Protein AF-A0AAN6Q9F4-F1 (afdb_monomer)

Sequence (601 aa):
MCGILGLILADSTSTDAAVDLHESLYYLQHRGQDACGVATCAAGGRIFQCKGNGMASKVFEDGKRVADLPGYMGIAHLRYPTAGTSSSAESQPFYVNSPYGLCFAHNGNLINAPDLRDFLDREAHRHVNTDSDSELMLNVFANALNETGKARVNVEDIFTALAQTYQRCQGAWAATAMVAGFGILAFRDSYGIRPLIMGSRPSATIEGGTDYMLASESIALRQLGFRDFRDILPGQAVFIQKGGQPQFHQVTEAKTYSPDIFEYVYFARPDTIMDGISVNSSRQNMGVKLADKLREVLGDDGVRDIDVIIPVPETSNTAAAVVSERLGKPFSNGFIKNRYVYRTFILPGQKARQKSVRRKLSAMESEFQGRVVCLVDDSIVRGTTSREIVSMAREAGAKKVIFASCAPPIKHPHIYGIDLATPSELIAHEKTRQDIARHINADDVIYQDLDDLKAACMEVQGPGGKVDDFEVGVFCGRYQTEVPAGYFEHLNQLRGKKRKIAEAAAAASSSATAGDGANPSDGLVGNSGPVNVAKRTLVAVDSAGAGAGAGFGVGAGAVVDGLVERVAANGAEEDKNAGMANPDNRQDISLHNLATEPAPQ

InterPro domains:
  IPR000836 Phosphoribosyltransferase domain [cd06223] (286-405)
  IPR005854 Amidophosphoribosyltransferase [MF_01931] (1-479)
  IPR005854 Amidophosphoribosyltransferase [TIGR01134] (2-479)
  IPR017932 Glutamine amidotransferase type 2 domain [PS51278] (2-243)
  IPR029055 Nucleophile aminohydrolases, N-terminal [G3DSA:3.60.20.10] (2-426)
  IPR029055 Nucleophile aminohydrolases, N-terminal [SSF56235] (2-266)
  IPR029057 Phosphoribosyltransferase-like [G3DSA:3.40.50.2020] (288-453)
  IPR029057 Phosphoribosyltransferase-like [SSF53271] (261-490)
  IPR035584 Amidophosphoribosyltransferase, N-terminal [cd00715] (2-275)

Solvent-accessible surface area (backbone atoms only — not comparable to full-atom values): 33480 Å² total; per-residue (Å²): 61,37,27,37,31,31,39,40,42,33,46,67,81,43,47,56,35,36,54,61,53,55,56,34,43,65,71,41,37,86,26,12,56,50,14,22,17,42,33,19,28,23,73,96,29,48,75,30,75,52,65,22,62,30,40,62,53,68,59,29,58,74,53,68,56,42,77,72,21,48,3,17,25,32,38,26,26,22,34,35,74,40,70,59,54,79,55,53,85,68,23,35,45,45,76,44,75,65,57,82,25,37,37,37,26,65,22,35,26,57,63,47,46,70,60,54,51,50,44,27,52,75,72,68,66,44,88,75,95,69,75,44,52,63,58,50,54,45,50,48,33,33,47,39,50,45,73,67,72,60,98,66,87,55,73,66,49,52,50,53,14,45,36,53,32,61,73,72,59,44,68,30,26,16,38,32,34,38,40,45,67,48,31,41,38,37,39,25,26,37,32,25,36,31,61,38,34,36,24,36,34,76,31,95,87,33,90,93,29,54,22,41,39,36,26,46,44,44,47,39,40,49,75,75,62,27,38,82,73,43,61,57,49,32,15,20,34,38,39,33,41,73,75,49,71,78,45,74,44,75,57,44,76,56,79,44,37,22,37,42,48,58,38,49,64,62,65,50,61,54,87,23,48,58,79,74,27,43,22,42,59,20,31,35,35,29,10,50,52,40,33,54,50,48,38,74,72,45,34,74,66,50,49,65,61,44,59,31,30,27,28,46,64,72,75,15,43,55,20,32,52,36,24,11,62,74,66,76,38,49,72,44,79,33,44,45,66,46,83,89,62,72,86,77,77,84,66,85,55,74,78,52,54,64,55,50,56,66,56,41,41,46,72,46,42,91,69,23,55,72,30,28,35,34,37,24,31,43,64,57,51,57,41,63,65,57,22,53,51,40,48,46,40,45,73,29,36,27,68,39,41,35,39,36,23,56,32,44,60,32,40,36,53,52,74,55,26,40,64,78,55,56,50,93,51,23,47,38,35,98,45,53,56,71,54,44,12,61,73,26,68,31,79,36,52,47,62,25,53,64,69,53,48,50,43,21,44,58,68,53,37,50,93,88,49,76,68,77,57,56,43,51,21,31,56,72,68,58,55,95,58,90,76,57,89,64,43,68,61,51,52,51,49,38,44,50,51,55,50,52,51,52,52,50,53,51,51,55,54,60,59,56,75,74,72,76,92,78,84,95,83,84,83,90,84,82,90,85,81,89,81,88,80,83,87,76,86,82,88,83,80,87,81,89,83,88,82,87,80,91,90,86,81,89,83,92,82,90,82,91,88,92,86,88,89,87,88,87,85,90,82,92,78,89,88,88,84,91,80,88,90,83,80,94,84,79,88,82,88,82,88,80,88,87,88,79,85,88,87,88,133

pLDDT: mean 82.82, std 25.59, range [23.03, 98.88]

Radius of gyration: 30.46 Å; Cα contacts (8 Å, |Δi|>4): 1190; chains: 1; bounding box: 90×85×96 Å

Structure (mmCIF, N/CA/C/O backbone):
data_AF-A0AAN6Q9F4-F1
#
_entry.id   AF-A0AAN6Q9F4-F1
#
loop_
_atom_site.group_PDB
_atom_site.id
_atom_site.type_symbol
_atom_site.label_atom_id
_atom_site.label_alt_id
_atom_site.label_comp_id
_atom_site.label_asym_id
_atom_site.label_entity_id
_atom_site.label_seq_id
_atom_site.pdbx_PDB_ins_code
_atom_site.Cartn_x
_atom_site.Cartn_y
_atom_site.Cartn_z
_atom_site.occupancy
_atom_site.B_iso_or_equiv
_atom_site.auth_seq_id
_atom_site.auth_comp_id
_atom_site.auth_asym_id
_atom_site.auth_atom_id
_atom_site.pdbx_PDB_model_num
ATOM 1 N N . MET A 1 1 ? 0.976 -5.291 2.418 1.00 81.00 1 MET A N 1
ATOM 2 C CA . MET A 1 1 ? 1.215 -4.606 1.135 1.00 81.00 1 MET A CA 1
ATOM 3 C C . MET A 1 1 ? 2.616 -4.075 1.131 1.00 81.00 1 MET A C 1
ATOM 5 O O . MET A 1 1 ? 3.070 -3.715 2.197 1.00 81.00 1 MET A O 1
ATOM 9 N N . CYS A 1 2 ? 3.278 -4.021 -0.011 1.00 93.44 2 CYS A N 1
ATOM 10 C CA . CYS A 1 2 ? 4.621 -3.468 -0.139 1.00 93.44 2 CYS A CA 1
ATOM 11 C C . CYS A 1 2 ? 4.580 -1.981 -0.530 1.00 93.44 2 CYS A C 1
ATOM 13 O O . CYS A 1 2 ? 3.535 -1.448 -0.904 1.00 93.44 2 CYS A O 1
ATOM 15 N N . GLY A 1 3 ? 5.728 -1.311 -0.458 1.00 97.06 3 GLY A N 1
ATOM 16 C CA . GLY A 1 3 ? 5.958 -0.038 -1.146 1.00 97.06 3 GLY A CA 1
ATOM 17 C C . GLY A 1 3 ? 6.822 -0.270 -2.381 1.00 97.06 3 GLY A C 1
ATOM 18 O O . GLY A 1 3 ? 7.790 -1.023 -2.294 1.00 97.06 3 GLY A O 1
ATOM 19 N N . ILE A 1 4 ? 6.495 0.367 -3.503 1.00 98.62 4 ILE A N 1
ATOM 20 C CA . ILE A 1 4 ? 7.321 0.369 -4.719 1.00 98.62 4 ILE A CA 1
ATOM 21 C C . ILE A 1 4 ? 7.611 1.786 -5.197 1.00 98.62 4 ILE A C 1
ATOM 23 O O . ILE A 1 4 ? 6.842 2.716 -4.942 1.00 98.62 4 ILE A O 1
ATOM 27 N N . LEU A 1 5 ? 8.742 1.919 -5.883 1.00 98.81 5 LEU A N 1
ATOM 28 C CA . LEU A 1 5 ? 9.270 3.160 -6.428 1.00 98.81 5 LEU A CA 1
ATOM 29 C C . LEU A 1 5 ? 9.870 2.914 -7.818 1.00 98.81 5 LEU A C 1
ATOM 31 O O . LEU A 1 5 ? 10.354 1.816 -8.117 1.00 98.81 5 LEU A O 1
ATOM 35 N N . GLY A 1 6 ? 9.893 3.954 -8.643 1.00 98.75 6 GLY A N 1
ATOM 36 C CA . GLY A 1 6 ? 10.673 4.029 -9.877 1.00 98.75 6 GLY A CA 1
ATOM 37 C C . GLY A 1 6 ? 11.084 5.471 -10.139 1.00 98.75 6 GLY A C 1
ATOM 38 O O . GLY A 1 6 ? 10.311 6.374 -9.850 1.00 98.75 6 GLY A O 1
ATOM 39 N N . LEU A 1 7 ? 12.289 5.701 -10.647 1.00 98.75 7 LEU A N 1
ATOM 40 C CA . LEU A 1 7 ? 12.825 7.036 -10.908 1.00 98.75 7 LEU A CA 1
ATOM 41 C C . LEU A 1 7 ? 13.665 7.012 -12.179 1.00 98.75 7 LEU A C 1
ATOM 43 O O . LEU A 1 7 ? 14.518 6.139 -12.331 1.00 98.75 7 LEU A O 1
ATOM 47 N N . ILE A 1 8 ? 13.451 7.984 -13.060 1.00 98.56 8 ILE A N 1
ATOM 48 C CA . ILE A 1 8 ? 14.294 8.239 -14.225 1.00 98.56 8 ILE A CA 1
ATOM 49 C C . ILE A 1 8 ? 14.561 9.740 -14.338 1.00 98.56 8 ILE A C 1
ATOM 51 O O . ILE A 1 8 ? 13.640 10.549 -14.450 1.00 98.56 8 ILE A O 1
ATOM 55 N N . LEU A 1 9 ? 15.839 10.099 -14.264 1.00 98.44 9 LEU A N 1
ATOM 56 C CA . LEU A 1 9 ? 16.328 11.463 -14.419 1.00 98.44 9 LEU A CA 1
ATOM 57 C C . LEU A 1 9 ? 16.432 11.806 -15.910 1.00 98.44 9 LEU A C 1
ATOM 59 O O . LEU A 1 9 ? 16.725 10.932 -16.735 1.00 98.44 9 LEU A O 1
ATOM 63 N N . ALA A 1 10 ? 16.222 13.077 -16.264 1.00 97.38 10 ALA A N 1
ATOM 64 C CA . ALA A 1 10 ? 16.433 13.538 -17.641 1.00 97.38 10 ALA A CA 1
ATOM 65 C C . ALA A 1 10 ? 17.907 13.399 -18.059 1.00 97.38 10 ALA A C 1
ATOM 67 O O . ALA A 1 10 ? 18.222 13.057 -19.203 1.00 97.38 10 ALA A O 1
ATOM 68 N N . ASP A 1 11 ? 18.810 13.634 -17.107 1.00 96.00 11 ASP A N 1
ATOM 69 C CA . ASP A 1 11 ? 20.247 13.502 -17.273 1.00 96.00 11 ASP A CA 1
ATOM 70 C C . ASP A 1 11 ? 20.684 12.037 -17.292 1.00 96.00 11 ASP A C 1
ATOM 72 O O . ASP A 1 11 ? 20.978 11.430 -16.263 1.00 96.00 11 ASP A O 1
ATOM 76 N N . SER A 1 12 ? 20.794 11.471 -18.493 1.00 93.25 12 SER A N 1
ATOM 77 C CA . SER A 1 12 ? 21.293 10.102 -18.673 1.00 93.25 12 SER A CA 1
ATOM 78 C C . SER A 1 12 ? 22.779 9.885 -18.324 1.00 93.25 12 SER A C 1
ATOM 80 O O . SER A 1 12 ? 23.282 8.769 -18.487 1.00 93.25 12 SER A O 1
ATOM 82 N N . THR A 1 13 ? 23.486 10.924 -17.861 1.00 93.75 13 THR A N 1
ATOM 83 C CA . THR A 1 13 ? 24.862 10.847 -17.346 1.00 93.75 13 THR A CA 1
ATOM 84 C C . THR A 1 13 ? 24.947 10.911 -15.818 1.00 93.75 13 THR A C 1
ATOM 86 O O . THR A 1 13 ? 25.972 10.501 -15.272 1.00 93.75 13 THR A O 1
ATOM 89 N N . SER A 1 14 ? 23.877 11.332 -15.128 1.00 94.81 14 SER A N 1
ATOM 90 C CA . SER A 1 14 ? 23.815 11.358 -13.660 1.00 94.81 14 SER A CA 1
ATOM 91 C C . SER A 1 14 ? 23.972 9.960 -13.043 1.00 94.81 14 SER A C 1
ATOM 93 O O . SER A 1 14 ? 23.614 8.929 -13.627 1.00 94.81 14 SER A O 1
ATOM 95 N N . THR A 1 15 ? 24.512 9.933 -11.825 1.00 95.50 15 THR A N 1
ATOM 96 C CA . THR A 1 15 ? 24.677 8.735 -10.995 1.00 95.50 15 THR A CA 1
ATOM 97 C C . THR A 1 15 ? 23.652 8.621 -9.869 1.00 95.50 15 THR A C 1
ATOM 99 O O . THR A 1 15 ? 23.675 7.636 -9.130 1.00 95.50 15 THR A O 1
ATOM 102 N N . ASP A 1 16 ? 22.746 9.588 -9.738 1.00 96.38 16 ASP A N 1
ATOM 103 C CA . ASP A 1 16 ? 22.208 9.962 -8.428 1.00 96.38 16 ASP A CA 1
ATOM 104 C C . ASP A 1 16 ? 20.790 9.442 -8.166 1.00 96.38 16 ASP A C 1
ATOM 106 O O . ASP A 1 16 ? 20.230 9.679 -7.097 1.00 96.38 16 ASP A O 1
ATOM 110 N N . ALA A 1 17 ? 20.211 8.649 -9.079 1.00 98.00 17 ALA A N 1
ATOM 111 C CA . ALA A 1 17 ? 18.872 8.086 -8.890 1.00 98.00 17 ALA A CA 1
ATOM 112 C C . ALA A 1 17 ? 18.770 7.212 -7.623 1.00 98.00 17 ALA A C 1
ATOM 114 O O . ALA A 1 17 ? 17.698 7.096 -7.031 1.00 98.00 17 ALA A O 1
ATOM 115 N N . ALA A 1 18 ? 19.878 6.619 -7.163 1.00 98.25 18 ALA A N 1
ATOM 116 C CA . ALA A 1 18 ? 19.912 5.885 -5.901 1.00 98.25 18 ALA A CA 1
ATOM 117 C C . ALA A 1 18 ? 19.688 6.772 -4.662 1.00 98.25 18 ALA A C 1
ATOM 119 O O . ALA A 1 18 ? 19.180 6.260 -3.667 1.00 98.25 18 ALA A O 1
ATOM 120 N N . VAL A 1 19 ? 20.038 8.064 -4.710 1.00 97.69 19 VAL A N 1
ATOM 121 C CA . VAL A 1 19 ? 19.897 9.008 -3.587 1.00 97.69 19 VAL A CA 1
ATOM 122 C C . VAL A 1 19 ? 18.416 9.260 -3.308 1.00 97.69 19 VAL A C 1
ATOM 124 O O . VAL A 1 19 ? 17.919 8.902 -2.240 1.00 97.69 19 VAL A O 1
ATOM 127 N N . ASP A 1 20 ? 17.693 9.749 -4.314 1.00 98.38 20 ASP A N 1
ATOM 128 C CA . ASP A 1 20 ? 16.249 10.005 -4.271 1.00 98.38 20 ASP A CA 1
ATOM 129 C C . ASP A 1 20 ? 15.439 8.724 -3.986 1.00 98.38 20 ASP A C 1
ATOM 131 O O . ASP A 1 20 ? 14.499 8.721 -3.181 1.00 98.38 20 ASP A O 1
ATOM 135 N N . LEU A 1 21 ? 15.814 7.592 -4.600 1.00 98.62 21 LEU A N 1
ATOM 136 C CA . LEU A 1 21 ? 15.173 6.304 -4.314 1.00 98.62 21 LEU A CA 1
ATOM 137 C C . LEU A 1 21 ? 15.391 5.870 -2.859 1.00 98.62 21 LEU A C 1
ATOM 139 O O . LEU A 1 21 ? 14.441 5.401 -2.235 1.00 98.62 21 LEU A O 1
ATOM 143 N N . HIS A 1 22 ? 16.600 6.035 -2.309 1.00 98.31 22 HIS A N 1
ATOM 144 C CA . HIS A 1 22 ? 16.911 5.702 -0.917 1.00 98.31 22 HIS A CA 1
ATOM 145 C C . HIS A 1 22 ? 16.181 6.619 0.071 1.00 98.31 22 HIS A C 1
ATOM 147 O O . HIS A 1 22 ? 15.595 6.110 1.026 1.00 98.31 22 HIS A O 1
ATOM 153 N N . GLU A 1 23 ? 16.141 7.934 -0.161 1.00 97.69 23 GLU A N 1
ATOM 154 C CA . GLU A 1 23 ? 15.383 8.861 0.691 1.00 97.69 23 GLU A CA 1
ATOM 155 C C . GLU A 1 23 ? 13.884 8.505 0.700 1.00 97.69 23 GLU A C 1
ATOM 157 O O . GLU A 1 23 ? 13.248 8.407 1.755 1.00 97.69 23 GLU A O 1
ATOM 162 N N . SER A 1 24 ? 13.334 8.172 -0.470 1.00 98.19 24 SER A N 1
ATOM 163 C CA . SER A 1 24 ? 11.936 7.753 -0.617 1.00 98.19 24 SER A CA 1
ATOM 164 C C . SER A 1 24 ? 11.563 6.490 0.157 1.00 98.19 24 SER A C 1
ATOM 166 O O . SER A 1 24 ? 10.397 6.332 0.538 1.00 98.19 24 SER A O 1
ATOM 168 N N . LEU A 1 25 ? 12.524 5.603 0.443 1.00 97.81 25 LEU A N 1
ATOM 169 C CA . LEU A 1 25 ? 12.271 4.431 1.282 1.00 97.81 25 LEU A CA 1
ATOM 170 C C . LEU A 1 25 ? 11.822 4.832 2.693 1.00 97.81 25 LEU A C 1
ATOM 172 O O . LEU A 1 25 ? 10.983 4.142 3.268 1.00 97.81 25 LEU A O 1
ATOM 176 N N . TYR A 1 26 ? 12.316 5.944 3.245 1.00 96.88 26 TYR A N 1
ATOM 177 C CA . TYR A 1 26 ? 11.925 6.404 4.582 1.00 96.88 26 TYR A CA 1
ATOM 178 C C . TYR A 1 26 ? 10.494 6.948 4.598 1.00 96.88 26 TYR A C 1
ATOM 180 O O . TYR A 1 26 ? 9.737 6.650 5.526 1.00 96.88 26 TYR A O 1
ATOM 188 N N . TYR A 1 27 ? 10.071 7.661 3.548 1.00 97.12 27 TYR A N 1
ATOM 189 C CA . TYR A 1 27 ? 8.696 8.162 3.435 1.00 97.12 27 TYR A CA 1
ATOM 190 C C . TYR A 1 27 ? 7.658 7.045 3.284 1.00 97.12 27 TYR A C 1
ATOM 192 O O . TYR A 1 27 ? 6.530 7.216 3.754 1.00 97.12 27 TYR A O 1
ATOM 200 N N . LEU A 1 28 ? 8.049 5.908 2.692 1.00 97.62 28 LEU A N 1
ATOM 201 C CA . LEU A 1 28 ? 7.207 4.723 2.503 1.00 97.62 28 LEU A CA 1
ATOM 202 C C . LEU A 1 28 ? 7.457 3.588 3.520 1.00 97.62 28 LEU A C 1
ATOM 204 O O . LEU A 1 28 ? 6.804 2.550 3.425 1.00 97.62 28 LEU A O 1
ATOM 208 N N . GLN A 1 29 ? 8.367 3.742 4.492 1.00 96.06 29 GLN A N 1
ATOM 209 C CA . GLN A 1 29 ? 8.852 2.662 5.380 1.00 96.06 29 GLN A CA 1
ATOM 210 C C . GLN A 1 29 ? 7.735 1.954 6.176 1.00 96.06 29 GLN A C 1
ATOM 212 O O . GLN A 1 29 ? 7.889 0.793 6.568 1.00 96.06 29 GLN A O 1
ATOM 217 N N . HIS A 1 30 ? 6.596 2.616 6.405 1.00 93.88 30 HIS A N 1
ATOM 218 C CA . HIS A 1 30 ? 5.392 2.023 7.002 1.00 93.88 30 HIS A CA 1
ATOM 219 C C . HIS A 1 30 ? 4.800 0.892 6.145 1.00 93.88 30 HIS A C 1
ATOM 221 O O . HIS A 1 30 ? 4.298 -0.084 6.703 1.00 93.88 30 HIS A O 1
ATOM 227 N N . ARG A 1 31 ? 4.956 0.957 4.814 1.00 94.88 31 ARG A N 1
ATOM 228 C CA . ARG A 1 31 ? 4.568 -0.099 3.867 1.00 94.88 31 ARG A CA 1
ATOM 229 C C . ARG A 1 31 ? 5.458 -1.335 3.901 1.00 94.88 31 ARG A C 1
ATOM 231 O O . ARG A 1 31 ? 5.195 -2.281 3.175 1.00 94.88 31 ARG A O 1
ATOM 238 N N . GLY A 1 32 ? 6.523 -1.382 4.693 1.00 91.56 32 GLY A N 1
ATOM 239 C CA . GLY A 1 32 ? 7.347 -2.584 4.732 1.00 91.56 32 GLY A CA 1
ATOM 240 C C . GLY A 1 32 ? 8.619 -2.408 5.524 1.00 91.56 32 GLY A C 1
ATOM 241 O O . GLY A 1 32 ? 9.452 -1.591 5.172 1.00 91.56 32 GLY A O 1
ATOM 242 N N . GLN A 1 33 ? 8.776 -3.197 6.584 1.00 90.75 33 GLN A N 1
ATOM 243 C CA . GLN A 1 33 ? 9.929 -3.165 7.497 1.00 90.75 33 GLN A CA 1
ATOM 244 C C . GLN A 1 33 ? 10.654 -4.520 7.562 1.00 90.75 33 GLN A C 1
ATOM 246 O O . GLN A 1 33 ? 11.440 -4.767 8.477 1.00 90.75 33 GLN A O 1
ATOM 251 N N . ASP A 1 34 ? 10.295 -5.455 6.682 1.00 89.06 34 ASP A N 1
ATOM 252 C CA . ASP A 1 34 ? 10.817 -6.823 6.687 1.00 89.06 34 ASP A CA 1
ATOM 253 C C . ASP A 1 34 ? 12.046 -6.981 5.795 1.00 89.06 34 ASP A C 1
ATOM 255 O O . ASP A 1 34 ? 13.002 -7.663 6.157 1.00 89.06 34 ASP A O 1
ATOM 259 N N . ALA A 1 35 ? 12.033 -6.295 4.657 1.00 92.88 35 ALA A N 1
ATOM 260 C CA . ALA A 1 35 ? 13.134 -6.199 3.719 1.00 92.88 35 ALA A CA 1
ATOM 261 C C . ALA A 1 35 ? 13.004 -4.931 2.879 1.00 92.88 35 ALA A C 1
ATOM 263 O O . ALA A 1 35 ? 11.916 -4.363 2.759 1.00 92.88 35 ALA A O 1
ATOM 264 N N . CYS A 1 36 ? 14.091 -4.533 2.232 1.00 95.94 36 CYS A N 1
ATOM 265 C CA . CYS A 1 36 ? 14.068 -3.498 1.209 1.00 95.94 36 CYS A CA 1
ATOM 266 C C . CYS A 1 36 ? 15.173 -3.711 0.173 1.00 95.94 36 CYS A C 1
ATOM 268 O O . CYS A 1 36 ? 16.067 -4.546 0.362 1.00 95.94 36 CYS A O 1
ATOM 270 N N . GLY A 1 37 ? 15.099 -2.960 -0.921 1.00 97.88 37 GLY A N 1
ATOM 271 C CA . GLY A 1 37 ? 16.140 -2.938 -1.934 1.00 97.88 37 GLY A CA 1
ATOM 272 C C . GLY A 1 37 ? 15.965 -1.827 -2.960 1.00 97.88 37 GLY A C 1
ATOM 273 O O . GLY A 1 37 ? 14.859 -1.337 -3.181 1.00 97.88 37 GLY A O 1
ATOM 274 N N . VAL A 1 38 ? 17.077 -1.467 -3.594 1.00 98.75 38 VAL A N 1
ATOM 275 C CA . VAL A 1 38 ? 17.195 -0.531 -4.718 1.00 98.75 38 VAL A CA 1
ATOM 276 C C . VAL A 1 38 ? 17.977 -1.243 -5.821 1.00 98.75 38 VAL A C 1
ATOM 278 O O . VAL A 1 38 ? 18.958 -1.940 -5.546 1.00 98.75 38 VAL A O 1
ATOM 281 N N . ALA A 1 39 ? 17.553 -1.063 -7.069 1.00 98.75 39 ALA A N 1
ATOM 282 C CA . ALA A 1 39 ? 18.330 -1.419 -8.247 1.00 98.75 39 ALA A CA 1
ATOM 283 C C . ALA A 1 39 ? 18.391 -0.228 -9.208 1.00 98.75 39 ALA A C 1
ATOM 285 O O . ALA A 1 39 ? 17.350 0.321 -9.566 1.00 98.75 39 ALA A O 1
ATOM 286 N N . THR A 1 40 ? 19.592 0.150 -9.638 1.00 98.81 40 THR A N 1
ATOM 287 C CA . THR A 1 40 ? 19.844 1.257 -10.572 1.00 98.81 40 THR A CA 1
ATOM 288 C C . THR A 1 40 ? 20.502 0.767 -11.854 1.00 98.81 40 THR A C 1
ATOM 290 O O . THR A 1 40 ? 21.062 -0.330 -11.912 1.00 98.81 40 THR A O 1
ATOM 293 N N . CYS A 1 41 ? 20.412 1.578 -12.906 1.00 98.31 41 CYS A N 1
ATOM 294 C CA . CYS A 1 41 ? 21.054 1.349 -14.189 1.00 98.31 41 CYS A CA 1
ATOM 295 C C . CYS A 1 41 ? 21.947 2.537 -14.556 1.00 98.31 41 CYS A C 1
ATOM 297 O O . CYS A 1 41 ? 21.467 3.655 -14.751 1.00 98.31 41 CYS A O 1
ATOM 299 N N . ALA A 1 42 ? 23.240 2.273 -14.722 1.00 95.44 42 ALA A N 1
ATOM 300 C CA . ALA A 1 42 ? 24.207 3.253 -15.202 1.00 95.44 42 ALA A CA 1
ATOM 301 C C . ALA A 1 42 ? 24.199 3.383 -16.736 1.00 95.44 42 ALA A C 1
ATOM 303 O O . ALA A 1 42 ? 23.532 2.633 -17.468 1.00 95.44 42 ALA A O 1
ATOM 304 N N . ALA A 1 43 ? 25.004 4.323 -17.239 1.00 87.62 43 ALA A N 1
ATOM 305 C CA . ALA A 1 43 ? 25.370 4.395 -18.649 1.00 87.62 43 ALA A CA 1
ATOM 306 C C . ALA A 1 43 ? 25.887 3.032 -19.165 1.00 87.62 43 ALA A C 1
ATOM 308 O O . ALA A 1 43 ? 26.498 2.249 -18.437 1.00 87.62 43 ALA A O 1
ATOM 309 N N . GLY A 1 44 ? 25.585 2.715 -20.426 1.00 86.94 44 GLY A N 1
ATOM 310 C CA . GLY A 1 44 ? 25.894 1.408 -21.022 1.00 86.94 44 GLY A CA 1
ATOM 311 C C . GLY A 1 44 ? 24.967 0.253 -20.611 1.00 86.94 44 GLY A C 1
ATOM 312 O O . GLY A 1 44 ? 25.120 -0.842 -21.142 1.00 86.94 44 GLY A O 1
ATOM 313 N N . GLY A 1 45 ? 23.987 0.473 -19.724 1.00 91.94 45 GLY A N 1
ATOM 314 C CA . GLY A 1 45 ? 22.994 -0.547 -19.354 1.00 91.94 45 GLY A CA 1
ATOM 315 C C . GLY A 1 45 ? 23.409 -1.460 -18.195 1.00 91.94 45 GLY A C 1
ATOM 316 O O . GLY A 1 45 ? 22.777 -2.489 -17.970 1.00 91.94 45 GLY A O 1
ATOM 317 N N . ARG A 1 46 ? 24.473 -1.123 -17.455 1.00 95.81 46 ARG A N 1
ATOM 318 C CA . ARG A 1 46 ? 24.921 -1.921 -16.307 1.00 95.81 46 ARG A CA 1
ATOM 319 C C . ARG A 1 46 ? 23.979 -1.731 -15.117 1.00 95.81 46 ARG A C 1
ATOM 321 O O . ARG A 1 46 ? 23.793 -0.606 -14.660 1.00 95.81 46 ARG A O 1
ATOM 328 N N . ILE A 1 47 ? 23.455 -2.840 -14.598 1.00 98.19 47 ILE A N 1
ATOM 329 C CA . ILE A 1 47 ? 22.626 -2.875 -13.389 1.00 98.19 47 ILE A CA 1
ATOM 330 C C . ILE A 1 47 ? 23.500 -2.971 -12.132 1.00 98.19 47 ILE A C 1
ATOM 332 O O . ILE A 1 47 ? 24.450 -3.755 -12.086 1.00 98.19 47 ILE A O 1
ATOM 336 N N . PHE A 1 48 ? 23.129 -2.212 -11.104 1.00 98.50 48 PHE A N 1
ATOM 337 C CA . PHE A 1 48 ? 23.636 -2.306 -9.735 1.00 98.50 48 PHE A CA 1
ATOM 338 C C . PHE A 1 48 ? 22.458 -2.599 -8.799 1.00 98.50 48 PHE A C 1
ATOM 340 O O . PHE A 1 48 ? 21.346 -2.132 -9.044 1.00 98.50 48 PHE A O 1
ATOM 347 N N . GLN A 1 49 ? 22.663 -3.396 -7.747 1.00 97.81 49 GLN A N 1
ATOM 348 C CA . GLN A 1 49 ? 21.588 -3.778 -6.827 1.00 97.81 49 GLN A CA 1
ATOM 349 C C . GLN A 1 49 ? 22.093 -3.922 -5.389 1.00 97.81 49 GLN A C 1
ATOM 351 O O . GLN A 1 49 ? 23.047 -4.649 -5.122 1.00 97.81 49 GLN A O 1
ATOM 356 N N . CYS A 1 50 ? 21.375 -3.300 -4.456 1.00 97.81 50 CYS A N 1
ATOM 357 C CA . CYS A 1 50 ? 21.530 -3.493 -3.019 1.00 97.81 50 CYS A CA 1
ATOM 358 C C . CYS A 1 50 ? 20.166 -3.866 -2.441 1.00 97.81 50 CYS A C 1
ATOM 360 O O . CYS A 1 50 ? 19.193 -3.132 -2.613 1.00 97.81 50 CYS A O 1
ATOM 362 N N . LYS A 1 51 ? 20.080 -5.019 -1.774 1.00 96.38 51 LYS A N 1
ATOM 363 C CA . LYS A 1 51 ? 18.856 -5.488 -1.118 1.00 96.38 51 LYS A CA 1
ATOM 364 C C . LYS A 1 51 ? 19.169 -6.393 0.066 1.00 96.38 51 LYS A C 1
ATOM 366 O O . LYS A 1 51 ? 20.224 -7.023 0.110 1.00 96.38 51 LYS A O 1
ATOM 371 N N . GLY A 1 52 ? 18.251 -6.467 1.025 1.00 94.19 52 GLY A N 1
ATOM 372 C CA . GLY A 1 52 ? 18.429 -7.270 2.234 1.00 94.19 52 GLY A CA 1
ATOM 373 C C . GLY A 1 52 ? 17.194 -7.293 3.130 1.00 94.19 52 GLY A C 1
ATOM 374 O O . GLY A 1 52 ? 16.179 -6.672 2.816 1.00 94.19 52 GLY A O 1
ATOM 375 N N . ASN A 1 53 ? 17.282 -8.025 4.242 1.00 92.69 53 ASN A N 1
ATOM 376 C CA . ASN A 1 53 ? 16.243 -8.065 5.274 1.00 92.69 53 ASN A CA 1
ATOM 377 C C . ASN A 1 53 ? 16.456 -6.929 6.296 1.00 92.69 53 ASN A C 1
ATOM 379 O O . ASN A 1 53 ? 17.576 -6.690 6.749 1.00 92.69 53 ASN A O 1
ATOM 383 N N . GLY A 1 54 ? 15.368 -6.277 6.707 1.00 90.81 54 GLY A N 1
ATOM 384 C CA . GLY A 1 54 ? 15.345 -5.145 7.634 1.00 90.81 54 GLY A CA 1
ATOM 385 C C . GLY A 1 54 ? 14.769 -3.854 7.037 1.00 90.81 54 GLY A C 1
ATOM 386 O O . GLY A 1 54 ? 14.256 -3.828 5.920 1.00 90.81 54 GLY A O 1
ATOM 387 N N . MET A 1 55 ? 14.856 -2.782 7.828 1.00 93.38 55 MET A N 1
ATOM 388 C CA . MET A 1 55 ? 14.517 -1.407 7.435 1.00 93.38 55 MET A CA 1
ATOM 389 C C . MET A 1 55 ? 15.610 -0.804 6.536 1.00 93.38 55 MET A C 1
ATOM 391 O O . MET A 1 55 ? 16.737 -1.306 6.532 1.00 93.38 55 MET A O 1
ATOM 395 N N . ALA A 1 56 ? 15.294 0.284 5.826 1.00 94.94 56 ALA A N 1
ATOM 396 C CA . ALA A 1 56 ? 16.205 0.953 4.895 1.00 94.94 56 ALA A CA 1
ATOM 397 C C . ALA A 1 56 ? 17.542 1.329 5.552 1.00 94.94 56 ALA A C 1
ATOM 399 O O . ALA A 1 56 ? 18.589 0.897 5.075 1.00 94.94 56 ALA A O 1
ATOM 400 N N . SER A 1 57 ? 17.501 1.988 6.714 1.00 94.19 57 SER A N 1
ATOM 401 C CA . SER A 1 57 ? 18.695 2.344 7.499 1.00 94.19 57 SER A CA 1
ATOM 402 C C . SER A 1 57 ? 19.651 1.167 7.705 1.00 94.19 57 SER A C 1
ATOM 404 O O . SER A 1 57 ? 20.847 1.276 7.454 1.00 94.19 57 SER A O 1
ATOM 406 N N . LYS A 1 58 ? 19.127 -0.012 8.065 1.00 94.06 58 LYS A N 1
ATOM 407 C CA . LYS A 1 58 ? 19.956 -1.209 8.263 1.00 94.06 58 LYS A CA 1
ATOM 408 C C . LYS A 1 58 ? 20.512 -1.778 6.954 1.00 94.06 58 LYS A C 1
ATOM 410 O O . LYS A 1 58 ? 21.656 -2.217 6.932 1.00 94.06 58 LYS A O 1
ATOM 415 N N . VAL A 1 59 ? 19.713 -1.844 5.890 1.00 95.81 59 VAL A N 1
ATOM 416 C CA . VAL A 1 59 ? 20.130 -2.482 4.625 1.00 95.81 59 VAL A CA 1
ATOM 417 C C . VAL A 1 59 ? 21.145 -1.624 3.865 1.00 95.81 59 VAL A C 1
ATOM 419 O O . VAL A 1 59 ? 22.062 -2.176 3.255 1.00 95.81 59 VAL A O 1
ATOM 422 N N . PHE A 1 60 ? 21.013 -0.298 3.936 1.00 97.06 60 PHE A N 1
ATOM 423 C CA . PHE A 1 60 ? 21.884 0.668 3.260 1.00 97.06 60 PHE A CA 1
ATOM 424 C C . PHE A 1 60 ? 23.005 1.229 4.153 1.00 97.06 60 PHE A C 1
ATOM 426 O O . PHE A 1 60 ? 23.758 2.087 3.697 1.00 97.06 60 PHE A O 1
ATOM 433 N N . GLU A 1 61 ? 23.131 0.735 5.391 1.00 96.06 61 GLU A N 1
ATOM 434 C CA . GLU A 1 61 ? 24.096 1.194 6.407 1.00 96.06 61 GLU A CA 1
ATOM 435 C C . GLU A 1 61 ? 24.052 2.717 6.611 1.00 96.06 61 GLU A C 1
ATOM 437 O O . GLU A 1 61 ? 25.040 3.424 6.416 1.00 96.06 61 GLU A O 1
ATOM 442 N N . ASP A 1 62 ? 22.857 3.216 6.933 1.00 91.50 62 ASP A N 1
ATOM 443 C CA . ASP A 1 62 ? 22.530 4.638 7.095 1.00 91.50 62 ASP A CA 1
ATOM 444 C C . ASP A 1 62 ? 22.938 5.496 5.879 1.00 91.50 62 ASP A C 1
ATOM 446 O O . ASP A 1 62 ? 23.313 6.660 5.993 1.00 91.50 62 ASP A O 1
ATOM 450 N N . GLY A 1 63 ? 22.853 4.898 4.685 1.00 93.94 63 GLY A N 1
ATOM 451 C CA . GLY A 1 63 ? 23.122 5.532 3.396 1.00 93.94 63 GLY A CA 1
ATOM 452 C C . GLY A 1 63 ? 24.518 5.278 2.821 1.00 93.94 63 GLY A C 1
ATOM 453 O O . GLY A 1 63 ? 24.728 5.557 1.643 1.00 93.94 63 GLY A O 1
ATOM 454 N N . LYS A 1 64 ? 25.461 4.689 3.573 1.00 96.06 64 LYS A N 1
ATOM 455 C CA . LYS A 1 64 ? 26.835 4.430 3.084 1.00 96.06 64 LYS A CA 1
ATOM 456 C C . LYS A 1 64 ? 26.869 3.626 1.782 1.00 96.06 64 LYS A C 1
ATOM 458 O O . LYS A 1 64 ? 27.679 3.911 0.906 1.00 96.06 64 LYS A O 1
ATOM 463 N N . ARG A 1 65 ? 25.956 2.662 1.631 1.00 97.06 65 ARG A N 1
ATOM 464 C CA . ARG A 1 65 ? 25.871 1.766 0.461 1.00 97.06 65 ARG A CA 1
ATOM 465 C C . ARG A 1 65 ? 25.141 2.370 -0.745 1.00 97.06 65 ARG A C 1
ATOM 467 O O . ARG A 1 65 ? 24.937 1.682 -1.740 1.00 97.06 65 ARG A O 1
ATOM 474 N N . VAL A 1 66 ? 24.708 3.632 -0.674 1.00 97.12 66 VAL A N 1
ATOM 475 C CA . VAL A 1 66 ? 24.075 4.334 -1.809 1.00 97.12 66 VAL A CA 1
ATOM 476 C C . VAL A 1 66 ? 25.104 4.654 -2.898 1.00 97.12 66 VAL A C 1
ATOM 478 O O . VAL A 1 66 ? 24.783 4.568 -4.080 1.00 97.12 66 VAL A O 1
ATOM 481 N N . ALA A 1 67 ? 26.359 4.922 -2.519 1.00 96.31 67 ALA A N 1
ATOM 482 C CA . ALA A 1 67 ? 27.458 5.161 -3.460 1.00 96.31 67 ALA A CA 1
ATOM 483 C C . ALA A 1 67 ? 27.770 3.948 -4.366 1.00 96.31 67 ALA A C 1
ATOM 485 O O . ALA A 1 67 ? 28.274 4.120 -5.474 1.00 96.31 67 ALA A O 1
ATOM 486 N N . ASP A 1 68 ? 27.414 2.730 -3.939 1.00 97.12 68 ASP A N 1
ATOM 487 C CA . ASP A 1 68 ? 27.599 1.488 -4.707 1.00 97.12 68 ASP A CA 1
ATOM 488 C C . ASP A 1 68 ? 26.549 1.293 -5.825 1.00 97.12 68 ASP A C 1
ATOM 490 O O . ASP A 1 68 ? 26.548 0.266 -6.512 1.00 97.12 68 ASP A O 1
ATOM 494 N N . LEU A 1 69 ? 25.622 2.246 -5.999 1.00 98.06 69 LEU A N 1
ATOM 495 C CA . LEU A 1 69 ? 24.438 2.131 -6.860 1.00 98.06 69 LEU A CA 1
ATOM 496 C C . LEU A 1 69 ? 24.348 3.224 -7.948 1.00 98.06 69 LEU A C 1
ATOM 498 O O . LEU A 1 69 ? 23.266 3.784 -8.143 1.00 98.06 69 LEU A O 1
ATOM 502 N N . PRO A 1 70 ? 25.421 3.531 -8.698 1.00 97.94 70 PRO A N 1
ATOM 503 C CA . PRO A 1 70 ? 25.399 4.618 -9.671 1.00 97.94 70 PRO A CA 1
ATOM 504 C C . PRO A 1 70 ? 24.373 4.380 -10.789 1.00 97.94 70 PRO A C 1
ATOM 506 O O . PRO A 1 70 ? 24.340 3.317 -11.414 1.00 97.94 70 PRO A O 1
ATOM 509 N N . GLY A 1 71 ? 23.576 5.401 -11.102 1.00 97.50 71 GLY A N 1
ATOM 510 C CA . GLY A 1 71 ? 22.769 5.439 -12.319 1.00 97.50 71 GLY A CA 1
ATOM 511 C C . GLY A 1 71 ? 21.763 6.585 -12.387 1.00 97.50 71 GLY A C 1
ATOM 512 O O . GLY A 1 71 ? 21.370 7.142 -11.368 1.00 97.50 71 GLY A O 1
ATOM 513 N N . TYR A 1 72 ? 21.308 6.887 -13.603 1.00 97.88 72 TYR A N 1
ATOM 514 C CA . TYR A 1 72 ? 20.300 7.918 -13.889 1.00 97.88 72 TYR A CA 1
ATOM 515 C C . TYR A 1 72 ? 18.864 7.387 -13.796 1.00 97.88 72 TYR A C 1
ATOM 517 O O . TYR A 1 72 ? 17.905 8.154 -13.845 1.00 97.88 72 TYR A O 1
ATOM 525 N N . MET A 1 73 ? 18.689 6.067 -13.698 1.00 98.50 73 MET A N 1
ATOM 526 C CA . MET A 1 73 ? 17.384 5.451 -13.485 1.00 98.50 73 MET A CA 1
ATOM 527 C C . MET A 1 73 ? 17.467 4.262 -12.534 1.00 98.50 73 MET A C 1
ATOM 529 O O . MET A 1 73 ? 18.502 3.598 -12.444 1.00 98.50 73 MET A O 1
ATOM 533 N N . GLY A 1 74 ? 16.369 3.972 -11.844 1.00 98.69 74 GLY A N 1
ATOM 534 C CA . GLY A 1 74 ? 16.272 2.843 -10.930 1.00 98.69 74 GLY A CA 1
ATOM 535 C C . GLY A 1 74 ? 14.857 2.561 -10.440 1.00 98.69 74 GLY A C 1
ATOM 536 O O . GLY A 1 74 ? 13.933 3.346 -10.637 1.00 98.69 74 GLY A O 1
ATOM 537 N N . ILE A 1 75 ? 14.704 1.427 -9.766 1.00 98.88 75 ILE A N 1
ATOM 538 C CA . ILE A 1 75 ? 13.484 1.027 -9.060 1.00 98.88 75 ILE A CA 1
ATOM 539 C C . ILE A 1 75 ? 13.832 0.558 -7.648 1.00 98.88 75 ILE A C 1
ATOM 541 O O . ILE A 1 75 ? 14.936 0.071 -7.393 1.00 98.88 75 ILE A O 1
ATOM 545 N N . ALA A 1 76 ? 12.887 0.688 -6.722 1.00 98.75 76 ALA A N 1
ATOM 546 C CA . ALA A 1 76 ? 13.093 0.299 -5.332 1.00 98.75 76 ALA A CA 1
ATOM 547 C C . ALA A 1 76 ? 11.827 -0.289 -4.701 1.00 98.75 76 ALA A C 1
ATOM 549 O O . ALA A 1 76 ? 10.719 -0.106 -5.209 1.00 98.75 76 ALA A O 1
ATOM 550 N N . HIS A 1 77 ? 12.001 -1.029 -3.607 1.00 98.44 77 HIS A N 1
ATOM 551 C CA . HIS A 1 77 ? 10.923 -1.769 -2.957 1.00 98.44 77 HIS A CA 1
ATOM 552 C C . HIS A 1 77 ? 11.105 -1.881 -1.436 1.00 98.44 77 HIS A C 1
ATOM 554 O O . HIS A 1 77 ? 12.214 -2.061 -0.932 1.00 98.44 77 HIS A O 1
ATOM 560 N N . LEU A 1 78 ? 9.981 -1.885 -0.715 1.00 96.88 78 LEU A N 1
ATOM 561 C CA . LEU A 1 78 ? 9.847 -2.144 0.720 1.00 96.88 78 LEU A CA 1
ATOM 562 C C . LEU A 1 78 ? 8.910 -3.330 0.948 1.00 96.88 78 LEU A C 1
ATOM 564 O O . LEU A 1 78 ? 7.732 -3.258 0.608 1.00 96.88 78 LEU A O 1
ATOM 568 N N . ARG A 1 79 ? 9.408 -4.414 1.552 1.00 92.88 79 ARG A N 1
ATOM 569 C CA . ARG A 1 79 ? 8.624 -5.625 1.820 1.00 92.88 79 ARG A CA 1
ATOM 570 C C . ARG A 1 79 ? 7.899 -5.534 3.155 1.00 92.88 79 ARG A C 1
ATOM 572 O O . ARG A 1 79 ? 8.521 -5.389 4.213 1.00 92.88 79 ARG A O 1
ATOM 579 N N . TYR A 1 80 ? 6.587 -5.716 3.111 1.00 86.12 80 TYR A N 1
ATOM 580 C CA . TYR A 1 80 ? 5.798 -6.141 4.265 1.00 86.12 80 TYR A CA 1
ATOM 581 C C . TYR A 1 80 ? 5.740 -7.672 4.288 1.00 86.12 80 TYR A C 1
ATOM 583 O O . TYR A 1 80 ? 5.666 -8.265 3.213 1.00 86.12 80 TYR A O 1
ATOM 591 N N . PRO A 1 81 ? 5.758 -8.339 5.457 1.00 70.31 81 PRO A N 1
ATOM 592 C CA . PRO A 1 81 ? 5.655 -9.795 5.499 1.00 70.31 81 PRO A CA 1
ATOM 593 C C . PRO A 1 81 ? 4.364 -10.282 4.820 1.00 70.31 81 PRO A C 1
ATOM 595 O O . PRO A 1 81 ? 3.271 -9.909 5.245 1.00 70.31 81 PRO A O 1
ATOM 598 N N . THR A 1 82 ? 4.485 -11.126 3.796 1.00 66.56 82 THR A N 1
ATOM 599 C CA . THR A 1 82 ? 3.351 -11.816 3.154 1.00 66.56 82 THR A CA 1
ATOM 600 C C . THR A 1 82 ? 3.412 -13.325 3.418 1.00 66.56 82 THR A C 1
ATOM 602 O O . THR A 1 82 ? 4.362 -13.821 4.037 1.00 66.56 82 THR A O 1
ATOM 605 N N . ALA A 1 83 ? 2.409 -14.090 2.980 1.00 59.09 83 ALA A N 1
ATOM 606 C CA . ALA A 1 83 ? 2.580 -15.535 2.832 1.00 59.09 83 ALA A CA 1
ATOM 607 C C . ALA A 1 83 ? 3.663 -15.827 1.767 1.00 59.09 83 ALA A C 1
ATOM 609 O O . ALA A 1 83 ? 3.906 -15.000 0.892 1.00 59.09 83 ALA A O 1
ATOM 610 N N . GLY A 1 84 ? 4.366 -16.958 1.880 1.00 57.62 84 GLY A N 1
ATOM 611 C CA . GLY A 1 84 ? 5.559 -17.254 1.067 1.00 57.62 84 GLY A CA 1
ATOM 612 C C . GLY A 1 84 ? 6.819 -16.534 1.571 1.00 57.62 84 GLY A C 1
ATOM 613 O O . GLY A 1 84 ? 7.739 -17.181 2.063 1.00 57.62 84 GLY A O 1
ATOM 614 N N . THR A 1 85 ? 6.820 -15.197 1.578 1.00 60.94 85 THR A N 1
ATOM 615 C CA . THR A 1 85 ? 8.063 -14.408 1.698 1.00 60.94 85 THR A CA 1
ATOM 616 C C . THR A 1 85 ? 8.753 -14.432 3.067 1.00 60.94 85 THR A C 1
ATOM 618 O O . THR A 1 85 ? 8.147 -14.120 4.095 1.00 60.94 85 THR A O 1
ATOM 621 N N . SER A 1 86 ? 10.052 -14.755 3.113 1.00 67.44 86 SER A N 1
ATOM 622 C CA . SER A 1 86 ? 10.885 -14.606 4.329 1.00 67.44 86 SER A CA 1
ATOM 623 C C . SER A 1 86 ? 12.401 -14.490 4.097 1.00 67.44 86 SER A C 1
ATOM 625 O O . SER A 1 86 ? 13.110 -13.922 4.934 1.00 67.44 86 SER A O 1
ATOM 627 N N . SER A 1 87 ? 12.922 -14.992 2.977 1.00 74.50 87 SER A N 1
ATOM 628 C CA . SER A 1 87 ? 14.351 -14.957 2.658 1.00 74.50 87 SER A CA 1
ATOM 629 C C . SER A 1 87 ? 14.808 -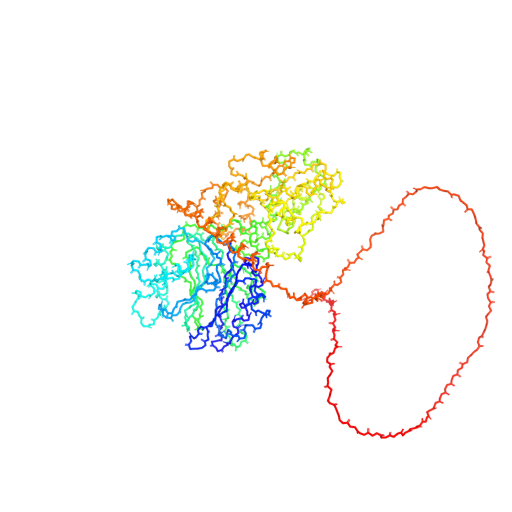13.570 2.187 1.00 74.50 87 SER A C 1
ATOM 631 O O . SER A 1 87 ? 14.023 -12.786 1.653 1.00 74.50 87 SER A O 1
ATOM 633 N N . SER A 1 88 ? 16.102 -13.268 2.322 1.00 77.94 88 SER A N 1
ATOM 634 C CA . SER A 1 88 ? 16.724 -12.113 1.656 1.00 77.94 88 SER A CA 1
ATOM 635 C C . SER A 1 88 ? 16.827 -12.297 0.136 1.00 77.94 88 SER A C 1
ATOM 637 O O . SER A 1 88 ? 16.868 -11.313 -0.600 1.00 77.94 88 SER A O 1
ATOM 639 N N . ALA A 1 89 ? 16.807 -13.543 -0.356 1.00 81.06 89 ALA A N 1
ATOM 640 C CA . ALA A 1 89 ? 16.693 -13.837 -1.787 1.00 81.06 89 ALA A CA 1
ATOM 641 C C . ALA A 1 89 ? 15.370 -13.304 -2.372 1.00 81.06 89 ALA A C 1
ATOM 643 O O . ALA A 1 89 ? 15.338 -12.818 -3.500 1.00 81.06 89 ALA A O 1
ATOM 644 N N . GLU A 1 90 ? 14.310 -13.320 -1.558 1.00 83.75 90 GLU A N 1
ATOM 645 C CA . GLU A 1 90 ? 12.972 -12.797 -1.861 1.00 83.75 90 GLU A CA 1
ATOM 646 C C . GLU A 1 90 ? 12.830 -11.294 -1.581 1.00 83.75 90 GLU A C 1
ATOM 648 O O . GLU A 1 90 ? 11.725 -10.741 -1.602 1.00 83.75 90 GLU A O 1
ATOM 653 N N . SER A 1 91 ? 13.916 -10.606 -1.223 1.00 92.19 91 SER A N 1
ATOM 654 C CA . SER A 1 91 ? 13.910 -9.148 -1.241 1.00 92.19 91 SER A CA 1
ATOM 655 C C . SER A 1 91 ? 13.805 -8.705 -2.697 1.00 92.19 91 SER A C 1
ATOM 657 O O . SER A 1 91 ? 14.504 -9.227 -3.566 1.00 92.19 91 SER A O 1
ATOM 659 N N . GLN A 1 92 ? 12.942 -7.736 -2.973 1.00 96.06 92 GLN A N 1
ATOM 660 C CA . GLN A 1 92 ? 12.840 -7.113 -4.291 1.00 96.06 92 GLN A CA 1
ATOM 661 C C . GLN A 1 92 ? 13.728 -5.843 -4.335 1.00 96.06 92 GLN A C 1
ATOM 663 O O . GLN A 1 92 ? 14.046 -5.314 -3.265 1.00 96.06 92 GLN A O 1
ATOM 668 N N . PRO A 1 93 ? 14.127 -5.326 -5.515 1.00 97.88 93 PRO A N 1
ATOM 669 C CA . PRO A 1 93 ? 13.792 -5.817 -6.855 1.00 97.88 93 PRO A CA 1
ATOM 670 C C . PRO A 1 93 ? 14.321 -7.224 -7.185 1.00 97.88 93 PRO A C 1
ATOM 672 O O . PRO A 1 93 ? 15.395 -7.633 -6.733 1.00 97.88 93 PRO A O 1
ATOM 675 N N . PHE A 1 94 ? 13.571 -7.972 -7.991 1.00 98.00 94 PHE A N 1
ATOM 676 C CA . PHE A 1 94 ? 14.093 -9.147 -8.697 1.00 98.00 94 PHE A CA 1
ATOM 677 C C . PHE A 1 94 ? 14.835 -8.717 -9.967 1.00 98.00 94 PHE A C 1
ATOM 679 O O . PHE A 1 94 ? 14.647 -7.597 -10.442 1.00 98.00 94 PHE A O 1
ATOM 686 N N . TYR A 1 95 ? 15.690 -9.595 -10.493 1.00 97.88 95 TYR A N 1
ATOM 687 C CA . TYR A 1 95 ? 16.447 -9.378 -11.725 1.00 97.88 95 TYR A CA 1
ATOM 688 C C . TYR A 1 95 ? 16.500 -10.665 -12.552 1.00 97.88 95 TYR A C 1
ATOM 690 O O . TYR A 1 95 ? 16.752 -11.734 -11.999 1.00 97.88 95 TYR A O 1
ATOM 698 N N . VAL A 1 96 ? 16.326 -10.544 -13.869 1.00 97.94 96 VAL A N 1
ATOM 699 C CA . VAL A 1 96 ? 16.663 -11.588 -14.849 1.00 97.94 96 VAL A CA 1
ATOM 700 C C . VAL A 1 96 ? 17.536 -10.994 -15.952 1.00 97.94 96 VAL A C 1
ATOM 702 O O . VAL A 1 96 ? 17.311 -9.872 -16.406 1.00 97.94 96 VAL A O 1
ATOM 705 N N . ASN A 1 97 ? 18.542 -11.744 -16.400 1.00 96.75 97 ASN A N 1
ATOM 706 C CA . ASN A 1 97 ? 19.484 -11.293 -17.428 1.00 96.75 97 ASN A CA 1
ATOM 707 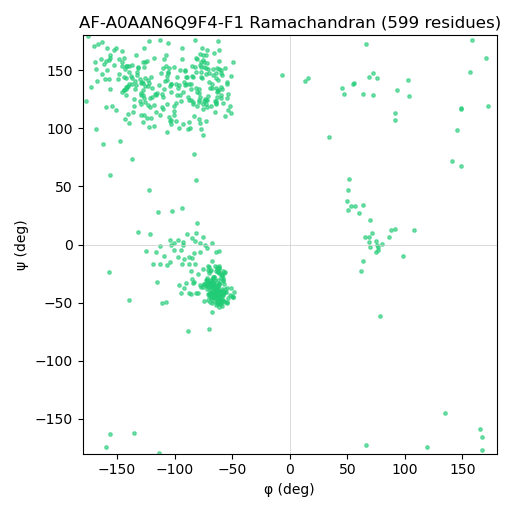C C . ASN A 1 97 ? 18.956 -11.453 -18.864 1.00 96.75 97 ASN A C 1
ATOM 709 O O . ASN A 1 97 ? 19.519 -10.844 -19.772 1.00 96.75 97 ASN A O 1
ATOM 713 N N . SER A 1 98 ? 17.908 -12.257 -19.088 1.00 95.06 98 SER A N 1
ATOM 714 C CA . SER A 1 98 ? 17.319 -12.460 -20.415 1.00 95.06 98 SER A CA 1
ATOM 715 C C . SER A 1 98 ? 15.778 -12.390 -20.429 1.00 95.06 98 SER A C 1
ATOM 717 O O . SER A 1 98 ? 15.114 -12.929 -19.531 1.00 95.06 98 SER A O 1
ATOM 719 N N . PRO A 1 99 ? 15.188 -11.782 -21.475 1.00 95.38 99 PRO A N 1
ATOM 720 C CA . PRO A 1 99 ? 15.848 -10.989 -22.514 1.00 95.38 99 PRO A CA 1
ATOM 721 C C . PRO A 1 99 ? 16.252 -9.601 -21.976 1.00 95.38 99 PRO A C 1
ATOM 723 O O . PRO A 1 99 ? 15.699 -9.124 -20.990 1.00 95.38 99 PRO A O 1
ATOM 726 N N . TYR A 1 100 ? 17.218 -8.954 -22.633 1.00 95.94 100 TYR A N 1
ATOM 727 C CA . TYR A 1 100 ? 17.648 -7.550 -22.448 1.00 95.94 100 TYR A CA 1
ATOM 728 C C . TYR A 1 100 ? 18.217 -7.112 -21.079 1.00 95.94 100 TYR A C 1
ATOM 730 O O . TYR A 1 100 ? 18.961 -6.136 -21.048 1.00 95.94 100 TYR A O 1
ATOM 738 N N . GLY A 1 101 ? 17.916 -7.807 -19.981 1.00 97.12 101 GLY A N 1
ATOM 739 C CA . GLY A 1 101 ? 18.212 -7.378 -18.613 1.00 97.12 101 GLY A CA 1
ATOM 740 C C . GLY A 1 101 ? 17.036 -6.600 -18.020 1.00 97.12 101 GLY A C 1
ATOM 741 O O . GLY A 1 101 ? 16.780 -5.456 -18.399 1.00 97.12 101 GLY A O 1
ATOM 742 N N . LEU A 1 102 ? 16.317 -7.226 -17.088 1.00 98.31 102 LEU A N 1
ATOM 743 C CA . LEU A 1 102 ? 15.072 -6.714 -16.511 1.00 98.31 102 LEU A CA 1
ATOM 744 C C . LEU A 1 102 ? 15.166 -6.709 -14.987 1.00 98.31 102 LEU A C 1
ATOM 746 O O . LEU A 1 102 ? 15.465 -7.743 -14.393 1.00 98.31 102 LEU A O 1
ATOM 750 N N . CYS A 1 103 ? 14.865 -5.575 -14.355 1.00 98.38 103 CYS A N 1
ATOM 751 C CA . CYS A 1 103 ? 14.595 -5.505 -12.915 1.00 98.38 103 CYS A CA 1
ATOM 752 C C . CYS A 1 103 ? 13.095 -5.318 -12.668 1.00 98.38 103 CYS A C 1
ATOM 754 O O . CYS A 1 103 ? 12.433 -4.645 -13.457 1.00 98.38 103 CYS A O 1
ATOM 756 N N . PHE A 1 104 ? 12.567 -5.865 -11.569 1.00 98.31 104 PHE A N 1
ATOM 757 C CA . PHE A 1 104 ? 11.129 -5.847 -11.275 1.00 98.31 104 PHE A CA 1
ATOM 758 C C . PHE A 1 104 ? 10.821 -5.650 -9.789 1.00 98.31 104 PHE A C 1
ATOM 760 O O . PHE A 1 104 ? 11.427 -6.308 -8.939 1.00 98.31 104 PHE A O 1
ATOM 767 N N . ALA A 1 105 ? 9.862 -4.779 -9.485 1.00 98.19 105 ALA A N 1
ATOM 768 C CA . ALA A 1 105 ? 9.325 -4.528 -8.155 1.00 98.19 105 ALA A CA 1
ATOM 769 C C . ALA A 1 105 ? 7.787 -4.503 -8.196 1.00 98.19 105 ALA A C 1
ATOM 771 O O . ALA A 1 105 ? 7.185 -3.924 -9.096 1.00 98.19 105 ALA A O 1
ATOM 772 N N . HIS A 1 106 ? 7.156 -5.130 -7.207 1.00 95.81 106 HIS A N 1
ATOM 773 C CA . HIS A 1 106 ? 5.733 -5.455 -7.190 1.00 95.81 106 HIS A CA 1
ATOM 774 C C . HIS A 1 106 ? 5.135 -5.280 -5.787 1.00 95.81 106 HIS A C 1
ATOM 776 O O . HIS A 1 106 ? 5.641 -5.830 -4.804 1.00 95.81 106 HIS A O 1
ATOM 782 N N . ASN A 1 107 ? 4.032 -4.532 -5.714 1.00 96.75 107 ASN A N 1
ATOM 783 C CA . ASN A 1 107 ? 3.119 -4.477 -4.575 1.00 96.75 107 ASN A CA 1
ATOM 784 C C . ASN A 1 107 ? 1.783 -5.093 -5.000 1.00 96.75 107 ASN A C 1
ATOM 786 O O . ASN A 1 107 ? 1.072 -4.490 -5.798 1.00 96.75 107 ASN A O 1
ATOM 790 N N . GLY A 1 108 ? 1.430 -6.252 -4.451 1.00 95.25 108 GLY A N 1
ATOM 791 C CA . GLY A 1 108 ? 0.217 -6.973 -4.822 1.00 95.25 108 GLY A CA 1
ATOM 792 C C . GLY A 1 108 ? 0.223 -8.412 -4.326 1.00 95.25 108 GLY A C 1
ATOM 793 O O . GLY A 1 108 ? 0.942 -8.733 -3.376 1.00 95.25 108 GLY A O 1
ATOM 794 N N . ASN A 1 109 ? -0.594 -9.253 -4.958 1.00 95.00 109 ASN A N 1
ATOM 795 C CA . ASN A 1 109 ? -0.532 -10.708 -4.832 1.00 95.00 109 ASN A CA 1
ATOM 796 C C . ASN A 1 109 ? -1.153 -11.389 -6.064 1.00 95.00 109 ASN A C 1
ATOM 798 O O . ASN A 1 109 ? -2.274 -11.042 -6.456 1.00 95.00 109 ASN A O 1
ATOM 802 N N . LEU A 1 110 ? -0.474 -12.399 -6.615 1.00 95.38 110 LEU A N 1
ATOM 803 C CA . LEU A 1 110 ? -1.032 -13.289 -7.641 1.00 95.38 110 LEU A CA 1
ATOM 804 C C . LEU A 1 110 ? -1.807 -14.462 -7.027 1.00 95.38 110 LEU A C 1
ATOM 806 O O . LEU A 1 110 ? -1.267 -15.243 -6.243 1.00 95.38 110 LEU A O 1
ATOM 810 N N . ILE A 1 111 ? -3.071 -14.623 -7.423 1.00 95.12 111 ILE A N 1
ATOM 811 C CA . ILE A 1 111 ? -3.952 -15.684 -6.903 1.00 95.12 111 ILE A CA 1
ATOM 812 C C . ILE A 1 111 ? -3.790 -17.012 -7.657 1.00 95.12 111 ILE A C 1
ATOM 814 O O . ILE A 1 111 ? -4.050 -18.069 -7.088 1.00 95.12 111 ILE A O 1
ATOM 818 N N . ASN A 1 112 ? -3.294 -16.972 -8.899 1.00 95.94 112 ASN A N 1
ATOM 819 C CA . ASN A 1 112 ? -3.029 -18.143 -9.743 1.00 95.94 112 ASN A CA 1
ATOM 820 C C . ASN A 1 112 ? -1.534 -18.523 -9.813 1.00 95.94 112 ASN A C 1
ATOM 822 O O . ASN A 1 112 ? -1.059 -19.085 -10.799 1.00 95.94 112 ASN A O 1
ATOM 826 N N . ALA A 1 113 ? -0.771 -18.221 -8.756 1.00 93.62 113 ALA A N 1
ATOM 827 C CA . ALA A 1 113 ? 0.659 -18.528 -8.671 1.00 93.62 113 ALA A CA 1
ATOM 828 C C . ALA A 1 113 ? 1.038 -20.002 -8.987 1.00 93.62 113 ALA A C 1
ATOM 830 O O . ALA A 1 113 ? 2.063 -20.194 -9.645 1.00 93.62 113 ALA A O 1
ATOM 831 N N . PRO A 1 114 ? 0.258 -21.040 -8.602 1.00 93.44 114 PRO A N 1
ATOM 832 C CA . PRO A 1 114 ? 0.548 -22.424 -8.991 1.00 93.44 114 PRO A CA 1
ATOM 833 C C . PRO A 1 114 ? 0.525 -22.657 -10.509 1.00 93.44 114 PRO A C 1
ATOM 835 O O . PRO A 1 114 ? 1.431 -23.300 -11.035 1.00 93.44 114 PRO A O 1
ATOM 838 N N . ASP A 1 115 ? -0.451 -22.085 -11.218 1.00 95.69 115 ASP A N 1
ATOM 839 C CA . ASP A 1 115 ? -0.606 -22.256 -12.670 1.00 95.69 115 ASP A CA 1
ATOM 840 C C . ASP A 1 115 ? 0.527 -21.549 -13.424 1.00 95.69 115 ASP A C 1
ATOM 842 O O . ASP A 1 115 ? 1.124 -22.096 -14.350 1.00 95.69 115 ASP A O 1
ATOM 846 N N . LEU A 1 116 ? 0.888 -20.343 -12.968 1.00 97.50 116 LEU A N 1
ATOM 847 C CA . LEU A 1 116 ? 2.029 -19.595 -13.498 1.00 97.50 116 LEU A CA 1
ATOM 848 C C . LEU A 1 116 ? 3.354 -20.332 -13.271 1.00 97.50 116 LEU A C 1
ATOM 850 O O . LEU A 1 116 ? 4.245 -20.263 -14.115 1.00 97.50 116 LEU A O 1
ATOM 854 N N . ARG A 1 117 ? 3.493 -21.048 -12.149 1.00 96.50 117 ARG A N 1
ATOM 855 C CA . ARG A 1 117 ? 4.675 -21.865 -11.858 1.00 96.50 117 ARG A CA 1
ATOM 856 C C . ARG A 1 117 ? 4.779 -23.065 -12.802 1.00 96.50 117 ARG A C 1
ATOM 858 O O . ARG A 1 117 ? 5.881 -23.339 -13.269 1.00 96.50 117 ARG A O 1
ATOM 865 N N . ASP A 1 118 ? 3.666 -23.739 -13.097 1.00 97.19 118 ASP A N 1
ATOM 866 C CA . ASP A 1 118 ? 3.629 -24.872 -14.035 1.00 97.19 118 ASP A CA 1
ATOM 867 C C . ASP A 1 118 ? 3.933 -24.422 -15.474 1.00 97.19 118 ASP A C 1
ATOM 869 O O . ASP A 1 118 ? 4.799 -25.002 -16.128 1.00 97.19 118 ASP A O 1
ATOM 873 N N . PHE A 1 119 ? 3.318 -23.316 -15.918 1.00 98.06 119 PHE A N 1
ATOM 874 C CA . PHE A 1 119 ? 3.611 -22.665 -17.201 1.00 98.06 119 PHE A CA 1
ATOM 875 C C . PHE A 1 119 ? 5.102 -22.323 -17.349 1.00 98.06 119 PHE A C 1
ATOM 877 O O . PHE A 1 119 ? 5.728 -22.647 -18.362 1.00 98.06 119 PHE A O 1
ATOM 884 N N . LEU A 1 120 ? 5.691 -21.676 -16.336 1.00 98.12 120 LEU A N 1
ATOM 885 C CA . LEU A 1 120 ? 7.088 -21.252 -16.405 1.00 98.12 120 LEU A CA 1
ATOM 886 C C . LEU A 1 120 ? 8.062 -22.435 -16.464 1.00 98.12 120 LEU A C 1
ATOM 888 O O . LEU A 1 120 ? 9.048 -22.354 -17.189 1.00 98.12 120 LEU A O 1
ATOM 892 N N . ASP A 1 121 ? 7.777 -23.532 -15.763 1.00 97.38 121 ASP A N 1
ATOM 893 C CA . ASP A 1 121 ? 8.616 -24.736 -15.760 1.00 97.38 121 ASP A CA 1
ATOM 894 C C . ASP A 1 121 ? 8.478 -25.540 -17.072 1.00 97.38 121 ASP A C 1
ATOM 896 O O . ASP A 1 121 ? 9.474 -25.880 -17.723 1.00 97.38 121 ASP A O 1
ATOM 900 N N . ARG A 1 122 ? 7.235 -25.800 -17.504 1.00 97.06 122 ARG A N 1
ATOM 901 C CA . ARG A 1 122 ? 6.922 -26.745 -18.590 1.00 97.06 122 ARG A CA 1
ATOM 902 C C . ARG A 1 122 ? 6.883 -26.147 -19.990 1.00 97.06 122 ARG A C 1
ATOM 904 O O . ARG A 1 122 ? 7.223 -26.858 -20.930 1.00 97.06 122 ARG A O 1
ATOM 911 N N . GLU A 1 123 ? 6.462 -24.892 -20.137 1.00 96.81 123 GLU A N 1
ATOM 912 C CA . GLU A 1 123 ? 6.309 -24.234 -21.444 1.00 96.81 123 GLU A CA 1
ATOM 913 C C . GLU A 1 123 ? 7.405 -23.190 -21.684 1.00 96.81 123 GLU A C 1
ATOM 915 O O . GLU A 1 123 ? 8.059 -23.211 -22.723 1.00 96.81 123 GLU A O 1
ATOM 920 N N . ALA A 1 124 ? 7.646 -22.292 -20.721 1.00 96.88 124 ALA A N 1
ATOM 921 C CA . ALA A 1 124 ? 8.641 -21.222 -20.874 1.00 96.88 124 ALA A CA 1
ATOM 922 C C . ALA A 1 124 ? 10.082 -21.648 -20.520 1.00 96.88 124 ALA A C 1
ATOM 924 O O . ALA A 1 124 ? 11.024 -20.892 -20.765 1.00 96.88 124 ALA A O 1
ATOM 925 N N . HIS A 1 125 ? 10.256 -22.821 -19.899 1.00 96.81 125 HIS A N 1
ATOM 926 C CA . HIS A 1 125 ? 11.533 -23.364 -19.412 1.00 96.81 125 HIS A CA 1
ATOM 927 C C . HIS A 1 125 ? 12.360 -22.382 -18.555 1.00 96.81 125 HIS A C 1
ATOM 929 O O . HIS A 1 125 ? 13.593 -22.335 -18.609 1.00 96.81 125 HIS A O 1
ATOM 935 N N . ARG A 1 126 ? 11.668 -21.587 -17.734 1.00 97.31 126 ARG A N 1
ATOM 936 C CA . ARG A 1 126 ? 12.222 -20.604 -16.801 1.00 97.31 126 ARG A CA 1
ATOM 937 C C . ARG A 1 126 ? 12.147 -21.139 -15.378 1.00 97.31 126 ARG A C 1
ATOM 939 O O . ARG A 1 126 ? 11.087 -21.148 -14.758 1.00 97.31 126 ARG A O 1
ATOM 946 N N . HIS A 1 127 ? 13.299 -21.526 -14.837 1.00 95.56 127 HIS A N 1
ATOM 947 C CA . HIS A 1 127 ? 13.402 -21.865 -13.423 1.00 95.56 127 HIS A CA 1
ATOM 948 C C . HIS A 1 127 ? 13.079 -20.646 -12.544 1.00 95.56 127 HIS A C 1
ATOM 950 O O . HIS A 1 127 ? 13.629 -19.564 -12.744 1.00 95.56 127 HIS A O 1
ATOM 956 N N . VAL A 1 128 ? 12.220 -20.853 -11.546 1.00 94.50 128 VAL A N 1
ATOM 957 C CA . VAL A 1 128 ? 11.838 -19.854 -10.539 1.00 94.50 128 VAL A CA 1
ATOM 958 C C . VAL A 1 128 ? 12.432 -20.292 -9.202 1.00 94.50 128 VAL A C 1
ATOM 960 O O . VAL A 1 128 ? 12.122 -21.376 -8.702 1.00 94.50 128 VAL A O 1
ATOM 963 N N . ASN A 1 129 ? 13.304 -19.477 -8.622 1.00 92.00 129 ASN A N 1
ATOM 964 C CA . ASN A 1 129 ? 14.137 -19.878 -7.490 1.00 92.00 129 ASN A CA 1
ATOM 965 C C . ASN A 1 129 ? 13.460 -19.656 -6.122 1.00 92.00 129 ASN A C 1
ATOM 967 O O . ASN A 1 129 ? 13.903 -20.219 -5.121 1.00 92.00 129 ASN A O 1
ATOM 971 N N . THR A 1 130 ? 12.402 -18.845 -6.049 1.00 90.75 130 THR A N 1
ATOM 972 C CA . THR A 1 130 ? 11.709 -18.504 -4.796 1.00 90.75 130 THR A CA 1
ATOM 973 C C . THR A 1 130 ? 10.216 -18.856 -4.796 1.00 90.75 130 THR A C 1
ATOM 975 O O . THR A 1 130 ? 9.659 -19.297 -5.805 1.00 90.75 130 THR A O 1
ATOM 978 N N . ASP A 1 131 ? 9.572 -18.658 -3.639 1.00 87.19 131 ASP A N 1
ATOM 979 C CA . ASP A 1 131 ? 8.115 -18.719 -3.454 1.00 87.19 131 ASP A CA 1
ATOM 980 C C . ASP A 1 131 ? 7.445 -17.339 -3.691 1.00 87.19 131 ASP A C 1
ATOM 982 O O . ASP A 1 131 ? 6.258 -17.169 -3.409 1.00 87.19 131 ASP A O 1
ATOM 986 N N . SER A 1 132 ? 8.180 -16.331 -4.193 1.00 90.00 132 SER A N 1
ATOM 987 C CA . SER A 1 132 ? 7.631 -14.996 -4.458 1.00 90.00 132 SER A CA 1
ATOM 988 C C . SER A 1 132 ? 6.935 -14.931 -5.816 1.00 90.00 132 SER A C 1
ATOM 990 O O . SER A 1 132 ? 7.536 -15.105 -6.875 1.00 90.00 132 SER A O 1
ATOM 992 N N . ASP A 1 133 ? 5.664 -14.556 -5.783 1.00 91.75 133 ASP A N 1
ATOM 993 C CA . ASP A 1 133 ? 4.844 -14.255 -6.953 1.00 91.75 133 ASP A CA 1
ATOM 994 C C . ASP A 1 133 ? 5.408 -13.132 -7.844 1.00 91.75 133 ASP A C 1
ATOM 996 O O . ASP A 1 133 ? 5.286 -13.185 -9.065 1.00 91.75 133 ASP A O 1
ATOM 1000 N N . SER A 1 134 ? 6.117 -12.163 -7.268 1.00 94.50 134 SER A N 1
ATOM 1001 C CA . SER A 1 134 ? 6.862 -11.142 -8.015 1.00 94.50 134 SER A CA 1
ATOM 1002 C C . SER A 1 134 ? 7.920 -11.731 -8.964 1.00 94.50 134 SER A C 1
ATOM 1004 O O . SER A 1 134 ? 8.179 -11.152 -10.020 1.00 94.50 134 SER A O 1
ATOM 1006 N N . GLU A 1 135 ? 8.525 -12.877 -8.625 1.00 96.50 135 GLU A N 1
ATOM 1007 C CA . GLU A 1 135 ? 9.455 -13.593 -9.513 1.00 96.50 135 GLU A CA 1
ATOM 1008 C C . GLU A 1 135 ? 8.706 -14.308 -10.651 1.00 96.50 135 GLU A C 1
ATOM 1010 O O . GLU A 1 135 ? 9.208 -14.357 -11.778 1.00 96.50 135 GLU A O 1
ATOM 1015 N N . LEU A 1 136 ? 7.487 -14.801 -10.384 1.00 97.31 136 LEU A N 1
ATOM 1016 C CA . LEU A 1 136 ? 6.596 -15.360 -11.407 1.00 97.31 136 LEU A CA 1
ATOM 1017 C C . LEU A 1 136 ? 6.195 -14.277 -12.415 1.00 97.31 136 LEU A C 1
ATOM 1019 O O . LEU A 1 136 ? 6.408 -14.459 -13.610 1.00 97.31 136 LEU A O 1
ATOM 1023 N N . MET A 1 137 ? 5.684 -13.129 -11.951 1.00 98.19 137 MET A N 1
ATOM 1024 C CA . MET A 1 137 ? 5.258 -12.032 -12.833 1.00 98.19 137 MET A CA 1
ATOM 1025 C C . MET A 1 137 ? 6.418 -11.501 -13.689 1.00 98.19 137 MET A C 1
ATOM 1027 O O . MET A 1 137 ? 6.249 -11.314 -14.895 1.00 98.19 137 MET A O 1
ATOM 1031 N N . LEU A 1 138 ? 7.612 -11.334 -13.101 1.00 98.50 138 LEU A N 1
ATOM 1032 C CA . LEU A 1 138 ? 8.818 -10.972 -13.851 1.00 98.50 138 LEU A CA 1
ATOM 1033 C C . LEU A 1 138 ? 9.125 -11.992 -14.952 1.00 98.50 138 LEU A C 1
ATOM 1035 O O . LEU A 1 138 ? 9.388 -11.600 -16.084 1.00 98.50 138 LEU A O 1
ATOM 1039 N N . ASN A 1 139 ? 9.094 -13.291 -14.648 1.00 98.69 139 ASN A N 1
ATOM 1040 C CA . ASN A 1 139 ? 9.423 -14.319 -15.634 1.00 98.69 139 ASN A CA 1
ATOM 1041 C C . ASN A 1 139 ? 8.344 -14.498 -16.712 1.00 98.69 139 ASN A C 1
ATOM 1043 O O . ASN A 1 139 ? 8.701 -14.777 -17.854 1.00 98.69 139 ASN A O 1
ATOM 1047 N N . VAL A 1 140 ? 7.064 -14.273 -16.398 1.00 98.62 140 VAL A N 1
ATOM 1048 C CA . VAL A 1 140 ? 5.978 -14.220 -17.394 1.00 98.62 140 VAL A CA 1
ATOM 1049 C C . VAL A 1 140 ? 6.209 -13.061 -18.367 1.00 98.62 140 VAL A C 1
ATOM 1051 O O . VAL A 1 140 ? 6.233 -13.281 -19.577 1.00 98.62 140 VAL A O 1
ATOM 1054 N N . PHE A 1 141 ? 6.471 -11.853 -17.858 1.00 98.62 141 PHE A N 1
ATOM 1055 C CA . PHE A 1 141 ? 6.766 -10.682 -18.690 1.00 98.62 141 PHE A CA 1
ATOM 1056 C C . PHE A 1 141 ? 8.064 -10.851 -19.499 1.00 98.62 141 PHE A C 1
ATOM 1058 O O . PHE A 1 141 ? 8.115 -10.534 -20.687 1.00 98.62 141 PHE A O 1
ATOM 1065 N N . ALA A 1 142 ? 9.109 -11.419 -18.890 1.00 98.50 142 ALA A N 1
ATOM 1066 C CA . ALA A 1 142 ? 10.368 -11.726 -19.561 1.00 98.50 142 ALA A CA 1
ATOM 1067 C C . ALA A 1 142 ? 10.202 -12.789 -20.661 1.00 98.50 142 ALA A C 1
ATOM 1069 O O . ALA A 1 142 ? 10.872 -12.710 -21.690 1.00 98.50 142 ALA A O 1
ATOM 1070 N N . ASN A 1 143 ? 9.317 -13.773 -20.477 1.00 98.31 143 ASN A N 1
ATOM 1071 C CA . ASN A 1 143 ? 8.979 -14.735 -21.520 1.00 98.31 143 ASN A CA 1
ATOM 1072 C C . ASN A 1 143 ? 8.235 -14.066 -22.684 1.00 98.31 143 ASN A C 1
ATOM 1074 O O . ASN A 1 143 ? 8.673 -14.178 -23.824 1.00 98.31 143 ASN A O 1
ATOM 1078 N N . ALA A 1 144 ? 7.187 -13.296 -22.387 1.00 98.00 144 ALA A N 1
ATOM 1079 C CA . ALA A 1 144 ? 6.418 -12.552 -23.383 1.00 98.00 144 ALA A CA 1
ATOM 1080 C C . ALA A 1 144 ? 7.298 -11.594 -24.217 1.00 98.00 144 ALA A C 1
ATOM 1082 O O . ALA A 1 144 ? 7.155 -11.486 -25.434 1.00 98.00 144 ALA A O 1
ATOM 1083 N N . LEU A 1 145 ? 8.289 -10.949 -23.588 1.00 97.69 145 LEU A N 1
ATOM 1084 C CA . LEU A 1 145 ? 9.299 -10.151 -24.292 1.00 97.69 145 LEU A CA 1
ATOM 1085 C C . LEU A 1 145 ? 10.239 -10.989 -25.168 1.00 97.69 145 LEU A C 1
ATOM 1087 O O . LEU A 1 145 ? 10.701 -10.505 -26.201 1.00 97.69 145 LEU A O 1
ATOM 1091 N N . ASN A 1 146 ? 10.554 -12.219 -24.764 1.00 96.50 146 ASN A N 1
ATOM 1092 C CA . ASN A 1 146 ? 11.437 -13.116 -25.509 1.00 96.50 146 ASN A CA 1
ATOM 1093 C C . ASN A 1 146 ? 10.752 -13.665 -26.772 1.00 96.50 146 ASN A C 1
ATOM 1095 O O . ASN A 1 146 ? 11.400 -13.795 -27.808 1.00 96.50 146 ASN A O 1
ATOM 1099 N N . GLU A 1 147 ? 9.439 -13.904 -26.713 1.00 95.38 147 GLU A N 1
ATOM 1100 C CA . GLU A 1 147 ? 8.613 -14.328 -27.855 1.00 95.38 147 GLU A CA 1
ATOM 1101 C C . GLU A 1 147 ? 8.584 -13.303 -29.005 1.00 95.38 147 GLU A C 1
ATOM 1103 O O . GLU A 1 147 ? 8.352 -13.679 -30.151 1.00 95.38 147 GLU A O 1
ATOM 1108 N N . THR A 1 148 ? 8.914 -12.028 -28.748 1.00 91.75 148 THR A N 1
ATOM 1109 C CA . THR A 1 148 ? 9.085 -11.018 -29.815 1.00 91.75 148 THR A CA 1
ATOM 1110 C C . THR A 1 148 ? 10.234 -11.342 -30.780 1.00 91.75 148 THR A C 1
ATOM 1112 O O . THR A 1 148 ? 10.270 -10.809 -31.888 1.00 91.75 148 THR A O 1
ATOM 1115 N N . GLY A 1 149 ? 11.200 -12.178 -30.370 1.00 91.44 149 GLY A N 1
ATOM 1116 C CA . GLY A 1 149 ? 12.339 -12.611 -31.188 1.00 91.44 149 GLY A CA 1
ATOM 1117 C C . GLY A 1 149 ? 13.333 -11.506 -31.582 1.00 91.44 149 GLY A C 1
ATOM 1118 O O . GLY A 1 149 ? 14.245 -11.753 -32.373 1.00 91.44 149 GLY A O 1
ATOM 1119 N N . LYS A 1 150 ? 13.178 -10.280 -31.070 1.00 93.62 150 LYS A N 1
ATOM 1120 C CA . LYS A 1 150 ? 13.984 -9.120 -31.473 1.00 93.62 150 LYS A CA 1
ATOM 1121 C C . LYS A 1 150 ? 15.316 -9.051 -30.722 1.00 93.62 150 LYS A C 1
ATOM 1123 O O . LYS A 1 150 ? 15.409 -9.303 -29.529 1.00 93.62 150 LYS A O 1
ATOM 1128 N N . ALA A 1 151 ? 16.372 -8.603 -31.404 1.00 90.12 151 ALA A N 1
ATOM 1129 C CA . ALA A 1 151 ? 17.666 -8.332 -30.763 1.00 90.12 151 ALA A CA 1
ATOM 1130 C C . ALA A 1 151 ? 17.641 -7.084 -29.850 1.00 90.12 151 ALA A C 1
ATOM 1132 O O . ALA A 1 151 ? 18.491 -6.931 -28.971 1.00 90.12 151 ALA A O 1
ATOM 1133 N N . ARG A 1 152 ? 16.683 -6.174 -30.071 1.00 89.56 152 ARG A N 1
ATOM 1134 C CA . ARG A 1 152 ? 16.428 -4.969 -29.271 1.00 89.56 152 ARG A CA 1
ATOM 1135 C C . ARG A 1 152 ? 14.923 -4.743 -29.179 1.00 89.56 152 ARG A C 1
ATOM 1137 O O . ARG A 1 152 ? 14.239 -4.791 -30.196 1.00 89.56 152 ARG A O 1
ATOM 1144 N N . VAL A 1 153 ? 14.449 -4.464 -27.973 1.00 93.94 153 VAL A N 1
ATOM 1145 C CA . VAL A 1 153 ? 13.049 -4.145 -27.672 1.00 93.94 153 VAL A CA 1
ATOM 1146 C C . VAL A 1 153 ? 12.707 -2.703 -28.069 1.00 93.94 153 VAL A C 1
ATOM 1148 O O . VAL A 1 153 ? 13.546 -1.809 -27.932 1.00 93.94 153 VAL A O 1
ATOM 1151 N N . ASN A 1 154 ? 11.484 -2.465 -28.547 1.00 94.94 154 ASN A N 1
ATOM 1152 C CA . ASN A 1 154 ? 10.907 -1.128 -28.726 1.00 94.94 154 ASN A CA 1
ATOM 1153 C C . ASN A 1 154 ? 9.711 -0.906 -27.760 1.00 94.94 154 ASN A C 1
ATOM 1155 O O . ASN A 1 154 ? 9.398 -1.769 -26.947 1.00 94.94 154 ASN A O 1
ATOM 1159 N N . VAL A 1 155 ? 9.044 0.253 -27.794 1.00 96.06 155 VAL A N 1
ATOM 1160 C CA . VAL A 1 155 ? 7.928 0.546 -26.860 1.00 96.06 155 VAL A CA 1
ATOM 1161 C C . VAL A 1 155 ? 6.683 -0.315 -27.126 1.00 96.06 155 VAL A C 1
ATOM 1163 O O . VAL A 1 155 ? 6.006 -0.738 -26.192 1.00 96.06 155 VAL A O 1
ATOM 1166 N N . GLU A 1 156 ? 6.396 -0.611 -28.391 1.00 96.06 156 GLU A N 1
ATOM 1167 C CA . GLU A 1 156 ? 5.283 -1.472 -28.810 1.00 96.06 156 GLU A CA 1
ATOM 1168 C C . GLU A 1 156 ? 5.480 -2.915 -28.315 1.00 96.06 156 GLU A C 1
ATOM 1170 O O . GLU A 1 156 ? 4.536 -3.533 -27.826 1.00 96.06 156 GLU A O 1
ATOM 1175 N N . ASP A 1 157 ? 6.718 -3.419 -28.336 1.00 97.19 157 ASP A N 1
ATOM 1176 C CA . ASP A 1 157 ? 7.092 -4.721 -27.771 1.00 97.19 157 ASP A CA 1
ATOM 1177 C C . ASP A 1 157 ? 6.841 -4.787 -26.261 1.00 97.19 157 ASP A C 1
ATOM 1179 O O . ASP A 1 157 ? 6.337 -5.794 -25.764 1.00 97.19 157 ASP A O 1
ATOM 1183 N N . ILE A 1 158 ? 7.156 -3.708 -25.530 1.00 98.19 158 ILE A N 1
ATOM 1184 C CA . ILE A 1 158 ? 6.896 -3.607 -24.087 1.00 98.19 158 ILE A CA 1
ATOM 1185 C C . ILE A 1 158 ? 5.397 -3.741 -23.805 1.00 98.19 158 ILE A C 1
ATOM 1187 O O . ILE A 1 158 ? 5.013 -4.549 -22.960 1.00 98.19 158 ILE A O 1
ATOM 1191 N N . PHE A 1 159 ? 4.544 -2.991 -24.510 1.00 98.25 159 PHE A N 1
ATOM 1192 C CA . PHE A 1 159 ? 3.096 -3.059 -24.291 1.00 98.25 159 PHE A CA 1
ATOM 1193 C C . PHE A 1 159 ? 2.476 -4.370 -24.796 1.00 98.25 159 PHE A C 1
ATOM 1195 O O . PHE A 1 159 ? 1.594 -4.908 -24.129 1.00 98.25 159 PHE A O 1
ATOM 1202 N N . THR A 1 160 ? 2.984 -4.942 -25.891 1.00 97.69 160 THR A N 1
ATOM 1203 C CA . THR A 1 160 ? 2.551 -6.252 -26.412 1.00 97.69 160 THR A CA 1
ATOM 1204 C C . THR A 1 160 ? 2.858 -7.377 -25.419 1.00 97.69 160 THR A C 1
ATOM 1206 O O . THR A 1 160 ? 1.973 -8.154 -25.061 1.00 97.69 160 THR A O 1
ATOM 1209 N N . ALA A 1 161 ? 4.089 -7.434 -24.901 1.00 98.31 161 ALA A N 1
ATOM 1210 C CA . ALA A 1 161 ? 4.479 -8.411 -23.886 1.00 98.31 161 ALA A CA 1
ATOM 1211 C C . ALA A 1 161 ? 3.748 -8.196 -22.549 1.00 98.31 161 ALA A C 1
ATOM 1213 O O . ALA A 1 161 ? 3.431 -9.147 -21.824 1.00 98.31 161 ALA A O 1
ATOM 1214 N N . LEU A 1 162 ? 3.431 -6.941 -22.223 1.00 98.44 162 LEU A N 1
ATOM 1215 C CA . LEU A 1 162 ? 2.629 -6.632 -21.053 1.00 98.44 162 LEU A CA 1
ATOM 1216 C C . LEU A 1 162 ? 1.180 -7.116 -21.228 1.00 98.44 162 LEU A C 1
ATOM 1218 O O . LEU A 1 162 ? 0.658 -7.743 -20.313 1.00 98.44 162 LEU A O 1
ATOM 1222 N N . ALA A 1 163 ? 0.557 -6.951 -22.398 1.00 98.44 163 ALA A N 1
ATOM 1223 C CA . ALA A 1 163 ? -0.788 -7.473 -22.667 1.00 98.44 163 ALA A CA 1
ATOM 1224 C C . ALA A 1 163 ? -0.878 -8.999 -22.471 1.00 98.44 163 ALA A C 1
ATOM 1226 O O . ALA A 1 163 ? -1.814 -9.483 -21.835 1.00 98.44 163 ALA A O 1
ATOM 1227 N N . GLN A 1 164 ? 0.136 -9.754 -22.908 1.00 97.81 164 GLN A N 1
ATOM 1228 C CA . GLN A 1 164 ? 0.230 -11.192 -22.618 1.00 97.81 164 GLN A CA 1
ATOM 1229 C C . GLN A 1 164 ? 0.382 -11.485 -21.113 1.00 97.81 164 GLN A C 1
ATOM 1231 O O . GLN A 1 164 ? -0.220 -12.428 -20.598 1.00 97.81 164 GLN A O 1
ATOM 1236 N N . THR A 1 165 ? 1.142 -10.661 -20.381 1.00 98.25 165 THR A N 1
ATOM 1237 C CA . THR A 1 165 ? 1.241 -10.759 -18.911 1.00 98.25 165 THR A CA 1
ATOM 1238 C C . THR A 1 165 ? -0.133 -10.610 -18.249 1.00 98.25 165 THR A C 1
ATOM 1240 O O . THR A 1 165 ? -0.479 -11.428 -17.402 1.00 98.25 165 THR A O 1
ATOM 1243 N N . TYR A 1 166 ? -0.954 -9.641 -18.672 1.00 98.19 166 TYR A N 1
ATOM 1244 C CA . TYR A 1 166 ? -2.319 -9.450 -18.147 1.00 98.19 166 TYR A CA 1
ATOM 1245 C C . TYR A 1 166 ? -3.279 -10.600 -18.489 1.00 98.19 166 TYR A C 1
ATOM 1247 O O . TYR A 1 166 ? -4.214 -10.850 -17.735 1.00 98.19 166 TYR A O 1
ATOM 1255 N N . GLN A 1 167 ? -3.063 -11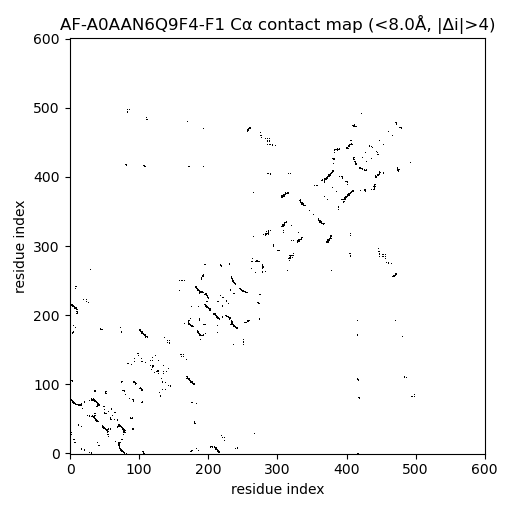.312 -19.600 1.00 97.06 167 GLN A N 1
ATOM 1256 C CA . GLN A 1 167 ? -3.862 -12.494 -19.954 1.00 97.06 167 GLN A CA 1
ATOM 1257 C C . GLN A 1 167 ? -3.548 -13.704 -19.061 1.00 97.06 167 GLN A C 1
ATOM 1259 O O . GLN A 1 167 ? -4.425 -14.534 -18.827 1.00 97.06 167 GLN A O 1
ATOM 1264 N N . ARG A 1 168 ? -2.306 -13.820 -18.567 1.00 97.06 168 ARG A N 1
ATOM 1265 C CA . ARG A 1 168 ? -1.852 -14.954 -17.743 1.00 97.06 168 ARG A CA 1
ATOM 1266 C C . ARG A 1 168 ? -1.959 -14.686 -16.240 1.00 97.06 168 ARG A C 1
ATOM 1268 O O . ARG A 1 168 ? -2.347 -15.580 -15.492 1.00 97.06 168 ARG A O 1
ATOM 1275 N N . CYS A 1 169 ? -1.608 -13.491 -15.774 1.00 97.50 169 CYS A N 1
ATOM 1276 C CA . CYS A 1 169 ? -1.593 -13.144 -14.353 1.00 97.50 169 CYS A CA 1
ATOM 1277 C C . CYS A 1 169 ? -2.990 -12.790 -13.824 1.00 97.50 169 CYS A C 1
ATOM 1279 O O . CYS A 1 169 ? -3.684 -11.951 -14.391 1.00 97.50 169 CYS A O 1
ATOM 1281 N N . GLN A 1 170 ? -3.377 -13.379 -12.690 1.00 96.56 170 GLN A N 1
ATOM 1282 C CA . GLN A 1 170 ? -4.630 -13.074 -11.994 1.00 96.56 170 GLN A CA 1
ATOM 1283 C C . GLN A 1 170 ? -4.353 -12.630 -10.556 1.00 96.56 170 GLN A C 1
ATOM 1285 O O . GLN A 1 170 ? -3.483 -13.182 -9.883 1.00 96.56 170 GLN A O 1
ATOM 1290 N N . GLY A 1 171 ? -5.108 -11.646 -10.066 1.00 96.00 171 GLY A N 1
ATOM 1291 C CA . GLY A 1 171 ? -4.922 -11.049 -8.743 1.00 96.00 171 GLY A CA 1
ATOM 1292 C C . GLY A 1 171 ? -4.987 -9.525 -8.809 1.00 96.00 171 GLY A C 1
ATOM 1293 O O . GLY A 1 171 ? -5.738 -8.972 -9.610 1.00 96.00 171 GLY A O 1
ATOM 1294 N N . ALA A 1 172 ? -4.190 -8.864 -7.973 1.00 97.12 172 ALA A N 1
ATOM 1295 C CA . ALA A 1 172 ? -4.068 -7.407 -7.934 1.00 97.12 172 ALA A CA 1
ATOM 1296 C C . ALA A 1 172 ? -2.603 -6.999 -7.800 1.00 97.12 172 ALA A C 1
ATOM 1298 O O . ALA A 1 172 ? -1.849 -7.666 -7.088 1.00 97.12 172 ALA A O 1
ATOM 1299 N N . TRP A 1 173 ? -2.212 -5.906 -8.452 1.00 97.75 173 TRP A N 1
ATOM 1300 C CA . TRP A 1 173 ? -0.827 -5.461 -8.528 1.00 97.75 173 TRP A CA 1
ATOM 1301 C C . TRP A 1 173 ? -0.691 -3.988 -8.907 1.00 97.75 173 TRP A C 1
ATOM 1303 O O . TRP A 1 173 ? -1.352 -3.465 -9.801 1.00 97.75 173 TRP A O 1
ATOM 1313 N N . ALA A 1 174 ? 0.293 -3.357 -8.285 1.00 98.50 174 ALA A N 1
ATOM 1314 C CA . ALA A 1 174 ? 1.039 -2.247 -8.842 1.00 98.50 174 ALA A CA 1
ATOM 1315 C C . ALA A 1 174 ? 2.475 -2.739 -9.052 1.00 98.50 174 ALA A C 1
ATOM 1317 O O . ALA A 1 174 ? 3.024 -3.425 -8.182 1.00 98.50 174 ALA A O 1
ATOM 1318 N N . ALA A 1 175 ? 3.090 -2.403 -10.184 1.00 98.62 175 ALA A N 1
ATOM 1319 C CA . ALA A 1 175 ? 4.453 -2.822 -10.495 1.00 98.62 175 ALA A CA 1
ATOM 1320 C C . ALA A 1 175 ? 5.281 -1.698 -11.127 1.00 98.62 175 ALA A C 1
ATOM 1322 O O . ALA A 1 175 ? 4.768 -0.904 -11.918 1.00 98.62 175 ALA A O 1
ATOM 1323 N N . THR A 1 176 ? 6.576 -1.674 -10.805 1.00 98.81 176 THR A N 1
ATOM 1324 C CA . THR A 1 176 ? 7.611 -0.921 -11.523 1.00 98.81 176 THR A CA 1
ATOM 1325 C C . THR A 1 176 ? 8.663 -1.893 -12.050 1.00 98.81 176 THR A C 1
ATOM 1327 O O . THR A 1 176 ? 9.126 -2.794 -11.351 1.00 98.81 176 THR A O 1
ATOM 1330 N N . ALA A 1 177 ? 9.054 -1.719 -13.306 1.00 98.69 177 ALA A N 1
ATOM 1331 C CA . ALA A 1 177 ? 10.058 -2.527 -13.976 1.00 98.69 177 ALA A CA 1
ATOM 1332 C C . ALA A 1 177 ? 11.062 -1.626 -14.696 1.00 98.69 177 ALA A C 1
ATOM 1334 O O . ALA A 1 177 ? 10.721 -0.545 -15.170 1.00 98.69 177 ALA A O 1
ATOM 1335 N N . MET A 1 178 ? 12.307 -2.074 -14.798 1.00 98.19 178 MET A N 1
ATOM 1336 C CA . MET A 1 178 ? 13.378 -1.341 -15.467 1.00 98.19 178 MET A CA 1
ATOM 1337 C C . MET A 1 178 ? 14.025 -2.238 -16.515 1.00 98.19 178 MET A C 1
ATOM 1339 O O . MET A 1 178 ? 14.476 -3.339 -16.197 1.00 98.19 178 MET A O 1
ATOM 1343 N N . VAL A 1 179 ? 14.086 -1.744 -17.750 1.00 98.06 179 VAL A N 1
ATOM 1344 C CA . VAL A 1 179 ? 14.722 -2.416 -18.886 1.00 98.06 179 VAL A CA 1
ATOM 1345 C C . VAL A 1 179 ? 16.100 -1.799 -19.089 1.00 98.06 179 VAL A C 1
ATOM 1347 O O . VAL A 1 179 ? 16.210 -0.593 -19.330 1.00 98.06 179 VAL A O 1
ATOM 1350 N N . ALA A 1 180 ? 17.151 -2.610 -18.966 1.00 97.50 180 ALA A N 1
ATOM 1351 C CA . ALA A 1 180 ? 18.534 -2.148 -18.891 1.00 97.50 180 ALA A CA 1
ATOM 1352 C C . ALA A 1 180 ? 18.914 -1.196 -20.044 1.00 97.50 180 ALA A C 1
ATOM 1354 O O . ALA A 1 180 ? 18.854 -1.538 -21.224 1.00 97.50 180 ALA A O 1
ATOM 1355 N N . GLY A 1 181 ? 19.299 0.034 -19.689 1.00 95.56 181 GLY A N 1
ATOM 1356 C CA . GLY A 1 181 ? 19.707 1.086 -20.626 1.00 95.56 181 GLY A CA 1
ATOM 1357 C C . GLY A 1 181 ? 18.606 1.681 -21.521 1.00 95.56 181 GLY A C 1
ATOM 1358 O O . GLY A 1 181 ? 18.932 2.539 -22.347 1.00 95.56 181 GLY A O 1
ATOM 1359 N N . PHE A 1 182 ? 17.344 1.2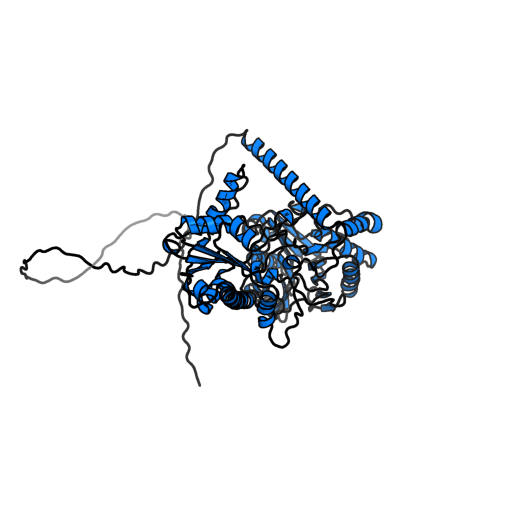48 -21.382 1.00 96.94 182 PHE A N 1
ATOM 1360 C CA . PHE A 1 182 ? 16.233 1.636 -22.263 1.00 96.94 182 PHE A CA 1
ATOM 1361 C C . PHE A 1 182 ? 15.187 2.529 -21.579 1.00 96.94 182 PHE A C 1
ATOM 1363 O O . PHE A 1 182 ? 14.860 3.589 -22.117 1.00 96.94 182 PHE A O 1
ATOM 1370 N N . GLY A 1 183 ? 14.686 2.145 -20.400 1.00 97.88 183 GLY A N 1
ATOM 1371 C CA . GLY A 1 183 ? 13.679 2.933 -19.684 1.00 97.88 183 GLY A CA 1
ATOM 1372 C C . GLY A 1 183 ? 12.992 2.205 -18.528 1.00 97.88 183 GLY A C 1
ATOM 1373 O O . GLY A 1 183 ? 13.307 1.051 -18.219 1.00 97.88 183 GLY A O 1
ATOM 1374 N N . ILE A 1 184 ? 12.028 2.894 -17.914 1.00 98.69 184 ILE A N 1
ATOM 1375 C CA . ILE A 1 184 ? 11.184 2.384 -16.827 1.00 98.69 184 ILE A CA 1
ATOM 1376 C C . ILE A 1 184 ? 9.754 2.174 -17.319 1.00 98.69 184 ILE A C 1
ATOM 1378 O O . ILE A 1 184 ? 9.164 3.037 -17.963 1.00 98.69 184 ILE A O 1
ATOM 1382 N N . LEU A 1 185 ? 9.196 1.022 -16.969 1.00 98.88 185 LEU A N 1
ATOM 1383 C CA . LEU A 1 185 ? 7.798 0.656 -17.131 1.00 98.88 185 LEU A CA 1
ATOM 1384 C C . LEU A 1 185 ? 7.114 0.687 -15.763 1.00 98.88 185 LEU A C 1
ATOM 1386 O O . LEU A 1 185 ? 7.682 0.219 -14.777 1.00 98.88 185 LEU A O 1
ATOM 1390 N N . ALA A 1 186 ? 5.875 1.157 -15.702 1.00 98.81 186 ALA A N 1
ATOM 1391 C CA . ALA A 1 186 ? 5.030 0.984 -14.530 1.00 98.81 186 ALA A CA 1
ATOM 1392 C C . ALA A 1 186 ? 3.579 0.721 -14.934 1.00 98.81 186 ALA A C 1
ATOM 1394 O O . ALA A 1 186 ? 3.113 1.257 -15.938 1.00 98.81 186 ALA A O 1
ATOM 1395 N N . PHE A 1 187 ? 2.875 -0.131 -14.189 1.00 98.81 187 PHE A N 1
ATOM 1396 C CA . PHE A 1 187 ? 1.529 -0.580 -14.554 1.00 98.81 187 PHE A CA 1
ATOM 1397 C C . PHE A 1 187 ? 0.710 -1.062 -13.353 1.00 98.81 187 PHE A C 1
ATOM 1399 O O . PHE A 1 187 ? 1.267 -1.416 -12.309 1.00 98.81 187 PHE A O 1
ATOM 1406 N N . ARG A 1 188 ? -0.618 -1.073 -13.518 1.00 98.50 188 ARG A N 1
ATOM 1407 C CA . ARG A 1 188 ? -1.594 -1.339 -12.454 1.00 98.50 188 ARG A CA 1
ATOM 1408 C C . ARG A 1 188 ? -2.713 -2.265 -12.928 1.00 98.50 188 ARG A C 1
ATOM 1410 O O . ARG A 1 188 ? -3.221 -2.093 -14.032 1.00 98.50 188 ARG A O 1
ATOM 1417 N N . ASP A 1 189 ? -3.106 -3.217 -12.084 1.00 98.44 189 ASP A N 1
ATOM 1418 C CA . ASP A 1 189 ? -4.132 -4.225 -12.376 1.00 98.44 189 ASP A CA 1
ATOM 1419 C C . ASP A 1 189 ? -5.447 -3.657 -12.949 1.00 98.44 189 ASP A C 1
ATOM 1421 O O . ASP A 1 189 ? -5.787 -2.488 -12.762 1.00 98.44 189 ASP A O 1
ATOM 1425 N N . SER A 1 190 ? -6.209 -4.502 -13.654 1.00 97.75 190 SER A N 1
ATOM 1426 C CA . SER A 1 190 ? -7.454 -4.137 -14.357 1.00 97.75 190 SER A CA 1
ATOM 1427 C C . SER A 1 190 ? -8.584 -3.598 -13.472 1.00 97.75 190 SER A C 1
ATOM 1429 O O . SER A 1 190 ? -9.615 -3.207 -14.014 1.00 97.75 190 SER A O 1
ATOM 1431 N N . TYR A 1 191 ? -8.415 -3.608 -12.150 1.00 97.81 191 TYR A N 1
ATOM 1432 C CA . TYR A 1 191 ? -9.395 -3.159 -11.162 1.00 97.81 191 TYR A CA 1
ATOM 1433 C C . TYR A 1 191 ? -8.894 -1.937 -10.364 1.00 97.81 191 TYR A C 1
ATOM 1435 O O . TYR A 1 191 ? -9.632 -1.371 -9.563 1.00 97.81 191 TYR A O 1
ATOM 1443 N N . GLY A 1 192 ? -7.633 -1.521 -10.541 1.00 97.50 192 GLY A N 1
ATOM 1444 C CA . GLY A 1 192 ? -7.013 -0.426 -9.791 1.00 97.50 192 GLY A CA 1
ATOM 1445 C C . GLY A 1 192 ? -6.749 -0.737 -8.314 1.00 97.50 192 GLY A C 1
ATOM 1446 O O . GLY A 1 192 ? -6.614 0.187 -7.514 1.00 97.50 192 GLY A O 1
ATOM 1447 N N . ILE A 1 193 ? -6.676 -2.008 -7.917 1.00 98.19 193 ILE A N 1
ATOM 1448 C CA . ILE A 1 193 ? -6.764 -2.412 -6.505 1.00 98.19 193 ILE A CA 1
ATOM 1449 C C . ILE A 1 193 ? -5.545 -1.976 -5.668 1.00 98.19 193 ILE A C 1
ATOM 1451 O O . ILE A 1 193 ? -5.699 -1.662 -4.487 1.00 98.19 193 ILE A O 1
ATOM 1455 N N . ARG A 1 194 ? -4.323 -1.970 -6.221 1.00 98.00 194 ARG A N 1
ATOM 1456 C CA . ARG A 1 194 ? -3.106 -1.485 -5.522 1.00 98.00 194 ARG A CA 1
ATOM 1457 C C . ARG A 1 194 ? -2.707 -0.086 -6.021 1.00 98.00 194 ARG A C 1
ATOM 1459 O O . ARG A 1 194 ? -2.749 0.118 -7.231 1.00 98.00 194 ARG A O 1
ATOM 1466 N N . PRO A 1 195 ? -2.292 0.864 -5.159 1.00 97.75 195 PRO A N 1
ATOM 1467 C CA . PRO A 1 195 ? -2.028 2.240 -5.584 1.00 97.75 195 PRO A CA 1
ATOM 1468 C C . PRO A 1 195 ? -0.695 2.391 -6.329 1.00 97.75 195 PRO A C 1
ATOM 1470 O O . PRO A 1 195 ? 0.316 1.769 -5.977 1.00 97.75 195 PRO A O 1
ATOM 1473 N N . LEU A 1 196 ? -0.702 3.259 -7.344 1.00 98.56 196 LEU A N 1
ATOM 1474 C CA . LEU A 1 196 ? 0.466 3.634 -8.137 1.00 98.56 196 LEU A CA 1
ATOM 1475 C C . LEU A 1 196 ? 0.270 5.030 -8.738 1.00 98.56 196 LEU A C 1
ATOM 1477 O O . LEU A 1 196 ? -0.640 5.239 -9.539 1.00 98.56 196 LEU A O 1
ATOM 1481 N N . ILE A 1 197 ? 1.151 5.962 -8.385 1.00 98.12 197 ILE A N 1
ATOM 1482 C CA . ILE A 1 197 ? 1.081 7.366 -8.793 1.00 98.12 197 ILE A CA 1
ATOM 1483 C C . ILE A 1 197 ? 2.417 7.828 -9.380 1.00 98.12 197 ILE A C 1
ATOM 1485 O O . ILE A 1 197 ? 3.484 7.463 -8.885 1.00 98.12 197 ILE A O 1
ATOM 1489 N N . MET A 1 198 ? 2.354 8.616 -10.454 1.00 98.56 198 MET A N 1
ATOM 1490 C CA . MET A 1 198 ? 3.499 9.261 -11.099 1.00 98.56 198 MET A CA 1
ATOM 1491 C C . MET A 1 198 ? 3.527 10.756 -10.760 1.00 98.56 198 MET A C 1
ATOM 1493 O O . MET A 1 198 ? 2.474 11.362 -10.567 1.00 98.56 198 MET A O 1
ATOM 1497 N N . GLY A 1 199 ? 4.711 11.362 -10.742 1.00 98.38 199 GLY A N 1
ATOM 1498 C CA . GLY A 1 199 ? 4.909 12.810 -10.734 1.00 98.38 199 GLY A CA 1
ATOM 1499 C C . GLY A 1 199 ? 6.155 13.215 -11.523 1.00 98.38 199 GLY A C 1
ATOM 1500 O O . GLY A 1 199 ? 6.995 12.373 -11.853 1.00 98.38 199 GLY A O 1
ATOM 1501 N N . SER A 1 200 ? 6.277 14.509 -11.807 1.00 98.56 200 SER A N 1
ATOM 1502 C CA . SER A 1 200 ? 7.395 15.113 -12.547 1.00 98.56 200 SER A CA 1
ATOM 1503 C C . SER A 1 200 ? 8.025 16.286 -11.800 1.00 98.56 200 SER A C 1
ATOM 1505 O O . SER A 1 200 ? 7.379 16.920 -10.967 1.00 98.56 200 SER A O 1
ATOM 1507 N N . ARG A 1 201 ? 9.286 16.596 -12.107 1.00 98.00 201 ARG A N 1
ATOM 1508 C CA . ARG A 1 201 ? 9.930 17.872 -11.748 1.00 98.00 201 ARG A CA 1
ATOM 1509 C C . ARG A 1 201 ? 10.859 18.336 -12.877 1.00 98.00 201 ARG A C 1
ATOM 1511 O O . ARG A 1 201 ? 11.377 17.483 -13.599 1.00 98.00 201 ARG A O 1
ATOM 1518 N N . PRO A 1 202 ? 11.117 19.647 -13.029 1.00 98.00 202 PRO A N 1
ATOM 1519 C CA . PRO A 1 202 ? 12.207 20.128 -13.874 1.00 98.00 202 PRO A CA 1
ATOM 1520 C C . PRO A 1 202 ? 13.532 19.485 -13.453 1.00 98.00 202 PRO A C 1
ATOM 1522 O O . PRO A 1 202 ? 13.795 19.346 -12.257 1.00 98.00 202 PRO A O 1
ATOM 1525 N N . SER A 1 203 ? 14.351 19.084 -14.422 1.00 97.00 203 SER A N 1
ATOM 1526 C CA . SER A 1 203 ? 15.655 18.491 -14.129 1.00 97.00 203 SER A CA 1
ATOM 1527 C C . SER A 1 203 ? 16.620 19.544 -13.583 1.00 97.00 203 SER A C 1
ATOM 1529 O O . SER A 1 203 ? 16.657 20.673 -14.070 1.00 97.00 203 SER A O 1
ATOM 1531 N N . ALA A 1 204 ? 17.419 19.175 -12.582 1.00 94.56 204 ALA A N 1
ATOM 1532 C CA . ALA A 1 204 ? 18.378 20.087 -11.957 1.00 94.56 204 ALA A CA 1
ATOM 1533 C C . ALA A 1 204 ? 19.633 20.344 -12.817 1.00 94.56 204 ALA A C 1
ATOM 1535 O O . ALA A 1 204 ? 20.317 21.343 -12.600 1.00 94.56 204 ALA A O 1
ATOM 1536 N N . THR A 1 205 ? 19.947 19.459 -13.773 1.00 95.19 205 THR A N 1
ATOM 1537 C CA . THR A 1 205 ? 21.186 19.515 -14.577 1.00 95.19 205 THR A CA 1
ATOM 1538 C C . THR A 1 205 ? 20.957 19.690 -16.081 1.00 95.19 205 THR A C 1
ATOM 1540 O O . THR A 1 205 ? 21.880 20.100 -16.783 1.00 95.19 205 THR A O 1
ATOM 1543 N N . ILE A 1 206 ? 19.744 19.437 -16.588 1.00 95.56 206 ILE A N 1
ATOM 1544 C CA . ILE A 1 206 ? 19.395 19.571 -18.012 1.00 95.56 206 ILE A CA 1
ATOM 1545 C C . ILE A 1 206 ? 18.334 20.659 -18.188 1.00 95.56 206 ILE A C 1
ATOM 1547 O O . ILE A 1 206 ? 17.187 20.490 -17.773 1.00 95.56 206 ILE A O 1
ATOM 1551 N N . GLU A 1 207 ? 18.694 21.758 -18.855 1.00 94.62 207 GLU A N 1
ATOM 1552 C CA . GLU A 1 207 ? 17.754 22.827 -19.208 1.00 94.62 207 GLU A CA 1
ATOM 1553 C C . GLU A 1 207 ? 16.616 22.283 -20.092 1.00 94.62 207 GLU A C 1
ATOM 1555 O O . GLU A 1 207 ? 16.850 21.582 -21.076 1.00 94.62 207 GLU A O 1
ATOM 1560 N N . GLY A 1 208 ? 15.365 22.555 -19.706 1.00 93.81 208 GLY A N 1
ATOM 1561 C CA . GLY A 1 208 ? 14.175 21.989 -20.355 1.00 93.81 208 GLY A CA 1
ATOM 1562 C C . GLY A 1 208 ? 13.963 20.482 -20.126 1.00 93.81 208 GLY A C 1
ATOM 1563 O O . GLY A 1 208 ? 12.960 19.935 -20.582 1.00 93.81 208 GLY A O 1
ATOM 1564 N N . GLY A 1 209 ? 14.866 19.805 -19.410 1.00 96.38 209 GLY A N 1
ATOM 1565 C CA . GLY A 1 209 ? 14.716 18.410 -19.009 1.00 96.38 209 GLY A CA 1
ATOM 1566 C C . GLY A 1 209 ? 13.653 18.231 -17.923 1.00 96.38 209 GLY A C 1
ATOM 1567 O O . GLY A 1 209 ? 13.343 19.146 -17.160 1.00 96.38 209 GLY A O 1
ATOM 1568 N N . THR A 1 210 ? 13.086 17.030 -17.827 1.00 98.25 210 THR A N 1
ATOM 1569 C CA . THR A 1 210 ? 12.104 16.668 -16.794 1.00 98.25 210 THR A CA 1
ATOM 1570 C C . THR A 1 210 ? 12.449 15.302 -16.217 1.00 98.25 210 THR A C 1
ATOM 1572 O O . THR A 1 210 ? 12.575 14.332 -16.965 1.00 98.25 210 THR A O 1
ATOM 1575 N N . ASP A 1 211 ? 12.604 15.230 -14.898 1.00 98.62 211 ASP A N 1
ATOM 1576 C CA . ASP A 1 211 ? 12.746 13.967 -14.177 1.00 98.62 211 ASP A CA 1
ATOM 1577 C C . ASP A 1 211 ? 11.347 13.403 -13.881 1.00 98.62 211 ASP A C 1
ATOM 1579 O O . ASP A 1 211 ? 10.421 14.159 -13.562 1.00 98.62 211 ASP A O 1
ATOM 1583 N N . TYR A 1 212 ? 11.198 12.077 -13.908 1.00 98.81 212 TYR A N 1
ATOM 1584 C CA . TYR A 1 212 ? 9.936 11.397 -13.600 1.00 98.81 212 TYR A CA 1
ATOM 1585 C C . TYR A 1 212 ? 10.103 10.356 -12.509 1.00 98.81 212 TYR A C 1
ATOM 1587 O O . TYR A 1 212 ? 11.024 9.537 -12.544 1.00 98.81 212 TYR A O 1
ATOM 1595 N N . MET A 1 213 ? 9.153 10.342 -11.579 1.00 98.81 213 MET A N 1
ATOM 1596 C CA . MET A 1 213 ? 9.143 9.413 -10.462 1.00 98.81 213 MET A CA 1
ATOM 1597 C C . MET A 1 213 ? 7.771 8.768 -10.280 1.00 98.81 213 MET A C 1
ATOM 1599 O O . MET A 1 213 ? 6.731 9.380 -10.508 1.00 98.81 213 MET A O 1
ATOM 1603 N N . LEU A 1 214 ? 7.791 7.510 -9.859 1.00 98.81 214 LEU A N 1
ATOM 1604 C CA . LEU A 1 214 ? 6.655 6.644 -9.589 1.00 98.81 214 LEU A CA 1
ATOM 1605 C C . LEU A 1 214 ? 6.737 6.167 -8.141 1.00 98.81 214 LEU A C 1
ATOM 1607 O O . LEU A 1 214 ? 7.821 5.814 -7.671 1.00 98.81 214 LEU A O 1
ATOM 1611 N N . ALA A 1 215 ? 5.604 6.116 -7.448 1.00 98.56 215 ALA A N 1
ATOM 1612 C CA . ALA A 1 215 ? 5.520 5.654 -6.068 1.00 98.56 215 ALA A CA 1
ATOM 1613 C C . ALA A 1 215 ? 4.178 4.973 -5.769 1.00 98.56 215 ALA A C 1
ATOM 1615 O O . ALA A 1 215 ? 3.178 5.221 -6.440 1.00 98.56 215 ALA A O 1
ATOM 1616 N N . SER A 1 216 ? 4.127 4.163 -4.708 1.00 98.38 216 SER A N 1
ATOM 1617 C CA . SER A 1 216 ? 2.850 3.690 -4.142 1.00 98.38 216 SER A CA 1
ATOM 1618 C C . SER A 1 216 ? 2.039 4.788 -3.444 1.00 98.38 216 SER A C 1
ATOM 1620 O O . SER A 1 216 ? 0.849 4.605 -3.235 1.00 98.38 216 SER A O 1
ATOM 1622 N N . GLU A 1 217 ? 2.659 5.906 -3.047 1.00 98.38 217 GLU A N 1
ATOM 1623 C CA . GLU A 1 217 ? 1.971 7.030 -2.397 1.00 98.38 217 GLU A CA 1
ATOM 1624 C C . GLU A 1 217 ? 2.561 8.379 -2.815 1.00 98.38 217 GLU A C 1
ATOM 1626 O O . GLU A 1 217 ? 3.782 8.529 -2.920 1.00 98.38 217 GLU A O 1
ATOM 1631 N N . SER A 1 218 ? 1.699 9.394 -2.941 1.00 96.94 218 SER A N 1
ATOM 1632 C CA . SER A 1 218 ? 2.078 10.757 -3.340 1.00 96.94 218 SER A CA 1
ATOM 1633 C C . SER A 1 218 ? 3.113 11.416 -2.421 1.00 96.94 218 SER A C 1
ATOM 1635 O O . SER A 1 218 ? 3.780 12.365 -2.827 1.00 96.94 218 SER A O 1
ATOM 1637 N N . ILE A 1 219 ? 3.228 10.973 -1.163 1.00 96.81 219 ILE A N 1
ATOM 1638 C CA . ILE A 1 219 ? 4.119 11.601 -0.181 1.00 96.81 219 ILE A CA 1
ATOM 1639 C C . ILE A 1 219 ? 5.604 11.453 -0.537 1.00 96.81 219 ILE A C 1
ATOM 1641 O O . ILE A 1 219 ? 6.351 12.411 -0.356 1.00 96.81 219 ILE A O 1
ATOM 1645 N N . ALA A 1 220 ? 6.023 10.318 -1.110 1.00 97.25 220 ALA A N 1
ATOM 1646 C CA . ALA A 1 220 ? 7.407 10.129 -1.558 1.00 97.25 220 ALA A CA 1
ATOM 1647 C C . ALA A 1 220 ? 7.770 11.122 -2.675 1.00 97.25 220 ALA A C 1
ATOM 1649 O O . ALA A 1 220 ? 8.793 11.797 -2.605 1.00 97.25 220 ALA A O 1
ATOM 1650 N N . LEU A 1 221 ? 6.860 11.286 -3.642 1.00 98.12 221 LEU A N 1
ATOM 1651 C CA . LEU A 1 221 ? 6.986 12.261 -4.725 1.00 98.12 221 LEU A CA 1
ATOM 1652 C C . LEU A 1 221 ? 7.058 13.697 -4.176 1.00 98.12 221 LEU A C 1
ATOM 1654 O O . LEU A 1 221 ? 7.947 14.472 -4.529 1.00 98.12 221 LEU A O 1
ATOM 1658 N N . ARG A 1 222 ? 6.124 14.056 -3.283 1.00 97.00 222 ARG A N 1
ATOM 1659 C CA . ARG A 1 222 ? 5.963 15.428 -2.780 1.00 97.00 222 ARG A CA 1
ATOM 1660 C C . ARG A 1 222 ? 7.199 15.941 -2.043 1.00 97.00 222 ARG A C 1
ATOM 1662 O O . ARG A 1 222 ? 7.531 17.115 -2.228 1.00 97.00 222 ARG A O 1
ATOM 1669 N N . GLN A 1 223 ? 7.833 15.096 -1.225 1.00 97.06 223 GLN A N 1
ATOM 1670 C CA . GLN A 1 223 ? 9.003 15.472 -0.423 1.00 97.06 223 GLN A CA 1
ATOM 1671 C C . GLN A 1 223 ? 10.241 15.723 -1.295 1.00 97.06 223 GLN A C 1
ATOM 1673 O O . GLN A 1 223 ? 10.918 16.725 -1.102 1.00 97.06 223 GLN A O 1
ATOM 1678 N N . LEU A 1 224 ? 10.451 14.922 -2.346 1.00 97.50 224 LEU A N 1
ATOM 1679 C CA . LEU A 1 224 ? 11.534 15.106 -3.327 1.00 97.50 224 LEU A CA 1
ATOM 1680 C C . LEU A 1 224 ? 11.248 16.171 -4.405 1.00 97.50 224 LEU A C 1
ATOM 1682 O O . LEU A 1 224 ? 11.855 16.181 -5.479 1.00 97.50 224 LEU A O 1
ATOM 1686 N N . GLY A 1 225 ? 10.289 17.063 -4.148 1.00 97.75 225 GLY A N 1
ATOM 1687 C CA . GLY A 1 225 ? 9.957 18.175 -5.037 1.00 97.75 225 GLY A CA 1
ATOM 1688 C C . GLY A 1 225 ? 9.154 17.811 -6.291 1.00 97.75 225 GLY A C 1
ATOM 1689 O O . GLY A 1 225 ? 8.789 18.725 -7.026 1.00 97.75 225 GLY A O 1
ATOM 1690 N N . PHE A 1 226 ? 8.803 16.541 -6.524 1.00 98.25 226 PHE A N 1
ATOM 1691 C CA . PHE A 1 226 ? 7.940 16.159 -7.648 1.00 98.25 226 PHE A CA 1
ATOM 1692 C C . PHE A 1 226 ? 6.520 16.719 -7.470 1.00 98.25 226 PHE A C 1
ATOM 1694 O O . PHE A 1 226 ? 6.001 16.845 -6.352 1.00 98.25 226 PHE A O 1
ATOM 1701 N N . ARG A 1 227 ? 5.899 17.079 -8.593 1.00 96.50 227 ARG A N 1
ATOM 1702 C CA . ARG A 1 227 ? 4.568 17.686 -8.739 1.00 96.50 227 ARG A CA 1
ATOM 1703 C C . ARG A 1 227 ? 3.813 16.983 -9.879 1.00 96.50 227 ARG A C 1
ATOM 1705 O O . ARG A 1 227 ? 4.157 15.855 -10.228 1.00 96.50 227 ARG A O 1
ATOM 1712 N N . ASP A 1 228 ? 2.756 17.617 -10.391 1.00 95.69 228 ASP A N 1
ATOM 1713 C CA . ASP A 1 228 ? 1.941 17.158 -11.531 1.00 95.69 228 ASP A CA 1
ATOM 1714 C C . ASP A 1 228 ? 1.469 15.704 -11.398 1.00 95.69 228 ASP A C 1
ATOM 1716 O O . ASP A 1 228 ? 1.614 14.872 -12.295 1.00 95.69 228 ASP A O 1
ATOM 1720 N N . PHE A 1 229 ? 0.943 15.387 -10.212 1.00 96.12 229 PHE A N 1
ATOM 1721 C CA . PHE A 1 229 ? 0.625 14.016 -9.843 1.00 96.12 229 PHE A CA 1
ATOM 1722 C C . PHE A 1 229 ? -0.465 13.411 -10.726 1.00 96.12 229 PHE A C 1
ATOM 1724 O O . PHE A 1 229 ? -1.514 14.014 -10.961 1.00 96.12 229 PHE A O 1
ATOM 1731 N N . ARG A 1 230 ? -0.221 12.178 -11.171 1.00 96.31 230 ARG A N 1
ATOM 1732 C CA . ARG A 1 230 ? -1.125 11.410 -12.021 1.00 96.31 230 ARG A CA 1
ATOM 1733 C C . ARG A 1 230 ? -1.130 9.949 -11.595 1.00 96.31 230 ARG A C 1
ATOM 1735 O O . ARG A 1 230 ? -0.134 9.246 -11.769 1.00 96.31 230 ARG A O 1
ATOM 1742 N N . ASP A 1 231 ? -2.257 9.492 -11.059 1.00 97.56 231 ASP A N 1
ATOM 1743 C CA . ASP A 1 231 ? -2.489 8.075 -10.786 1.00 97.56 231 ASP A CA 1
ATOM 1744 C C . ASP A 1 231 ? -2.458 7.263 -12.091 1.00 97.56 231 ASP A C 1
ATOM 1746 O O . ASP A 1 231 ? -2.952 7.702 -13.138 1.00 97.56 231 ASP A O 1
ATOM 1750 N N . ILE A 1 232 ? -1.877 6.065 -12.029 1.00 98.44 232 ILE A N 1
ATOM 1751 C CA . ILE A 1 232 ? -1.956 5.087 -13.115 1.00 98.44 232 ILE A CA 1
ATOM 1752 C C . ILE A 1 232 ? -3.328 4.420 -13.022 1.00 98.44 232 ILE A C 1
ATOM 1754 O O . ILE A 1 232 ? -3.686 3.879 -11.978 1.00 98.44 232 ILE A O 1
ATOM 1758 N N . LEU A 1 233 ? -4.116 4.497 -14.094 1.00 98.12 233 LEU A N 1
ATOM 1759 C CA . LEU A 1 233 ? -5.501 4.010 -14.107 1.00 98.12 233 LEU A CA 1
ATOM 1760 C C . LEU A 1 233 ? -5.582 2.464 -14.124 1.00 98.12 233 LEU A C 1
ATOM 1762 O O . LEU A 1 233 ? -4.592 1.808 -14.460 1.00 98.12 233 LEU A O 1
ATOM 1766 N N . PRO A 1 234 ? -6.741 1.858 -13.794 1.00 98.56 234 PRO A N 1
ATOM 1767 C CA . PRO A 1 234 ? -6.933 0.411 -13.901 1.00 98.56 234 PRO A CA 1
ATOM 1768 C C . PRO A 1 234 ? -6.592 -0.112 -15.304 1.00 98.56 234 PRO A C 1
ATOM 1770 O O . PRO A 1 234 ? -7.052 0.443 -16.302 1.00 98.56 234 PRO A O 1
ATOM 1773 N N . GLY A 1 235 ? -5.764 -1.155 -15.401 1.00 98.38 235 GLY A N 1
ATOM 1774 C CA . GLY A 1 235 ? -5.322 -1.742 -16.676 1.00 98.38 235 GLY A CA 1
ATOM 1775 C C . GLY A 1 235 ? -4.391 -0.858 -17.519 1.00 98.38 235 GLY A C 1
ATOM 1776 O O . GLY A 1 235 ? -4.069 -1.211 -18.658 1.00 98.38 235 GLY A O 1
ATOM 1777 N N . GLN A 1 236 ? -3.961 0.292 -16.992 1.00 98.69 236 GLN A N 1
ATOM 1778 C CA . GLN A 1 236 ? -3.065 1.221 -17.670 1.00 98.69 236 GLN A CA 1
ATOM 1779 C C . GLN A 1 236 ? -1.599 0.919 -17.345 1.00 98.69 236 GLN A C 1
ATOM 1781 O O . GLN A 1 236 ? -1.238 0.467 -16.253 1.00 98.69 236 GLN A O 1
ATOM 1786 N N . ALA A 1 237 ? -0.737 1.233 -18.305 1.00 98.81 237 ALA A N 1
ATOM 1787 C CA . ALA A 1 237 ? 0.701 1.294 -18.136 1.00 98.81 237 ALA A CA 1
ATOM 1788 C C . ALA A 1 237 ? 1.246 2.656 -18.575 1.00 98.81 237 ALA A C 1
ATOM 1790 O O . ALA A 1 237 ? 0.651 3.351 -19.402 1.00 98.81 237 ALA A O 1
ATOM 1791 N N . VAL A 1 238 ? 2.412 3.008 -18.044 1.00 98.75 238 VAL A N 1
ATOM 1792 C CA . VAL A 1 238 ? 3.247 4.107 -18.519 1.00 98.75 238 VAL A CA 1
ATOM 1793 C C . VAL A 1 238 ? 4.658 3.590 -18.775 1.00 98.75 238 VAL A C 1
ATOM 1795 O O . VAL A 1 238 ? 5.228 2.882 -17.943 1.00 98.75 238 VAL A O 1
ATOM 1798 N N . PHE A 1 239 ? 5.221 3.932 -19.930 1.00 98.75 239 PHE A N 1
ATOM 1799 C CA . PHE A 1 239 ? 6.617 3.667 -20.254 1.00 98.75 239 PHE A CA 1
ATOM 1800 C C . PHE A 1 239 ? 7.374 4.980 -20.437 1.00 98.75 239 PHE A C 1
ATOM 1802 O O . PHE A 1 239 ? 6.945 5.859 -21.184 1.00 98.75 239 PHE A O 1
ATOM 1809 N N . ILE A 1 240 ? 8.499 5.117 -19.743 1.00 98.56 240 ILE A N 1
ATOM 1810 C CA . ILE A 1 240 ? 9.341 6.311 -19.750 1.00 98.56 240 ILE A CA 1
ATOM 1811 C C . ILE A 1 240 ? 10.704 5.901 -20.298 1.00 98.56 240 ILE A C 1
ATOM 1813 O O . ILE A 1 240 ? 11.509 5.254 -19.621 1.00 98.56 240 ILE A O 1
ATOM 1817 N N . GLN A 1 241 ? 10.932 6.230 -21.568 1.00 97.00 241 GLN A N 1
ATOM 1818 C CA . GLN A 1 241 ? 12.211 6.002 -22.234 1.00 97.00 241 GLN A CA 1
ATOM 1819 C C . GLN A 1 241 ? 13.278 6.951 -21.689 1.00 97.00 241 GLN A C 1
ATOM 1821 O O . GLN A 1 241 ? 12.985 8.083 -21.313 1.00 97.00 241 GLN A O 1
ATOM 1826 N N . LYS A 1 242 ? 14.540 6.517 -21.715 1.00 95.12 242 LYS A N 1
ATOM 1827 C CA . LYS A 1 242 ? 15.694 7.374 -21.415 1.00 95.12 242 LYS A CA 1
ATOM 1828 C C . LYS A 1 242 ? 15.685 8.641 -22.284 1.00 95.12 242 LYS A C 1
ATOM 1830 O O . LYS A 1 242 ? 15.822 8.543 -23.502 1.00 95.12 242 LYS A O 1
ATOM 1835 N N . GLY A 1 243 ? 15.554 9.808 -21.648 1.00 91.12 243 GLY A N 1
ATOM 1836 C CA . GLY A 1 243 ? 15.450 11.113 -22.316 1.00 91.12 243 GLY A CA 1
ATOM 1837 C C . GLY A 1 243 ? 14.120 11.361 -23.048 1.00 91.12 243 GLY A C 1
ATOM 1838 O O . GLY A 1 243 ? 14.019 12.314 -23.813 1.00 91.12 243 GLY A O 1
ATOM 1839 N N . GLY A 1 244 ? 13.118 10.498 -22.857 1.00 94.31 244 GLY A N 1
ATOM 1840 C CA . GLY A 1 244 ? 11.804 10.586 -23.489 1.00 94.31 244 GLY A CA 1
ATOM 1841 C C . GLY A 1 244 ? 10.699 11.014 -22.524 1.00 94.31 244 GLY A C 1
ATOM 1842 O O . GLY A 1 244 ? 10.834 10.931 -21.306 1.00 94.31 244 GLY A O 1
ATOM 1843 N N . GLN A 1 245 ? 9.572 11.443 -23.091 1.00 96.44 245 GLN A N 1
ATOM 1844 C CA . GLN A 1 245 ? 8.357 11.762 -22.338 1.00 96.44 245 GLN A CA 1
ATOM 1845 C C . GLN A 1 245 ? 7.588 10.480 -21.937 1.00 96.44 245 GLN A C 1
ATOM 1847 O O . GLN A 1 245 ? 7.696 9.466 -22.640 1.00 96.44 245 GLN A O 1
ATOM 1852 N N . PRO A 1 246 ? 6.780 10.502 -20.857 1.00 98.19 246 PRO A N 1
ATOM 1853 C CA . PRO A 1 246 ? 5.970 9.360 -20.437 1.00 98.19 246 PRO A CA 1
ATOM 1854 C C . PRO A 1 246 ? 4.902 8.985 -21.473 1.00 98.19 246 PRO A C 1
ATOM 1856 O O . PRO A 1 246 ? 4.017 9.776 -21.801 1.00 98.19 246 PRO A O 1
ATOM 1859 N N . GLN A 1 247 ? 4.955 7.747 -21.961 1.00 98.38 247 GLN A N 1
ATOM 1860 C CA . GLN A 1 247 ? 4.003 7.186 -22.919 1.00 98.38 247 GLN A CA 1
ATOM 1861 C C . GLN A 1 247 ? 2.989 6.314 -22.180 1.00 98.38 247 GLN A C 1
ATOM 1863 O O . GLN A 1 247 ? 3.339 5.259 -21.656 1.00 98.38 247 GLN A O 1
ATOM 1868 N N . PHE A 1 248 ? 1.736 6.764 -22.122 1.00 98.31 248 PHE A N 1
ATOM 1869 C CA . PHE A 1 248 ? 0.638 6.036 -21.481 1.00 98.31 248 PHE A CA 1
ATOM 1870 C C . PHE A 1 248 ? -0.063 5.111 -22.477 1.00 98.31 248 PHE A C 1
ATOM 1872 O O . PHE A 1 248 ? -0.343 5.516 -23.605 1.00 98.31 248 PHE A O 1
ATOM 1879 N N . HIS A 1 249 ? -0.400 3.899 -22.042 1.00 98.38 249 HIS A N 1
ATOM 1880 C CA . HIS A 1 249 ? -1.093 2.907 -22.859 1.00 98.38 249 HIS A CA 1
ATOM 1881 C C . HIS A 1 249 ? -2.127 2.144 -22.027 1.00 98.38 249 HIS A C 1
ATOM 1883 O O . HIS A 1 249 ? -1.843 1.728 -20.903 1.00 98.38 249 HIS A O 1
ATOM 1889 N N . GLN A 1 250 ? -3.326 1.949 -22.577 1.00 98.31 250 GLN A N 1
ATOM 1890 C CA . GLN A 1 250 ? -4.354 1.111 -21.965 1.00 98.31 250 GLN A CA 1
ATOM 1891 C C . GLN A 1 250 ? -4.120 -0.334 -22.419 1.00 98.31 250 GLN A C 1
ATOM 1893 O O . GLN A 1 250 ? -4.440 -0.685 -23.548 1.00 98.31 250 GLN A O 1
ATOM 1898 N N . VAL A 1 251 ? -3.502 -1.149 -21.563 1.00 98.19 251 VAL A N 1
ATOM 1899 C CA . VAL A 1 251 ? -3.031 -2.505 -21.910 1.00 98.19 251 VAL A CA 1
ATOM 1900 C C . VAL A 1 251 ? -4.191 -3.493 -22.020 1.00 98.19 251 VAL A C 1
ATOM 1902 O O . VAL A 1 251 ? -4.173 -4.418 -22.826 1.00 98.19 251 VAL A O 1
ATOM 1905 N N . THR A 1 252 ? -5.204 -3.291 -21.186 1.00 97.50 252 THR A N 1
ATOM 1906 C CA . THR A 1 252 ? -6.449 -4.055 -21.148 1.00 97.50 252 THR A CA 1
ATOM 1907 C C . THR A 1 252 ? -7.578 -3.116 -20.756 1.00 97.50 252 THR A C 1
ATOM 1909 O O . THR A 1 252 ? -7.344 -2.096 -20.107 1.00 97.50 252 THR A O 1
ATOM 1912 N N . GLU A 1 253 ? -8.811 -3.469 -21.103 1.00 96.81 253 GLU A N 1
ATOM 1913 C CA . GLU A 1 253 ? -9.995 -2.783 -20.592 1.00 96.81 253 GLU A CA 1
ATOM 1914 C C . GLU A 1 253 ? -9.995 -2.756 -19.051 1.00 96.81 253 GLU A C 1
ATOM 1916 O O . GLU A 1 253 ? -9.599 -3.730 -18.395 1.00 96.81 253 GLU A O 1
ATOM 1921 N N . ALA A 1 254 ? -10.400 -1.617 -18.485 1.00 96.88 254 ALA A N 1
ATOM 1922 C CA . ALA A 1 254 ? -10.637 -1.467 -17.056 1.00 96.88 254 ALA A CA 1
ATOM 1923 C C . ALA A 1 254 ? -11.925 -2.217 -16.695 1.00 96.88 254 ALA A C 1
ATOM 1925 O O . ALA A 1 254 ? -12.984 -1.918 -17.238 1.00 96.88 254 ALA A O 1
ATOM 1926 N N . LYS A 1 255 ? -11.836 -3.194 -15.790 1.00 95.81 255 LYS A N 1
ATOM 1927 C CA . LYS A 1 255 ? -12.992 -3.996 -15.363 1.00 95.81 255 LYS A CA 1
ATOM 1928 C C . LYS A 1 255 ? -13.846 -3.247 -14.342 1.00 95.81 255 LYS A C 1
ATOM 1930 O O . LYS A 1 255 ? -15.067 -3.284 -14.428 1.00 95.81 255 LYS A O 1
ATOM 1935 N N . THR A 1 256 ? -13.187 -2.570 -13.405 1.00 95.12 256 THR A N 1
ATOM 1936 C CA . THR A 1 256 ? -13.759 -1.602 -12.457 1.00 95.12 256 THR A CA 1
ATOM 1937 C C . THR A 1 256 ? -12.674 -0.593 -12.066 1.00 95.12 256 THR A C 1
ATOM 1939 O O . THR A 1 256 ? -11.486 -0.841 -12.299 1.00 95.12 256 THR A O 1
ATOM 1942 N N . TYR A 1 257 ? -13.044 0.516 -11.423 1.00 96.94 257 TYR A N 1
ATOM 1943 C CA . TYR A 1 257 ? -12.113 1.296 -10.610 1.00 96.94 257 TYR A CA 1
ATOM 1944 C C . TYR A 1 257 ? -12.436 1.079 -9.125 1.00 96.94 257 TYR A C 1
ATOM 1946 O O . TYR A 1 257 ? -13.357 1.679 -8.570 1.00 96.94 257 TYR A O 1
ATOM 1954 N N . SER A 1 258 ? -11.704 0.158 -8.493 1.00 97.06 258 SER A N 1
ATOM 1955 C CA . SER A 1 258 ? -11.959 -0.347 -7.138 1.00 97.06 258 SER A CA 1
ATOM 1956 C C . SER A 1 258 ? -10.677 -0.474 -6.295 1.00 97.06 258 SER A C 1
ATOM 1958 O O . SER A 1 258 ? -10.214 -1.592 -6.047 1.00 97.06 258 SER A O 1
ATOM 1960 N N . PRO A 1 259 ? -10.085 0.644 -5.831 1.00 97.69 259 PRO A N 1
ATOM 1961 C CA . PRO A 1 259 ? -8.907 0.626 -4.965 1.00 97.69 259 PRO A CA 1
ATOM 1962 C C . PRO A 1 259 ? -9.170 -0.080 -3.624 1.00 97.69 259 PRO A C 1
ATOM 1964 O O . PRO A 1 259 ? -10.309 -0.208 -3.171 1.00 97.69 259 PRO A O 1
ATOM 1967 N N . ASP A 1 260 ? -8.107 -0.547 -2.966 1.00 97.44 260 ASP A N 1
ATOM 1968 C CA . ASP A 1 260 ? -8.195 -1.181 -1.644 1.00 97.44 260 ASP A CA 1
ATOM 1969 C C . ASP A 1 260 ? -8.661 -0.197 -0.567 1.00 97.44 260 ASP A C 1
ATOM 1971 O O . ASP A 1 260 ? -7.931 0.720 -0.184 1.00 97.44 260 ASP A O 1
ATOM 1975 N N . ILE A 1 261 ? -9.850 -0.427 -0.004 1.00 97.50 261 ILE A N 1
ATOM 1976 C CA . ILE A 1 261 ? -10.387 0.421 1.065 1.00 97.50 261 ILE A CA 1
ATOM 1977 C C . ILE A 1 261 ? -9.509 0.399 2.330 1.00 97.50 261 ILE A C 1
ATOM 1979 O O . ILE A 1 261 ? -9.498 1.354 3.110 1.00 97.50 261 ILE A O 1
ATOM 1983 N N . PHE A 1 262 ? -8.722 -0.666 2.527 1.00 95.50 262 PHE A N 1
ATOM 1984 C CA . PHE A 1 262 ? -7.830 -0.833 3.672 1.00 95.50 262 PHE A CA 1
ATOM 1985 C C . PHE A 1 262 ? -6.613 0.109 3.632 1.00 95.50 262 PHE A C 1
ATOM 1987 O O . PHE A 1 262 ? -6.012 0.380 4.678 1.00 95.50 262 PHE A O 1
ATOM 1994 N N . GLU A 1 263 ? -6.281 0.669 2.461 1.00 97.44 263 GLU A N 1
ATOM 1995 C CA . GLU A 1 263 ? -5.328 1.781 2.339 1.00 97.44 263 GLU A CA 1
ATOM 1996 C C . GLU A 1 263 ? -5.825 3.003 3.117 1.00 97.44 263 GLU A C 1
ATOM 1998 O O . GLU A 1 263 ? -5.111 3.551 3.963 1.00 97.44 263 GLU A O 1
ATOM 2003 N N . TYR A 1 264 ? -7.087 3.377 2.895 1.00 97.81 264 TYR A N 1
ATOM 2004 C CA . TYR A 1 264 ? -7.720 4.529 3.531 1.00 97.81 264 TYR A CA 1
ATOM 2005 C C . TYR A 1 264 ? -7.965 4.289 5.024 1.00 97.81 264 TYR A C 1
ATOM 2007 O O . TYR A 1 264 ? -7.647 5.165 5.828 1.00 97.81 264 TYR A O 1
ATOM 2015 N N . VAL A 1 265 ? -8.428 3.096 5.420 1.00 96.44 265 VAL A N 1
ATOM 2016 C CA . VAL A 1 265 ? -8.629 2.728 6.839 1.00 96.44 265 VAL A CA 1
ATOM 2017 C C . VAL A 1 265 ? -7.325 2.822 7.635 1.00 96.44 265 VAL A C 1
ATOM 2019 O O . VAL A 1 265 ? -7.280 3.493 8.665 1.00 96.44 265 VAL A O 1
ATOM 2022 N N . TYR A 1 266 ? -6.257 2.170 7.161 1.00 94.12 266 TYR A N 1
ATOM 2023 C CA . TYR A 1 266 ? -5.053 1.943 7.969 1.00 94.12 266 TYR A CA 1
ATOM 2024 C C . TYR A 1 266 ? -3.738 2.108 7.211 1.00 94.12 266 TYR A C 1
ATOM 2026 O O . TYR A 1 266 ? -2.812 2.735 7.724 1.00 94.12 266 TYR A O 1
ATOM 2034 N N . PHE A 1 267 ? -3.619 1.496 6.030 1.00 95.06 267 PHE A N 1
ATOM 2035 C CA . PHE A 1 267 ? -2.301 1.124 5.518 1.00 95.06 267 PHE A CA 1
ATOM 2036 C C . PHE A 1 267 ? -1.508 2.291 4.916 1.00 95.06 267 PHE A C 1
ATOM 2038 O O . PHE A 1 267 ? -0.290 2.340 5.091 1.00 95.06 267 PHE A O 1
ATOM 2045 N N . ALA A 1 268 ? -2.172 3.248 4.264 1.00 96.62 268 ALA A N 1
ATOM 2046 C CA . ALA A 1 268 ? -1.523 4.438 3.726 1.00 96.62 268 ALA A CA 1
ATOM 2047 C C . ALA A 1 268 ? -1.279 5.502 4.807 1.00 96.62 268 ALA A C 1
ATOM 2049 O O . ALA A 1 268 ? -1.943 5.536 5.855 1.00 96.62 268 ALA A O 1
ATOM 2050 N N . ARG A 1 269 ? -0.346 6.424 4.551 1.00 95.62 269 ARG A N 1
ATOM 2051 C CA . ARG A 1 269 ? -0.167 7.590 5.424 1.00 95.62 269 ARG A CA 1
ATOM 2052 C C . ARG A 1 269 ? -1.311 8.600 5.258 1.00 95.62 269 ARG A C 1
ATOM 2054 O O . ARG A 1 269 ? -1.881 8.709 4.177 1.00 95.62 269 ARG A O 1
ATOM 2061 N N . PRO A 1 270 ? -1.642 9.384 6.301 1.00 95.50 270 PRO A N 1
ATOM 2062 C CA . PRO A 1 270 ? -2.705 10.385 6.218 1.00 95.50 270 PRO A CA 1
ATOM 2063 C C . PRO A 1 270 ? -2.383 11.551 5.265 1.00 95.50 270 PRO A C 1
ATOM 2065 O O . PRO A 1 270 ? -3.304 12.121 4.691 1.00 95.50 270 PRO A O 1
ATOM 2068 N N . ASP A 1 271 ? -1.105 11.891 5.055 1.00 94.62 271 ASP A N 1
ATOM 2069 C CA . ASP A 1 271 ? -0.648 12.976 4.165 1.00 94.62 271 ASP A CA 1
ATOM 2070 C C . ASP A 1 271 ? -0.580 12.588 2.669 1.00 94.62 271 ASP A C 1
ATOM 2072 O O . ASP A 1 271 ? -0.085 13.346 1.823 1.00 94.62 271 ASP A O 1
ATOM 2076 N N . THR A 1 272 ? -1.127 11.420 2.334 1.00 95.38 272 THR A N 1
ATOM 2077 C CA . THR A 1 272 ? -1.201 10.871 0.982 1.00 95.38 272 THR A CA 1
ATOM 2078 C C . THR A 1 272 ? -2.559 11.127 0.324 1.00 95.38 272 THR A C 1
ATOM 2080 O O . THR A 1 272 ? -3.613 11.080 0.961 1.00 95.38 272 THR A O 1
ATOM 2083 N N . ILE A 1 273 ? -2.511 11.365 -0.988 1.00 93.75 273 ILE A N 1
ATOM 2084 C CA . ILE A 1 273 ? -3.659 11.343 -1.896 1.00 93.75 273 ILE A CA 1
ATOM 2085 C C . ILE A 1 273 ? -3.419 10.184 -2.874 1.00 93.75 273 ILE A C 1
ATOM 2087 O O . ILE A 1 273 ? -2.318 10.069 -3.414 1.00 93.75 273 ILE A O 1
ATOM 2091 N N . MET A 1 274 ? -4.419 9.322 -3.063 1.00 93.81 274 MET A N 1
ATOM 2092 C CA . MET A 1 274 ? -4.413 8.209 -4.028 1.00 93.81 274 MET A CA 1
ATOM 2093 C C . MET A 1 274 ? -5.746 8.218 -4.762 1.00 93.81 274 MET A C 1
ATOM 2095 O O . MET A 1 274 ? -6.785 8.333 -4.109 1.00 93.81 274 MET A O 1
ATOM 2099 N N . ASP A 1 275 ? -5.723 8.095 -6.086 1.00 95.12 275 ASP A N 1
ATOM 2100 C CA . ASP A 1 275 ? -6.925 8.075 -6.932 1.00 95.12 275 ASP A CA 1
ATOM 2101 C C . ASP A 1 275 ? -7.810 9.326 -6.750 1.00 95.12 275 ASP A C 1
ATOM 2103 O O . ASP A 1 275 ? -9.037 9.275 -6.802 1.00 95.12 275 ASP A O 1
ATOM 2107 N N . GLY A 1 276 ? -7.174 10.472 -6.477 1.00 92.69 276 GLY A N 1
ATOM 2108 C CA . GLY A 1 276 ? -7.837 11.734 -6.114 1.00 92.69 276 GLY A CA 1
ATOM 2109 C C . GLY A 1 276 ? -8.399 11.802 -4.683 1.00 92.69 276 GLY A C 1
ATOM 2110 O O . GLY A 1 276 ? -8.815 12.874 -4.247 1.00 92.69 276 GLY A O 1
ATOM 2111 N N . ILE A 1 277 ? -8.374 10.708 -3.917 1.00 96.31 277 ILE A N 1
ATOM 2112 C CA . ILE A 1 277 ? -8.951 10.617 -2.570 1.00 96.31 277 ILE A CA 1
ATOM 2113 C C . ILE A 1 277 ? -7.883 10.899 -1.501 1.00 96.31 277 ILE A C 1
ATOM 2115 O O . ILE A 1 277 ? -6.850 10.230 -1.416 1.00 96.31 277 ILE A O 1
ATOM 2119 N N . SER A 1 278 ? -8.151 11.886 -0.642 1.00 96.81 278 SER A N 1
ATOM 2120 C CA . SER A 1 278 ? -7.337 12.217 0.539 1.00 96.81 278 SER A CA 1
ATOM 2121 C C . SER A 1 278 ? -7.541 11.189 1.657 1.00 96.81 278 SER A C 1
ATOM 2123 O O . SER A 1 278 ? -8.661 10.997 2.145 1.00 96.81 278 SER A O 1
ATOM 2125 N N . VAL A 1 279 ? -6.454 10.558 2.118 1.00 97.94 279 VAL A N 1
ATOM 2126 C CA . VAL A 1 279 ? -6.501 9.566 3.209 1.00 97.94 279 VAL A CA 1
ATOM 2127 C C . VAL A 1 279 ? -6.926 10.215 4.527 1.00 97.94 279 VAL A C 1
ATOM 2129 O O . VAL A 1 279 ? -7.801 9.685 5.213 1.00 97.94 279 VAL A O 1
ATOM 2132 N N . ASN A 1 280 ? -6.369 11.380 4.881 1.00 97.81 280 ASN A N 1
ATOM 2133 C CA .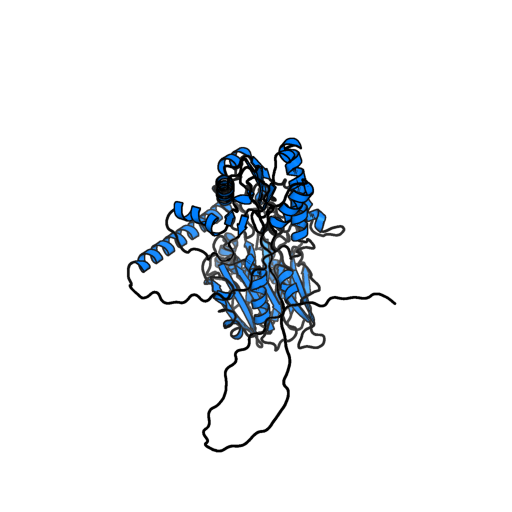 ASN A 1 280 ? -6.768 12.083 6.103 1.00 97.81 280 ASN A CA 1
ATOM 2134 C C . ASN A 1 280 ? -8.250 12.483 6.086 1.00 97.81 280 ASN A C 1
ATOM 2136 O O . ASN A 1 280 ? -8.943 12.263 7.074 1.00 97.81 280 ASN A O 1
ATOM 2140 N N . SER A 1 281 ? -8.747 13.022 4.968 1.00 98.19 281 SER A N 1
ATOM 2141 C CA . SER A 1 281 ? -10.155 13.429 4.842 1.00 98.19 281 SER A CA 1
ATOM 2142 C C . SER A 1 281 ? -11.099 12.228 4.921 1.00 98.19 281 SER A C 1
ATOM 2144 O O . SER A 1 281 ? -12.117 12.292 5.602 1.00 98.19 281 SER A O 1
ATOM 2146 N N . SER A 1 282 ? -10.709 11.093 4.333 1.00 98.44 282 SER A N 1
ATOM 2147 C CA . SER A 1 282 ? -11.462 9.838 4.459 1.00 98.44 282 SER A CA 1
ATOM 2148 C C . SER A 1 282 ? -11.547 9.387 5.923 1.00 98.44 282 SER A C 1
ATOM 2150 O O . SER A 1 282 ? -12.623 9.048 6.404 1.00 98.44 282 SER A O 1
ATOM 2152 N N . ARG A 1 283 ? -10.439 9.462 6.680 1.00 98.62 283 ARG A N 1
ATOM 2153 C CA . ARG A 1 283 ? -10.410 9.137 8.122 1.00 98.62 283 ARG A CA 1
ATOM 2154 C C . ARG A 1 283 ? -11.199 10.125 8.987 1.00 98.62 283 ARG A C 1
ATOM 2156 O O . ARG A 1 283 ? -11.750 9.718 10.007 1.00 98.62 283 ARG A O 1
ATOM 2163 N N . GLN A 1 284 ? -11.290 11.396 8.592 1.00 98.62 284 GLN A N 1
ATOM 2164 C CA . GLN A 1 284 ? -12.183 12.369 9.234 1.00 98.62 284 GLN A CA 1
ATOM 2165 C C . GLN A 1 284 ? -13.651 11.979 9.011 1.00 98.62 284 GLN A C 1
ATOM 2167 O O . GLN A 1 284 ? -14.403 11.871 9.978 1.00 98.62 284 GLN A O 1
ATOM 2172 N N . ASN A 1 285 ? -14.035 11.668 7.770 1.00 98.56 285 ASN A N 1
ATOM 2173 C CA . ASN A 1 285 ? -15.391 11.231 7.433 1.00 98.56 285 ASN A CA 1
ATOM 2174 C C . ASN A 1 285 ? -15.772 9.910 8.125 1.00 98.56 285 ASN A C 1
ATOM 2176 O O . ASN A 1 285 ? -16.884 9.802 8.637 1.00 98.56 285 ASN A O 1
ATOM 2180 N N . MET A 1 286 ? -14.847 8.945 8.238 1.00 98.75 286 MET A N 1
ATOM 2181 C CA . MET A 1 286 ? -15.048 7.732 9.049 1.00 98.75 286 MET A CA 1
ATOM 2182 C C . MET A 1 286 ? -15.411 8.090 10.497 1.00 98.75 286 MET A C 1
ATOM 2184 O O . MET A 1 286 ? -16.315 7.487 11.062 1.00 98.75 286 MET A O 1
ATOM 2188 N N . GLY A 1 287 ? -14.768 9.108 11.081 1.00 98.69 287 GLY A N 1
ATOM 2189 C CA . GLY A 1 287 ? -15.108 9.616 12.412 1.00 98.69 287 GLY A CA 1
ATOM 2190 C C . GLY A 1 287 ? -16.502 10.253 12.502 1.00 98.69 287 GLY A C 1
ATOM 2191 O O . GLY A 1 287 ? -17.199 10.037 13.493 1.00 98.69 287 GLY A O 1
ATOM 2192 N N . VAL A 1 288 ? -16.951 10.979 11.468 1.00 98.75 288 VAL A N 1
ATOM 2193 C CA . VAL A 1 288 ? -18.327 11.519 11.407 1.00 98.75 288 VAL A CA 1
ATOM 2194 C C . VAL A 1 288 ? -19.345 10.379 11.420 1.00 98.75 288 VAL A C 1
ATOM 2196 O O . VAL A 1 288 ? -20.229 10.350 12.276 1.00 98.75 288 VAL A O 1
ATOM 2199 N N . LYS A 1 289 ? -19.195 9.415 10.503 1.00 98.75 289 LYS A N 1
ATOM 2200 C CA . LYS A 1 289 ? -20.122 8.284 10.373 1.00 98.75 289 LYS A CA 1
ATOM 2201 C C . LYS A 1 289 ? -20.090 7.385 11.618 1.00 98.75 289 LYS A C 1
ATOM 2203 O O . LYS A 1 289 ? -21.141 6.939 12.066 1.00 98.75 289 LYS A O 1
ATOM 2208 N N . LEU A 1 290 ? -18.922 7.182 12.240 1.00 98.75 290 LEU A N 1
ATOM 2209 C CA . LEU A 1 290 ? -18.788 6.398 13.475 1.00 98.75 290 LEU A CA 1
ATOM 2210 C C . LEU A 1 290 ? -19.467 7.067 14.673 1.00 98.75 290 LEU A C 1
ATOM 2212 O O . LEU A 1 290 ? -20.047 6.375 15.506 1.00 98.75 290 LEU A O 1
ATOM 2216 N N . ALA A 1 291 ? -19.444 8.400 14.763 1.00 98.69 291 ALA A N 1
ATOM 2217 C CA . ALA A 1 291 ? -20.193 9.134 15.782 1.00 98.69 291 ALA A CA 1
ATOM 2218 C C . ALA A 1 291 ? -21.707 8.970 15.607 1.00 98.69 291 ALA A C 1
ATOM 2220 O O . ALA A 1 291 ? -22.428 8.728 16.576 1.00 98.69 291 ALA A O 1
ATOM 2221 N N . ASP A 1 292 ? -22.192 9.065 14.371 1.00 98.44 292 ASP A N 1
ATOM 2222 C CA . ASP A 1 292 ? -23.610 8.880 14.085 1.00 98.44 292 ASP A CA 1
ATOM 2223 C C . ASP A 1 292 ? -24.027 7.411 14.336 1.00 98.44 292 ASP A C 1
ATOM 2225 O O . ASP A 1 292 ? -25.058 7.180 14.976 1.00 98.44 292 ASP A O 1
ATOM 2229 N N . LYS A 1 293 ? -23.161 6.428 14.028 1.00 98.56 293 LYS A N 1
ATOM 2230 C CA . LYS A 1 293 ? -23.356 5.010 14.383 1.00 98.56 293 LYS A CA 1
ATOM 2231 C C . LYS A 1 293 ? -23.352 4.753 15.893 1.00 98.56 293 LYS A C 1
ATOM 2233 O O . LYS A 1 293 ? -24.174 3.986 16.392 1.00 98.56 293 LYS A O 1
ATOM 2238 N N . LEU A 1 294 ? -22.461 5.407 16.641 1.00 98.50 294 LEU A N 1
ATOM 2239 C CA . LEU A 1 294 ? -22.432 5.363 18.108 1.00 98.50 294 LEU A CA 1
ATOM 2240 C C . LEU A 1 294 ? -23.759 5.858 18.701 1.00 98.50 294 LEU A C 1
ATOM 2242 O O . LEU A 1 294 ? -24.282 5.224 19.616 1.00 98.50 294 LEU A O 1
ATOM 2246 N N . ARG A 1 295 ? -24.333 6.938 18.153 1.00 98.00 295 ARG A N 1
ATOM 2247 C CA . ARG A 1 295 ? -25.624 7.488 18.595 1.00 98.00 295 ARG A CA 1
ATOM 2248 C C . ARG A 1 295 ? -26.809 6.587 18.239 1.00 98.00 295 ARG A C 1
ATOM 2250 O O . ARG A 1 295 ? -27.644 6.353 19.105 1.00 98.00 295 ARG A O 1
ATOM 2257 N N . GLU A 1 296 ? -26.860 6.047 17.018 1.00 97.94 296 GLU A N 1
ATOM 2258 C CA . GLU A 1 296 ? -27.874 5.060 16.595 1.00 97.94 296 GLU A CA 1
ATOM 2259 C C . GLU A 1 296 ? -27.922 3.865 17.558 1.00 97.94 296 GLU A C 1
ATOM 2261 O O . GLU A 1 296 ? -28.986 3.425 17.987 1.00 97.94 296 GLU A O 1
ATOM 2266 N N . VAL A 1 297 ? -26.743 3.354 17.910 1.00 97.69 297 VAL A N 1
ATOM 2267 C CA . VAL A 1 297 ? -26.579 2.104 18.645 1.00 97.69 297 VAL A CA 1
ATOM 2268 C C . VAL A 1 297 ? -26.763 2.250 20.156 1.00 97.69 297 VAL A C 1
ATOM 2270 O O . VAL A 1 297 ? -27.316 1.351 20.788 1.00 97.69 297 VAL A O 1
ATOM 2273 N N . LEU A 1 298 ? -26.233 3.320 20.753 1.00 97.19 298 LEU A N 1
ATOM 2274 C CA . LEU A 1 298 ? -26.251 3.534 22.206 1.00 97.19 298 LEU A CA 1
ATOM 2275 C C . LEU A 1 298 ? -27.454 4.371 22.666 1.00 97.19 298 LEU A C 1
ATOM 2277 O O . LEU A 1 298 ? -27.761 4.397 23.859 1.00 97.19 298 LEU A O 1
ATOM 2281 N N . GLY A 1 299 ? -28.111 5.074 21.739 1.00 97.44 299 GLY A N 1
ATOM 2282 C CA . GLY A 1 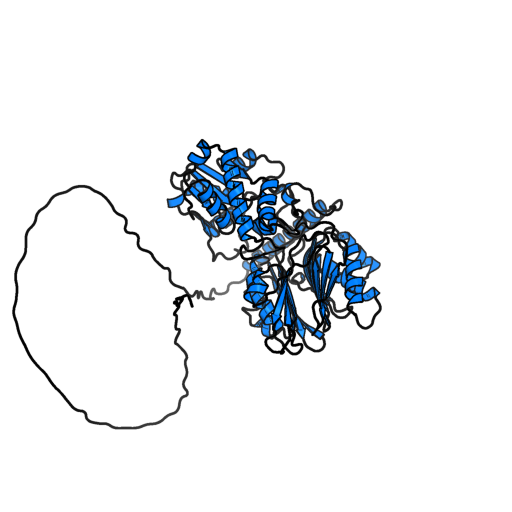299 ? -29.084 6.118 22.045 1.00 97.44 299 GLY A CA 1
ATOM 2283 C C . GLY A 1 299 ? -28.453 7.335 22.732 1.00 97.44 299 GLY A C 1
ATOM 2284 O O . GLY A 1 299 ? -27.290 7.330 23.145 1.00 97.44 299 GLY A O 1
ATOM 2285 N N . ASP A 1 300 ? -29.242 8.396 22.900 1.00 95.25 300 ASP A N 1
ATOM 2286 C CA . ASP A 1 300 ? -28.757 9.637 23.514 1.00 95.25 300 ASP A CA 1
ATOM 2287 C C . ASP A 1 300 ? -28.364 9.461 24.988 1.00 95.25 300 ASP A C 1
ATOM 2289 O O . ASP A 1 300 ? -27.450 10.136 25.458 1.00 95.25 300 ASP A O 1
ATOM 2293 N N . ASP A 1 301 ? -29.008 8.547 25.723 1.00 95.38 301 ASP A N 1
ATOM 2294 C CA . ASP A 1 301 ? -28.621 8.207 27.099 1.00 95.38 301 ASP A CA 1
ATOM 2295 C C . ASP A 1 301 ? -27.271 7.473 27.141 1.00 95.38 301 ASP A C 1
ATOM 2297 O O . ASP A 1 301 ? -26.395 7.855 27.914 1.00 95.38 301 ASP A O 1
ATOM 2301 N N . GLY A 1 302 ? -27.054 6.474 26.276 1.00 96.12 302 GLY A N 1
ATOM 2302 C CA . GLY A 1 302 ? -25.790 5.736 26.221 1.00 96.12 302 GLY A CA 1
ATOM 2303 C C . GLY A 1 302 ? -24.620 6.583 25.710 1.00 96.12 302 GLY A C 1
ATOM 2304 O O . GLY A 1 302 ? -23.503 6.438 26.202 1.00 96.12 302 GLY A O 1
ATOM 2305 N N . VAL A 1 303 ? -24.869 7.532 24.799 1.00 97.56 303 VAL A N 1
ATOM 2306 C CA . VAL A 1 303 ? -23.888 8.574 24.454 1.00 97.56 303 VAL A CA 1
ATOM 2307 C C . VAL A 1 303 ? -23.655 9.511 25.641 1.00 97.56 303 VAL A C 1
ATOM 2309 O O . VAL A 1 303 ? -22.505 9.834 25.938 1.00 97.56 303 VAL A O 1
ATOM 2312 N N . ARG A 1 304 ? -24.698 9.941 26.367 1.00 96.94 304 ARG A N 1
ATOM 2313 C CA . ARG A 1 304 ? -24.550 10.807 27.554 1.00 96.94 304 ARG A CA 1
ATOM 2314 C C . ARG A 1 304 ? -23.682 10.153 28.631 1.00 96.94 304 ARG A C 1
ATOM 2316 O O . ARG A 1 304 ? -22.840 10.858 29.177 1.00 96.94 304 ARG A O 1
ATOM 2323 N N . ASP A 1 305 ? -23.816 8.844 28.826 1.00 97.50 305 ASP A N 1
ATOM 2324 C CA . ASP A 1 305 ? -23.024 8.010 29.742 1.00 97.50 305 ASP A CA 1
ATOM 2325 C C . ASP A 1 305 ? -21.511 7.977 29.431 1.00 97.50 305 ASP A C 1
ATOM 2327 O O . ASP A 1 305 ? -20.741 7.623 30.316 1.00 97.50 305 ASP A O 1
ATOM 2331 N N . ILE A 1 306 ? -21.058 8.318 28.213 1.00 98.56 306 ILE A N 1
ATOM 2332 C CA . ILE A 1 306 ? -19.624 8.343 27.857 1.00 98.56 306 ILE A CA 1
ATOM 2333 C C . ILE A 1 306 ? -18.940 9.576 28.461 1.00 98.56 306 ILE A C 1
ATOM 2335 O O . ILE A 1 306 ? -19.275 10.706 28.107 1.00 98.56 306 ILE A O 1
ATOM 2339 N N . ASP A 1 307 ? -17.922 9.386 29.296 1.00 98.62 307 ASP A N 1
ATOM 2340 C CA . ASP A 1 307 ? -17.171 10.492 29.905 1.00 98.62 307 ASP A CA 1
ATOM 2341 C C . ASP A 1 307 ? -16.067 11.040 28.986 1.00 98.62 307 ASP A C 1
ATOM 2343 O O . ASP A 1 307 ? -15.751 12.228 29.042 1.00 98.62 307 ASP A O 1
ATOM 2347 N N . VAL A 1 308 ? -15.450 10.189 28.153 1.00 98.69 308 VAL A N 1
ATOM 2348 C CA . VAL A 1 308 ? -14.283 10.557 27.329 1.00 98.69 308 VAL A CA 1
ATOM 2349 C C . VAL A 1 308 ? -14.110 9.649 26.101 1.00 98.69 308 VAL A C 1
ATOM 2351 O O . VAL A 1 308 ? -14.319 8.433 26.177 1.00 98.69 308 VAL A O 1
ATOM 2354 N N . ILE A 1 309 ? -13.690 10.238 24.976 1.00 98.88 309 ILE A N 1
ATOM 2355 C CA . ILE A 1 309 ? -13.221 9.532 23.774 1.00 98.88 309 ILE A CA 1
ATOM 2356 C C . ILE A 1 309 ? -11.693 9.422 23.822 1.00 98.88 309 ILE A C 1
ATOM 2358 O O . ILE A 1 309 ? -11.002 10.426 24.014 1.00 98.88 309 ILE A O 1
ATOM 2362 N N . ILE A 1 310 ? -11.161 8.212 23.635 1.00 98.75 310 ILE A N 1
ATOM 2363 C CA . ILE A 1 310 ? -9.717 7.932 23.681 1.00 98.75 310 ILE A CA 1
ATOM 2364 C C . ILE A 1 310 ? -9.305 7.146 22.423 1.00 98.75 310 ILE A C 1
ATOM 2366 O O . ILE A 1 310 ? -9.818 6.045 22.210 1.00 98.75 310 ILE A O 1
ATOM 2370 N N . PRO A 1 311 ? -8.378 7.643 21.584 1.00 98.44 311 PRO A N 1
ATOM 2371 C CA . PRO A 1 311 ? -7.866 6.874 20.456 1.00 98.44 311 PRO A CA 1
ATOM 2372 C C . PRO A 1 311 ? -6.904 5.765 20.902 1.00 98.44 311 PRO A C 1
ATOM 2374 O O . PRO A 1 311 ? -6.181 5.891 21.892 1.00 98.44 311 PRO A O 1
ATOM 2377 N N . VAL A 1 312 ? -6.829 4.708 20.098 1.00 97.31 312 VAL A N 1
ATOM 2378 C CA . VAL A 1 312 ? -5.708 3.766 20.061 1.00 97.31 312 VAL A CA 1
ATOM 2379 C C . VAL A 1 312 ? -4.654 4.313 19.078 1.00 97.31 312 VAL A C 1
ATOM 2381 O O . VAL A 1 312 ? -4.856 4.271 17.864 1.00 97.31 312 VAL A O 1
ATOM 2384 N N . PRO A 1 313 ? -3.522 4.862 19.555 1.00 93.94 313 PRO A N 1
ATOM 2385 C CA . PRO A 1 313 ? -2.621 5.630 18.700 1.00 93.94 313 PRO A CA 1
ATOM 2386 C C . PRO A 1 313 ? -1.826 4.754 17.710 1.00 93.94 313 PRO A C 1
ATOM 2388 O O . PRO A 1 313 ? -1.374 3.655 18.030 1.00 93.94 313 PRO A O 1
ATOM 2391 N N . GLU A 1 314 ? -1.514 5.225 16.501 1.00 91.62 314 GLU A N 1
ATOM 2392 C CA . GLU A 1 314 ? -1.640 6.613 16.009 1.00 91.62 314 GLU A CA 1
ATOM 2393 C C . GLU A 1 314 ? -2.711 6.789 14.910 1.00 91.62 314 GLU A C 1
ATOM 2395 O O . GLU A 1 314 ? -3.129 7.917 14.668 1.00 91.62 314 GLU A O 1
ATOM 2400 N N . THR A 1 315 ? -3.177 5.714 14.257 1.00 94.75 315 THR A N 1
ATOM 2401 C CA . THR A 1 315 ? -4.073 5.787 13.082 1.00 94.75 315 THR A CA 1
ATOM 2402 C C . THR A 1 315 ? -5.431 6.401 13.409 1.00 94.75 315 THR A C 1
ATOM 2404 O O . THR A 1 315 ? -5.907 7.274 12.682 1.00 94.75 315 THR A O 1
ATOM 2407 N N . SER A 1 316 ? -6.060 5.960 14.502 1.00 96.31 316 SER A N 1
ATOM 2408 C CA . SER A 1 316 ? -7.421 6.375 14.842 1.00 96.31 316 SER A CA 1
ATOM 2409 C C . SER A 1 316 ? -7.500 7.769 15.464 1.00 96.31 316 SER A C 1
ATOM 2411 O O . SER A 1 316 ? -8.606 8.277 15.616 1.00 96.31 316 SER A O 1
ATOM 2413 N N . ASN A 1 317 ? -6.368 8.428 15.757 1.00 97.12 317 ASN A N 1
ATOM 2414 C CA . ASN A 1 317 ? -6.328 9.784 16.317 1.00 97.12 317 ASN A CA 1
ATOM 2415 C C . ASN A 1 317 ? -7.211 10.765 15.522 1.00 97.12 317 ASN A C 1
ATOM 2417 O O . ASN A 1 317 ? -7.978 11.517 16.120 1.00 97.12 317 ASN A O 1
ATOM 2421 N N . THR A 1 318 ? -7.141 10.722 14.184 1.00 97.62 318 THR A N 1
ATOM 2422 C CA . THR A 1 318 ? -7.949 11.573 13.294 1.00 97.62 318 THR A CA 1
ATOM 2423 C C . THR A 1 318 ? -9.447 11.301 13.452 1.00 97.62 318 THR A C 1
ATOM 2425 O O . THR A 1 318 ? -10.216 12.232 13.675 1.00 97.62 318 THR A O 1
ATOM 2428 N N . ALA A 1 319 ? -9.866 10.035 13.370 1.00 98.31 319 ALA A N 1
ATOM 2429 C CA . ALA A 1 319 ? -11.277 9.661 13.466 1.00 98.31 319 ALA A CA 1
ATOM 2430 C C . ALA A 1 319 ? -11.839 9.913 14.876 1.00 98.31 319 ALA A C 1
ATOM 2432 O O . ALA A 1 319 ? -12.926 10.460 15.021 1.00 98.31 319 ALA A O 1
ATOM 2433 N N . ALA A 1 320 ? -11.075 9.580 15.919 1.00 98.69 320 ALA A N 1
ATOM 2434 C CA . ALA A 1 320 ? -11.449 9.760 17.317 1.00 98.69 320 ALA A CA 1
ATOM 2435 C C . ALA A 1 320 ? -11.638 11.235 17.698 1.00 98.69 320 ALA A C 1
ATOM 2437 O O . ALA A 1 320 ? -12.558 11.551 18.449 1.00 98.69 320 ALA A O 1
ATOM 2438 N N . ALA A 1 321 ? -10.808 12.141 17.166 1.00 98.62 321 ALA A N 1
ATOM 2439 C CA . ALA A 1 321 ? -10.983 13.578 17.362 1.00 98.62 321 ALA A CA 1
ATOM 2440 C C . ALA A 1 321 ? -12.332 14.056 16.793 1.00 98.62 321 ALA A C 1
ATOM 2442 O O . ALA A 1 321 ? -13.088 14.723 17.499 1.00 98.62 321 ALA A O 1
ATOM 2443 N N . VAL A 1 322 ? -12.676 13.626 15.572 1.00 98.69 322 VAL A N 1
ATOM 2444 C CA . VAL A 1 322 ? -13.973 13.938 14.945 1.00 98.69 322 VAL A CA 1
ATOM 2445 C C . VAL A 1 322 ? -15.139 13.289 15.697 1.00 98.69 322 VAL A C 1
ATOM 2447 O O . VAL A 1 322 ? -16.153 13.947 15.909 1.00 98.69 322 VAL A O 1
ATOM 2450 N N . VAL A 1 323 ? -15.003 12.043 16.173 1.00 98.81 323 VAL A N 1
ATOM 2451 C CA . VAL A 1 323 ? -16.020 11.402 17.031 1.00 98.81 323 VAL A CA 1
ATOM 2452 C C . VAL A 1 323 ? -16.267 12.225 18.295 1.00 98.81 323 VAL A C 1
ATOM 2454 O O . VAL A 1 323 ? -17.414 12.451 18.675 1.00 98.81 323 VAL A O 1
ATOM 2457 N N . SER A 1 324 ? -15.199 12.712 18.928 1.00 98.69 324 SER A N 1
ATOM 2458 C CA . SER A 1 324 ? -15.281 13.531 20.138 1.00 98.69 324 SER A CA 1
ATOM 2459 C C . SER A 1 324 ? -16.016 14.847 19.901 1.00 98.69 324 SER A C 1
ATOM 2461 O O . SER A 1 324 ? -16.929 15.180 20.655 1.00 98.69 324 SER A O 1
ATOM 2463 N N . GLU A 1 325 ? -15.672 15.558 18.827 1.00 98.44 325 GLU A N 1
ATOM 2464 C CA . GLU A 1 325 ? -16.346 16.790 18.410 1.00 98.44 325 GLU A CA 1
ATOM 2465 C C . GLU A 1 325 ? -17.831 16.534 18.101 1.00 98.44 325 GLU A C 1
ATOM 2467 O O . GLU A 1 325 ? -18.715 17.192 18.652 1.00 98.44 325 GLU A O 1
ATOM 2472 N N . ARG A 1 326 ? -18.121 15.516 17.283 1.00 98.06 326 ARG A N 1
ATOM 2473 C CA . ARG A 1 326 ? -19.466 15.196 16.782 1.00 98.06 326 ARG A CA 1
ATOM 2474 C C . ARG A 1 326 ? -20.418 14.650 17.853 1.00 98.06 326 ARG A C 1
ATOM 2476 O O . ARG A 1 326 ? -21.635 14.782 17.705 1.00 98.06 326 ARG A O 1
ATOM 2483 N N . LEU A 1 327 ? -19.889 14.053 18.923 1.00 98.12 327 LEU A N 1
ATOM 2484 C CA . LEU A 1 327 ? -20.655 13.623 20.100 1.00 98.12 327 LEU A CA 1
ATOM 2485 C C . LEU A 1 327 ? -20.670 14.662 21.237 1.00 98.12 327 LEU A C 1
ATOM 2487 O O . LEU A 1 327 ? -21.346 14.438 22.242 1.00 98.12 327 LEU A O 1
ATOM 2491 N N . GLY A 1 328 ? -19.942 15.778 21.111 1.00 97.88 328 GLY A N 1
ATOM 2492 C CA . GLY A 1 328 ? -19.818 16.781 22.174 1.00 97.88 328 GLY A CA 1
ATOM 2493 C C . GLY A 1 328 ? -19.123 16.245 23.431 1.00 97.88 328 GLY A C 1
ATOM 2494 O O . GLY A 1 328 ? -19.498 16.602 24.549 1.00 97.88 328 GLY A O 1
ATOM 2495 N N . LYS A 1 329 ? -18.148 15.343 23.264 1.00 98.38 329 LYS A N 1
ATOM 2496 C CA . LYS A 1 329 ? -17.444 14.658 24.358 1.00 98.38 329 LYS A CA 1
ATOM 2497 C C . LYS A 1 329 ? -15.992 15.120 24.498 1.00 98.38 329 LYS A C 1
ATOM 2499 O O . LYS A 1 329 ? -15.380 15.502 23.499 1.00 98.38 329 LYS A O 1
ATOM 2504 N N . PRO A 1 330 ? -15.409 15.064 25.712 1.00 98.25 330 PRO A N 1
ATOM 2505 C CA . PRO A 1 330 ? -13.981 15.285 25.910 1.00 98.25 330 PRO A CA 1
ATOM 2506 C C . PRO A 1 330 ? -13.130 14.282 25.124 1.00 98.25 330 PRO A C 1
ATOM 2508 O O . PRO A 1 330 ? -13.388 13.079 25.165 1.00 98.25 330 PRO A O 1
ATOM 2511 N N . PHE A 1 331 ? -12.084 14.781 24.469 1.00 98.31 331 PHE A N 1
ATOM 2512 C CA . PHE A 1 331 ? -11.041 13.976 23.834 1.00 98.31 331 PHE A CA 1
ATOM 2513 C C . PHE A 1 331 ? -9.845 13.853 24.783 1.00 98.31 331 PHE A C 1
ATOM 2515 O O . PHE A 1 331 ? -9.406 14.863 25.339 1.00 98.31 331 PHE A O 1
ATOM 2522 N N . SER A 1 332 ? -9.279 12.655 24.946 1.00 97.44 332 SER A N 1
ATOM 2523 C CA . SER A 1 332 ? -8.054 12.466 25.735 1.00 97.44 332 SER A CA 1
ATOM 2524 C C . SER A 1 332 ? -7.096 11.460 25.102 1.00 97.44 332 SER A C 1
ATOM 2526 O O . SER A 1 332 ? -7.489 10.371 24.694 1.00 97.44 332 SER A O 1
ATOM 2528 N N . ASN A 1 333 ? -5.802 11.788 25.092 1.00 95.25 333 ASN A N 1
ATOM 2529 C CA . ASN A 1 333 ? -4.729 10.878 24.684 1.00 95.25 333 ASN A CA 1
ATOM 2530 C C . ASN A 1 333 ? -4.350 9.925 25.836 1.00 95.25 333 ASN A C 1
ATOM 2532 O O . ASN A 1 333 ? -3.192 9.859 26.243 1.00 95.25 333 ASN A O 1
ATOM 2536 N N . GLY A 1 334 ? -5.331 9.194 26.377 1.00 96.62 334 GLY A N 1
ATOM 2537 C CA . GLY A 1 334 ? -5.127 8.272 27.501 1.00 96.62 334 GLY A CA 1
ATOM 2538 C C . GLY A 1 334 ? -4.152 7.126 27.201 1.00 96.62 334 GLY A C 1
ATOM 2539 O O . GLY A 1 334 ? -3.536 6.590 28.121 1.00 96.62 334 GLY A O 1
ATOM 2540 N N . PHE A 1 335 ? -3.959 6.773 25.925 1.00 96.94 335 PHE A N 1
ATOM 2541 C CA . PHE A 1 335 ? -2.908 5.855 25.488 1.00 96.94 335 PHE A CA 1
ATOM 2542 C C . PHE A 1 335 ? -1.736 6.595 24.838 1.00 96.94 335 PHE A C 1
ATOM 2544 O O . PHE A 1 335 ? -1.910 7.374 23.903 1.00 96.94 335 PHE A O 1
ATOM 2551 N N . ILE A 1 336 ? -0.520 6.259 25.269 1.00 93.50 336 ILE A N 1
ATOM 2552 C CA . ILE A 1 336 ? 0.735 6.738 24.685 1.00 93.50 336 ILE A CA 1
ATOM 2553 C C . ILE A 1 336 ? 1.435 5.586 23.961 1.00 93.50 336 ILE A C 1
ATOM 2555 O O . ILE A 1 336 ? 1.681 4.525 24.538 1.00 93.50 336 ILE A O 1
ATOM 2559 N N . LYS A 1 337 ? 1.785 5.801 22.688 1.00 91.38 337 LYS A N 1
ATOM 2560 C CA . LYS A 1 337 ? 2.575 4.862 21.881 1.00 91.38 337 LYS A CA 1
ATOM 2561 C C . LYS A 1 337 ? 4.060 5.001 22.204 1.00 91.38 337 LYS A C 1
ATOM 2563 O O . LYS A 1 337 ? 4.673 6.041 21.970 1.00 91.38 337 LYS A O 1
ATOM 2568 N N . ASN A 1 338 ? 4.660 3.919 22.679 1.00 88.56 338 ASN A N 1
ATOM 2569 C CA . ASN A 1 338 ? 6.078 3.851 23.002 1.00 88.56 338 ASN A CA 1
ATOM 2570 C C . ASN A 1 338 ? 6.881 3.718 21.694 1.00 88.56 338 ASN A C 1
ATOM 2572 O O . ASN A 1 338 ? 6.977 2.638 21.110 1.00 88.56 338 ASN A O 1
ATOM 2576 N N . ARG A 1 339 ? 7.433 4.836 21.204 1.00 84.00 339 ARG A N 1
ATOM 2577 C CA . ARG A 1 339 ? 8.083 4.927 19.879 1.00 84.00 339 ARG A CA 1
ATOM 2578 C C . ARG A 1 339 ? 9.375 4.111 19.754 1.00 84.00 339 ARG A C 1
ATOM 2580 O O . ARG A 1 339 ? 9.646 3.567 18.691 1.00 84.00 339 ARG A O 1
ATOM 2587 N N . TYR A 1 340 ? 10.139 3.978 20.837 1.00 78.56 340 TYR A N 1
ATOM 2588 C CA . TYR A 1 340 ? 11.493 3.400 20.835 1.00 78.56 340 TYR A CA 1
ATOM 2589 C C . TYR A 1 340 ? 11.530 1.892 21.153 1.00 78.56 340 TYR A C 1
ATOM 2591 O O . TYR A 1 340 ? 12.467 1.387 21.770 1.00 78.56 340 TYR A O 1
ATOM 2599 N N . VAL A 1 341 ? 10.485 1.154 20.769 1.00 71.25 341 VAL A N 1
ATOM 2600 C CA . VAL A 1 341 ? 10.330 -0.271 21.097 1.00 71.25 341 VAL A CA 1
ATOM 2601 C C . VAL A 1 341 ? 10.825 -1.134 19.944 1.00 71.25 341 VAL A C 1
ATOM 2603 O O . VAL A 1 341 ? 10.112 -1.372 18.968 1.00 71.25 341 VAL A O 1
ATOM 2606 N N . TYR A 1 342 ? 12.041 -1.659 20.078 1.00 58.44 342 TYR A N 1
ATOM 2607 C CA . TYR A 1 342 ? 12.590 -2.633 19.135 1.00 58.44 342 TYR A CA 1
ATOM 2608 C C . TYR A 1 342 ? 11.739 -3.911 19.053 1.00 58.44 342 TYR A C 1
ATOM 2610 O O . TYR A 1 342 ? 11.141 -4.357 20.042 1.00 58.44 342 TYR A O 1
ATOM 2618 N N . ARG A 1 343 ? 11.743 -4.567 17.878 1.00 55.19 343 ARG A N 1
ATOM 2619 C CA . ARG A 1 343 ? 11.246 -5.947 17.743 1.00 55.19 343 ARG A CA 1
ATOM 2620 C C . ARG A 1 343 ? 12.014 -6.821 18.735 1.00 55.19 343 ARG A C 1
ATOM 2622 O O . ARG A 1 343 ? 13.205 -7.057 18.557 1.00 55.19 343 ARG A O 1
ATOM 2629 N N . THR A 1 344 ? 11.342 -7.311 19.775 1.00 43.06 344 THR A N 1
ATOM 2630 C CA . THR A 1 344 ? 11.963 -8.271 20.691 1.00 43.06 344 THR A CA 1
ATOM 2631 C C . THR A 1 344 ? 12.076 -9.608 19.965 1.00 43.06 344 THR A C 1
ATOM 2633 O O . THR A 1 344 ? 11.062 -10.275 19.749 1.00 43.06 344 THR A O 1
ATOM 2636 N N . PHE A 1 345 ? 13.286 -9.984 19.552 1.00 38.94 345 PHE A N 1
ATOM 2637 C CA . PHE A 1 345 ? 13.534 -11.315 19.006 1.00 38.94 345 PHE A CA 1
ATOM 2638 C C . PHE A 1 345 ? 13.254 -12.368 20.089 1.00 38.94 345 PHE A C 1
ATOM 2640 O O . PHE A 1 345 ? 13.675 -12.210 21.230 1.00 38.94 345 PHE A O 1
ATOM 2647 N N . ILE A 1 346 ? 12.477 -13.386 19.705 1.00 39.72 346 ILE A N 1
ATOM 2648 C CA . ILE A 1 346 ? 12.190 -14.649 20.408 1.00 39.72 346 ILE A CA 1
ATOM 2649 C C . ILE A 1 346 ? 12.129 -14.542 21.946 1.00 39.72 346 ILE A C 1
ATOM 2651 O O . ILE A 1 346 ? 13.106 -14.765 22.653 1.00 39.72 346 ILE A O 1
ATOM 2655 N N . LEU A 1 347 ? 10.922 -14.329 22.479 1.00 38.25 347 LEU A N 1
ATOM 2656 C CA . LEU A 1 347 ? 10.606 -14.706 23.859 1.00 38.25 347 LEU A CA 1
ATOM 2657 C C . LEU A 1 347 ? 9.830 -16.037 23.845 1.00 38.25 347 LEU A C 1
ATOM 2659 O O . LEU A 1 347 ? 8.713 -16.059 23.314 1.00 38.25 347 LEU A O 1
ATOM 2663 N N . PRO A 1 348 ? 10.372 -17.139 24.398 1.00 32.53 348 PRO A N 1
ATOM 2664 C CA . PRO A 1 348 ? 9.657 -18.409 24.457 1.00 32.53 348 PRO A CA 1
ATOM 2665 C C . PRO A 1 348 ? 8.472 -18.332 25.436 1.00 32.53 348 PRO A C 1
ATOM 2667 O O . PRO A 1 348 ? 8.591 -17.843 26.558 1.00 32.53 348 PRO A O 1
ATOM 2670 N N . GLY A 1 349 ? 7.314 -18.846 25.008 1.00 48.47 349 GLY A N 1
ATOM 2671 C CA . GLY A 1 349 ? 6.114 -18.991 25.841 1.00 48.47 349 GLY A CA 1
ATOM 2672 C C . GLY A 1 349 ? 5.009 -17.946 25.614 1.00 48.47 349 GLY A C 1
ATOM 2673 O O . GLY A 1 349 ? 5.239 -16.750 25.434 1.00 48.47 349 GLY A O 1
ATOM 2674 N N . GLN A 1 350 ? 3.756 -18.405 25.678 1.00 45.72 350 GLN A N 1
ATOM 2675 C CA . GLN A 1 350 ? 2.556 -17.605 25.390 1.00 45.72 350 GLN A CA 1
ATOM 2676 C C . GLN A 1 350 ? 2.384 -16.408 26.350 1.00 45.72 350 GLN A C 1
ATOM 2678 O O . GLN A 1 350 ? 2.047 -15.309 25.907 1.00 45.72 350 GLN A O 1
ATOM 2683 N N . LYS A 1 351 ? 2.735 -16.580 27.637 1.00 49.50 351 LYS A N 1
ATOM 2684 C CA . LYS A 1 351 ? 2.759 -15.505 28.653 1.00 49.50 351 LYS A CA 1
ATOM 2685 C C . LYS A 1 351 ? 3.709 -14.353 28.292 1.00 49.50 351 LYS A C 1
ATOM 2687 O O . LYS A 1 351 ? 3.462 -13.209 28.667 1.00 49.50 351 LYS A O 1
ATOM 2692 N N . ALA A 1 352 ? 4.783 -14.618 27.545 1.00 46.88 352 ALA A N 1
ATOM 2693 C CA . ALA A 1 352 ? 5.729 -13.580 27.142 1.00 46.88 352 ALA A CA 1
ATOM 2694 C C . ALA A 1 352 ? 5.227 -12.745 25.948 1.00 46.88 352 ALA A C 1
ATOM 2696 O O . ALA A 1 352 ? 5.576 -11.570 25.837 1.00 46.88 352 ALA A O 1
ATOM 2697 N N . ARG A 1 353 ? 4.338 -13.297 25.102 1.00 48.53 353 ARG A N 1
ATOM 2698 C CA . ARG A 1 353 ? 3.659 -12.533 24.036 1.00 48.53 353 ARG A CA 1
ATOM 2699 C C . ARG A 1 353 ? 2.639 -11.528 24.578 1.00 48.53 353 ARG A C 1
ATOM 2701 O O . ARG A 1 353 ? 2.532 -10.448 24.005 1.00 48.53 353 ARG A O 1
ATOM 2708 N N . GLN A 1 354 ? 1.955 -11.812 25.690 1.00 50.38 354 GLN A N 1
ATOM 2709 C CA . GLN A 1 354 ? 1.028 -10.851 26.322 1.00 50.38 354 GLN A CA 1
ATOM 2710 C C . GLN A 1 354 ? 1.745 -9.562 26.770 1.00 50.38 354 GLN A C 1
ATOM 2712 O O . GLN A 1 354 ? 1.232 -8.461 26.581 1.00 50.38 354 GLN A O 1
ATOM 2717 N N . LYS A 1 355 ? 3.010 -9.657 27.211 1.00 57.62 355 LYS A N 1
ATOM 2718 C CA . LYS A 1 355 ? 3.859 -8.480 27.483 1.00 57.62 355 LYS A CA 1
ATOM 2719 C C . LYS A 1 355 ? 4.185 -7.627 26.240 1.00 57.62 355 LYS A C 1
ATOM 2721 O O . LYS A 1 355 ? 4.782 -6.567 26.397 1.00 57.62 355 LYS A O 1
ATOM 2726 N N . SER A 1 356 ? 3.830 -8.034 25.015 1.00 65.12 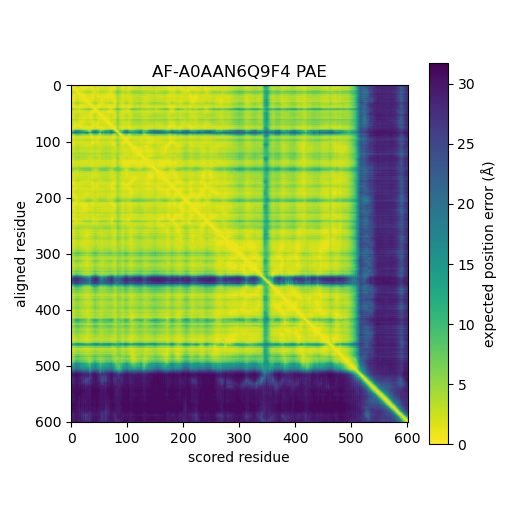356 SER A N 1
ATOM 2727 C CA . SER A 1 356 ? 4.162 -7.282 23.793 1.00 65.12 356 SER A CA 1
ATOM 2728 C C . SER A 1 356 ? 3.300 -6.031 23.584 1.00 65.12 356 SER A C 1
ATOM 2730 O O . SER A 1 356 ? 3.835 -5.014 23.148 1.00 65.12 356 SER A O 1
ATOM 2732 N N . VAL A 1 357 ? 2.004 -6.056 23.924 1.00 69.44 357 VAL A N 1
ATOM 2733 C CA . VAL A 1 357 ? 1.124 -4.879 23.744 1.00 69.44 357 VAL A CA 1
ATOM 2734 C C . VAL A 1 357 ? 1.490 -3.782 24.744 1.00 69.44 357 VAL A C 1
ATOM 2736 O O . VAL A 1 357 ? 1.778 -2.665 24.331 1.00 69.44 357 VAL A O 1
ATOM 2739 N N . ARG A 1 358 ? 1.651 -4.135 26.026 1.00 74.31 358 ARG A N 1
ATOM 2740 C CA . ARG A 1 358 ? 2.118 -3.234 27.104 1.00 74.31 358 ARG A CA 1
ATOM 2741 C C . ARG A 1 358 ? 3.522 -2.660 26.897 1.00 74.31 358 ARG A C 1
ATOM 2743 O O . ARG A 1 358 ? 3.897 -1.693 27.543 1.00 74.31 358 ARG A O 1
ATOM 2750 N N . ARG A 1 359 ? 4.335 -3.268 26.025 1.00 79.44 359 ARG A N 1
ATOM 2751 C CA . ARG A 1 359 ? 5.606 -2.669 25.593 1.00 79.44 359 ARG A CA 1
ATOM 2752 C C . ARG A 1 359 ? 5.381 -1.560 24.575 1.00 79.44 359 ARG A C 1
ATOM 2754 O O . ARG A 1 359 ? 6.109 -0.583 24.620 1.00 79.44 359 ARG A O 1
ATOM 2761 N N . LYS A 1 360 ? 4.396 -1.699 23.682 1.00 84.06 360 LYS A N 1
ATOM 2762 C CA . LYS A 1 360 ? 4.087 -0.754 22.593 1.00 84.06 360 LYS A CA 1
ATOM 2763 C C . LYS A 1 360 ? 3.180 0.402 23.017 1.00 84.06 360 LYS A C 1
ATOM 2765 O O . LYS A 1 360 ? 3.268 1.468 22.419 1.00 84.06 360 LYS A O 1
ATOM 2770 N N . LEU A 1 361 ? 2.311 0.182 23.999 1.00 90.00 361 LEU A N 1
ATOM 2771 C CA . LEU A 1 361 ? 1.325 1.143 24.486 1.00 90.00 361 LEU A CA 1
ATOM 2772 C C . LEU A 1 361 ? 1.410 1.250 26.010 1.00 90.00 361 LEU A C 1
ATOM 2774 O O . LEU A 1 361 ? 1.580 0.238 26.691 1.00 90.00 361 LEU A O 1
ATOM 2778 N N . SER A 1 362 ? 1.228 2.463 26.521 1.00 91.06 362 SER A N 1
ATOM 2779 C CA . SER A 1 362 ? 1.149 2.795 27.947 1.00 91.06 362 SER A CA 1
ATOM 2780 C C . SER A 1 362 ? -0.178 3.509 28.219 1.00 91.06 362 SER A C 1
ATOM 2782 O O . SER A 1 362 ? -0.559 4.372 27.432 1.00 91.06 362 SER A O 1
ATOM 2784 N N . ALA A 1 363 ? -0.882 3.161 29.299 1.00 94.75 363 ALA A N 1
ATOM 2785 C CA . ALA A 1 363 ? -2.114 3.838 29.722 1.00 94.75 363 ALA A CA 1
ATOM 2786 C C . ALA A 1 363 ? -1.809 4.893 30.799 1.00 94.75 363 ALA A C 1
ATOM 2788 O O . ALA A 1 363 ? -1.040 4.623 31.720 1.00 94.75 363 ALA A O 1
ATOM 2789 N N . MET A 1 364 ? -2.418 6.073 30.693 1.00 95.25 364 MET A N 1
ATOM 2790 C CA . MET A 1 364 ? -2.352 7.137 31.697 1.00 95.25 364 MET A CA 1
ATOM 2791 C C . MET A 1 364 ? -3.527 7.013 32.671 1.00 95.25 364 MET A C 1
ATOM 2793 O O . MET A 1 364 ? -4.642 7.387 32.328 1.00 95.25 364 MET A O 1
ATOM 2797 N N . GLU A 1 365 ? -3.286 6.507 33.883 1.00 95.31 365 GLU A N 1
ATOM 2798 C CA . GLU A 1 365 ? -4.316 6.221 34.906 1.00 95.31 365 GLU A CA 1
ATOM 2799 C C . GLU A 1 365 ? -5.300 7.383 35.149 1.00 95.31 365 GLU A C 1
ATOM 2801 O O . GLU A 1 365 ? -6.513 7.172 35.194 1.00 95.31 365 GLU A O 1
ATOM 2806 N N . SER A 1 366 ? -4.800 8.626 35.177 1.00 96.31 366 SER A N 1
ATOM 2807 C CA . SER A 1 366 ? -5.610 9.847 35.326 1.00 96.31 366 SER A CA 1
ATOM 2808 C C . SER A 1 366 ? -6.716 10.006 34.277 1.00 96.31 366 SER A C 1
ATOM 2810 O O . SER A 1 366 ? -7.701 10.702 34.527 1.00 96.31 366 SER A O 1
ATOM 2812 N N . GLU A 1 367 ? -6.564 9.374 33.110 1.00 97.31 367 GLU A N 1
ATOM 2813 C CA . GLU A 1 367 ? -7.495 9.483 31.990 1.00 97.31 367 GLU A CA 1
ATOM 2814 C C . GLU A 1 367 ? -8.593 8.419 31.973 1.00 97.31 367 GLU A C 1
ATOM 2816 O O . GLU A 1 367 ? -9.580 8.589 31.254 1.00 97.31 367 GLU A O 1
ATOM 2821 N N . PHE A 1 368 ? -8.463 7.372 32.792 1.00 98.25 368 PHE A N 1
ATOM 2822 C CA . PHE A 1 368 ? -9.409 6.255 32.870 1.00 98.25 368 PHE A CA 1
ATOM 2823 C C . PHE A 1 368 ? -10.115 6.160 34.229 1.00 98.25 368 PHE A C 1
ATOM 2825 O O . PHE A 1 368 ? -11.278 5.759 34.266 1.00 98.25 368 PHE A O 1
ATOM 2832 N N . GLN A 1 369 ? -9.452 6.539 35.328 1.00 98.00 369 GLN A N 1
ATOM 2833 C CA . GLN A 1 369 ? -9.922 6.313 36.699 1.00 98.00 369 GLN A CA 1
ATOM 2834 C C . GLN A 1 369 ? -11.368 6.790 36.932 1.00 98.00 369 GLN A C 1
ATOM 2836 O O . GLN A 1 369 ? -11.667 7.984 36.916 1.00 98.00 369 GLN A O 1
ATOM 2841 N N . GLY A 1 370 ? -12.275 5.838 37.174 1.00 97.81 370 GLY A N 1
ATOM 2842 C CA . GLY A 1 370 ? -13.696 6.066 37.453 1.00 97.81 370 GLY A CA 1
ATOM 2843 C C . GLY A 1 370 ? -14.575 6.401 36.238 1.00 97.81 370 GLY A C 1
ATOM 2844 O O . GLY A 1 370 ? -15.795 6.479 36.397 1.00 97.81 370 GLY A O 1
ATOM 2845 N N . ARG A 1 371 ? -13.994 6.562 35.041 1.00 98.44 371 ARG A N 1
ATOM 2846 C CA . ARG A 1 371 ? -14.678 7.041 33.826 1.00 98.44 371 ARG A CA 1
ATOM 2847 C C . ARG A 1 371 ? -15.274 5.909 32.984 1.00 98.44 371 ARG A C 1
ATOM 2849 O O . ARG A 1 371 ? -14.734 4.803 32.925 1.00 98.44 371 ARG A O 1
ATOM 2856 N N . VAL A 1 372 ? -16.365 6.195 32.283 1.00 98.69 372 VAL A N 1
ATOM 2857 C CA . VAL A 1 372 ? -16.867 5.426 31.136 1.00 98.69 372 VAL A CA 1
ATOM 2858 C C . VAL A 1 372 ? -16.108 5.885 29.895 1.00 98.69 372 VAL A C 1
ATOM 2860 O O . VAL A 1 372 ? -16.288 7.010 29.427 1.00 98.69 372 VAL A O 1
ATOM 2863 N N . VAL A 1 373 ? -15.247 5.024 29.356 1.00 98.69 373 VAL A N 1
ATOM 2864 C CA . VAL A 1 373 ? -14.386 5.372 28.217 1.00 98.69 373 VAL A CA 1
ATOM 2865 C C . VAL A 1 373 ? -14.910 4.754 26.924 1.00 98.69 373 VAL A C 1
ATOM 2867 O O . VAL A 1 373 ? -15.271 3.575 26.892 1.00 98.69 373 VAL A O 1
ATOM 2870 N N . CYS A 1 374 ? -14.918 5.538 25.846 1.00 98.81 374 CYS A N 1
ATOM 2871 C CA . CYS A 1 374 ? -15.091 5.029 24.490 1.00 98.81 374 CYS A CA 1
ATOM 2872 C C . CYS A 1 374 ? -13.729 5.013 23.796 1.00 98.81 374 CYS A C 1
ATOM 2874 O O . CYS A 1 374 ? -13.175 6.060 23.452 1.00 98.81 374 CYS A O 1
ATOM 2876 N N . LEU A 1 375 ? -13.180 3.816 23.613 1.00 98.81 375 LEU A N 1
ATOM 2877 C CA . LEU A 1 375 ? -11.942 3.604 22.876 1.00 98.81 375 LEU A CA 1
ATOM 2878 C C . LEU A 1 375 ? -12.248 3.584 21.382 1.00 98.81 375 LEU A C 1
ATOM 2880 O O . LEU A 1 375 ? -13.199 2.924 20.979 1.00 98.81 375 LEU A O 1
ATOM 2884 N N . VAL A 1 376 ? -11.452 4.272 20.568 1.00 98.81 376 VAL A N 1
ATOM 2885 C CA . VAL A 1 376 ? -11.609 4.288 19.105 1.00 98.81 376 VAL A CA 1
ATOM 2886 C C . VAL A 1 376 ? -10.352 3.709 18.463 1.00 98.81 376 VAL A C 1
ATOM 2888 O O . VAL A 1 376 ? -9.259 4.242 18.651 1.00 98.81 376 VAL A O 1
ATOM 2891 N N . ASP A 1 377 ? -10.494 2.633 17.697 1.00 98.31 377 ASP A N 1
ATOM 2892 C CA . ASP A 1 377 ? -9.404 1.940 16.994 1.00 98.31 377 ASP A CA 1
ATOM 2893 C C . ASP A 1 377 ? -9.703 1.860 15.488 1.00 98.31 377 ASP A C 1
ATOM 2895 O O . ASP A 1 377 ? -10.858 1.955 15.065 1.00 98.31 377 ASP A O 1
ATOM 2899 N N . ASP A 1 378 ? -8.677 1.692 14.653 1.00 97.06 378 ASP A N 1
ATOM 2900 C CA . ASP A 1 378 ? -8.876 1.619 13.201 1.00 97.06 378 ASP A CA 1
ATOM 2901 C C . ASP A 1 378 ? -9.652 0.356 12.793 1.00 97.06 378 ASP A C 1
ATOM 2903 O O . ASP A 1 378 ? -10.608 0.432 12.021 1.00 97.06 378 ASP A O 1
ATOM 2907 N N . SER A 1 379 ? -9.295 -0.798 13.358 1.00 96.81 379 SER A N 1
ATOM 2908 C CA . SER A 1 379 ? -9.806 -2.102 12.943 1.00 96.81 379 SER A CA 1
ATOM 2909 C C . SER A 1 379 ? -9.646 -3.162 14.038 1.00 96.81 379 SER A C 1
ATOM 2911 O O . SER A 1 379 ? -8.786 -3.071 14.912 1.00 96.81 379 SER A O 1
ATOM 2913 N N . ILE A 1 380 ? -10.449 -4.231 13.980 1.00 96.44 380 ILE A N 1
ATOM 2914 C CA . ILE A 1 380 ? -10.307 -5.388 14.878 1.00 96.44 380 ILE A CA 1
ATOM 2915 C C . ILE A 1 380 ? -10.107 -6.661 14.047 1.00 96.44 380 ILE A C 1
ATOM 2917 O O . ILE A 1 380 ? -11.063 -7.240 13.538 1.00 96.44 380 ILE A O 1
ATOM 2921 N N . VAL A 1 381 ? -8.853 -7.122 13.945 1.00 94.19 381 VAL A N 1
ATOM 2922 C CA . VAL A 1 381 ? -8.476 -8.320 13.164 1.00 94.19 381 VAL A CA 1
ATOM 2923 C C . VAL A 1 381 ? -8.575 -9.603 14.005 1.00 94.19 381 VAL A C 1
ATOM 2925 O O . VAL A 1 381 ? -9.500 -10.396 13.858 1.00 94.19 381 VAL A O 1
ATOM 2928 N N . ARG A 1 382 ? -7.618 -9.819 14.921 1.00 92.50 382 ARG A N 1
ATOM 2929 C CA . ARG A 1 382 ? -7.513 -11.036 15.759 1.00 92.50 382 ARG A CA 1
ATOM 2930 C C . ARG A 1 382 ? -8.054 -10.848 17.181 1.00 92.50 382 ARG A C 1
ATOM 2932 O O . ARG A 1 382 ? -8.004 -11.771 17.985 1.00 92.50 382 ARG A O 1
ATOM 2939 N N . GLY A 1 383 ? -8.458 -9.625 17.537 1.00 91.00 383 GLY A N 1
ATOM 2940 C CA . GLY A 1 383 ? -8.931 -9.228 18.872 1.00 91.00 383 GLY A CA 1
ATOM 2941 C C . GLY A 1 383 ? -7.918 -9.320 20.023 1.00 91.00 383 GLY A C 1
ATOM 2942 O O . GLY A 1 383 ? -8.144 -8.724 21.071 1.00 91.00 383 GLY A O 1
ATOM 2943 N N . THR A 1 384 ? -6.776 -9.997 19.853 1.00 89.88 384 THR A N 1
ATOM 2944 C CA . THR A 1 384 ? -5.753 -10.126 20.902 1.00 89.88 384 THR A CA 1
ATOM 2945 C C . THR A 1 384 ? -5.212 -8.777 21.357 1.00 89.88 384 THR A C 1
ATOM 2947 O O . THR A 1 384 ? -5.030 -8.585 22.549 1.00 89.88 384 THR A O 1
ATOM 2950 N N . THR A 1 385 ? -4.967 -7.839 20.436 1.00 90.56 385 THR A N 1
ATOM 2951 C CA . THR A 1 385 ? -4.482 -6.493 20.783 1.00 90.56 385 THR A CA 1
ATOM 2952 C C . THR A 1 385 ? -5.564 -5.701 21.509 1.00 90.56 385 THR A C 1
ATOM 2954 O O . THR A 1 385 ? -5.313 -5.199 22.600 1.00 90.56 385 THR A O 1
ATOM 2957 N N . SER A 1 386 ? -6.780 -5.674 20.955 1.00 95.00 386 SER A N 1
ATOM 2958 C CA . SER A 1 386 ? -7.944 -4.981 21.516 1.00 95.00 386 SER A CA 1
ATOM 2959 C C . SER A 1 386 ? -8.267 -5.464 22.934 1.00 95.00 386 SER A C 1
ATOM 2961 O O . SER A 1 386 ? -8.495 -4.646 23.816 1.00 95.00 386 SER A O 1
ATOM 2963 N N . ARG A 1 387 ? -8.174 -6.775 23.207 1.00 95.62 387 ARG A N 1
ATOM 2964 C CA . ARG A 1 387 ? -8.344 -7.334 24.560 1.00 95.62 387 ARG A CA 1
ATOM 2965 C C . ARG A 1 387 ? -7.299 -6.825 25.555 1.00 95.62 387 ARG A C 1
ATOM 2967 O O . ARG A 1 387 ? -7.651 -6.493 26.681 1.00 95.62 387 ARG A O 1
ATOM 2974 N N . GLU A 1 388 ? -6.022 -6.769 25.173 1.00 94.38 388 GLU A N 1
ATOM 2975 C CA . GLU A 1 388 ? -4.980 -6.244 26.071 1.00 94.38 388 GLU A CA 1
ATOM 2976 C C . GLU A 1 388 ? -5.146 -4.724 26.284 1.00 94.38 388 GLU A C 1
ATOM 2978 O O . GLU A 1 388 ? -4.943 -4.254 27.399 1.00 94.38 388 GLU A O 1
ATOM 2983 N N . ILE A 1 389 ? -5.586 -3.971 25.264 1.00 96.19 389 ILE A N 1
ATOM 2984 C CA . ILE A 1 389 ? -5.932 -2.539 25.369 1.00 96.19 389 ILE A CA 1
ATOM 2985 C C . ILE A 1 389 ? -7.095 -2.327 26.354 1.00 96.19 389 ILE A C 1
ATOM 2987 O O . ILE A 1 389 ? -6.993 -1.500 27.258 1.00 96.19 389 ILE A O 1
ATOM 2991 N N . VAL A 1 390 ? -8.175 -3.104 26.233 1.00 97.62 390 VAL A N 1
ATOM 2992 C CA . VAL A 1 390 ? -9.321 -3.055 27.157 1.00 97.62 390 VAL A CA 1
ATOM 2993 C C . VAL A 1 390 ? -8.905 -3.451 28.579 1.00 97.62 390 VAL A C 1
ATOM 2995 O O . VAL A 1 390 ? -9.319 -2.799 29.536 1.00 97.62 390 VAL A O 1
ATOM 2998 N N . SER A 1 391 ? -8.038 -4.460 28.735 1.00 96.25 391 SER A N 1
ATOM 2999 C CA . SER A 1 391 ? -7.460 -4.829 30.038 1.00 96.25 391 SER A CA 1
ATOM 3000 C C . SER A 1 391 ? -6.687 -3.662 30.653 1.00 96.25 391 SER A C 1
ATOM 3002 O O . SER A 1 391 ? -6.936 -3.307 31.800 1.00 96.25 391 SER A O 1
ATOM 3004 N N . MET A 1 392 ? -5.819 -3.001 29.877 1.00 95.69 392 MET A N 1
ATOM 3005 C CA . MET A 1 392 ? -5.073 -1.822 30.332 1.00 95.69 392 MET A CA 1
ATOM 3006 C C . MET A 1 392 ? -5.994 -0.667 30.746 1.00 95.69 392 MET A C 1
ATOM 3008 O O . MET A 1 392 ? -5.723 -0.032 31.758 1.00 95.69 392 MET A O 1
ATOM 3012 N N . ALA A 1 393 ? -7.087 -0.414 30.017 1.00 97.69 393 ALA A N 1
ATOM 3013 C CA . ALA A 1 393 ? -8.067 0.611 30.384 1.00 97.69 393 ALA A CA 1
ATOM 3014 C C . ALA A 1 393 ? -8.786 0.283 31.708 1.00 97.69 393 ALA A C 1
ATOM 3016 O O . ALA A 1 393 ? -8.930 1.156 32.562 1.00 97.69 393 ALA A O 1
ATOM 3017 N N . ARG A 1 394 ? -9.201 -0.977 31.916 1.00 97.44 394 ARG A N 1
ATOM 3018 C CA . ARG A 1 394 ? -9.825 -1.416 33.180 1.00 97.44 394 ARG A CA 1
ATOM 3019 C C . ARG A 1 394 ? -8.851 -1.398 34.359 1.00 97.44 394 ARG A C 1
ATOM 3021 O O . ARG A 1 394 ? -9.237 -1.010 35.454 1.00 97.44 394 ARG A O 1
ATOM 3028 N N . GLU A 1 395 ? -7.598 -1.790 34.143 1.00 96.19 395 GLU A N 1
ATOM 3029 C CA . GLU A 1 395 ? -6.536 -1.736 35.160 1.00 96.19 395 GLU A CA 1
ATOM 3030 C C . GLU A 1 395 ? -6.155 -0.300 35.531 1.00 96.19 395 GLU A C 1
ATOM 3032 O O . GLU A 1 395 ? -5.841 -0.038 36.686 1.00 96.19 395 GLU A O 1
ATOM 3037 N N . ALA A 1 396 ? -6.255 0.630 34.579 1.00 96.94 396 ALA A N 1
ATOM 3038 C CA . ALA A 1 396 ? -6.180 2.073 34.799 1.00 96.94 396 ALA A CA 1
ATOM 3039 C C . ALA A 1 396 ? -7.465 2.667 35.430 1.00 96.94 396 ALA A C 1
ATOM 3041 O O . ALA A 1 396 ? -7.597 3.883 35.532 1.00 96.94 396 ALA A O 1
ATOM 3042 N N . GLY A 1 397 ? -8.423 1.821 35.829 1.00 97.31 397 GLY A N 1
ATOM 3043 C CA . GLY A 1 397 ? -9.601 2.209 36.601 1.00 97.31 397 GLY A CA 1
ATOM 3044 C C . GLY A 1 397 ? -10.851 2.583 35.805 1.00 97.31 397 GLY A C 1
ATOM 3045 O O . GLY A 1 397 ? -11.781 3.136 36.395 1.00 97.31 397 GLY A O 1
ATOM 3046 N N . ALA A 1 398 ? -10.918 2.293 34.499 1.00 98.50 398 ALA A N 1
ATOM 3047 C CA . ALA A 1 398 ? -12.125 2.541 33.706 1.00 98.50 398 ALA A CA 1
ATOM 3048 C C . ALA A 1 398 ? -13.341 1.765 34.248 1.00 98.50 398 ALA A C 1
ATOM 3050 O O . ALA A 1 398 ? -13.323 0.537 34.368 1.00 98.50 398 ALA A O 1
ATOM 3051 N N . LYS A 1 399 ? -14.431 2.494 34.512 1.00 98.19 399 LYS A N 1
ATOM 3052 C CA . LYS A 1 399 ? -15.705 1.985 35.048 1.00 98.19 399 LYS A CA 1
ATOM 3053 C C . LYS A 1 399 ? -16.459 1.123 34.032 1.00 98.19 399 LYS A C 1
ATOM 3055 O O . LYS A 1 399 ? -16.986 0.073 34.386 1.00 98.19 399 LYS A O 1
ATOM 3060 N N . LYS A 1 400 ? -16.504 1.579 32.779 1.00 98.38 400 LYS A N 1
ATOM 3061 C CA . LYS A 1 400 ? -17.002 0.846 31.604 1.00 98.38 400 LYS A CA 1
ATOM 3062 C C . LYS A 1 400 ? -16.065 1.136 30.429 1.00 98.38 400 LYS A C 1
ATOM 3064 O O . LYS A 1 400 ? -15.519 2.237 30.346 1.00 98.38 400 LYS A O 1
ATOM 3069 N N . VAL A 1 401 ? -15.911 0.179 29.520 1.00 98.69 401 VAL A N 1
ATOM 3070 C CA . VAL A 1 401 ? -15.094 0.299 28.306 1.00 98.69 401 VAL A CA 1
ATOM 3071 C C . VAL A 1 401 ? -15.937 -0.078 27.090 1.00 98.69 401 VAL A C 1
ATOM 3073 O O . VAL A 1 401 ? -16.202 -1.257 26.856 1.00 98.69 401 VAL A O 1
ATOM 3076 N N . ILE A 1 402 ? -16.338 0.925 26.310 1.00 98.69 402 ILE A N 1
ATOM 3077 C CA . ILE A 1 402 ? -16.931 0.755 24.978 1.00 98.69 402 ILE A CA 1
ATOM 3078 C C . ILE A 1 402 ? -15.786 0.787 23.963 1.00 98.69 402 ILE A C 1
ATOM 3080 O O . ILE A 1 402 ? -14.881 1.612 24.086 1.00 98.69 402 ILE A O 1
ATOM 3084 N N . PHE A 1 403 ? -15.801 -0.101 22.970 1.00 98.69 403 PHE A N 1
ATOM 3085 C CA . PHE A 1 403 ? -14.756 -0.176 21.948 1.00 98.69 403 PHE A CA 1
ATOM 3086 C C . PHE A 1 403 ? -15.349 0.039 20.550 1.00 98.69 403 PHE A C 1
ATOM 3088 O O . PHE A 1 403 ? -16.055 -0.820 20.031 1.00 98.69 403 PHE A O 1
ATOM 3095 N N . ALA A 1 404 ? -15.062 1.178 19.933 1.00 98.69 404 ALA A N 1
ATOM 3096 C CA . ALA A 1 404 ? -15.515 1.549 18.601 1.00 98.69 404 ALA A CA 1
ATOM 3097 C C . ALA A 1 404 ? -14.418 1.291 17.550 1.00 98.69 404 ALA A C 1
ATOM 3099 O O . ALA A 1 404 ? -13.245 1.591 17.777 1.00 98.69 404 ALA A O 1
ATOM 3100 N N . SER A 1 405 ? -14.794 0.748 16.393 1.00 98.56 405 SER A N 1
ATOM 3101 C CA . SER A 1 405 ? -13.892 0.471 15.274 1.00 98.56 405 SER A CA 1
ATOM 3102 C C . SER A 1 405 ? -14.323 1.234 14.025 1.00 98.56 405 SER A C 1
ATOM 3104 O O . SER A 1 405 ? -15.466 1.109 13.591 1.00 98.56 405 SER A O 1
ATOM 3106 N N . CYS A 1 406 ? -13.391 1.983 13.431 1.00 98.12 406 CYS A N 1
ATOM 3107 C CA . CYS A 1 406 ? -13.606 2.753 12.198 1.00 98.12 406 CYS A CA 1
ATOM 3108 C C . CYS A 1 406 ? -13.830 1.877 10.952 1.00 98.12 406 CYS A C 1
ATOM 3110 O O . CYS A 1 406 ? -14.267 2.379 9.919 1.00 98.12 406 CYS A O 1
ATOM 3112 N N . ALA A 1 407 ? -13.527 0.580 11.036 1.00 98.06 407 ALA A N 1
ATOM 3113 C CA . ALA A 1 407 ? -13.778 -0.403 9.993 1.00 98.06 407 ALA A CA 1
ATOM 3114 C C . ALA A 1 407 ? -14.943 -1.339 10.370 1.00 98.06 407 ALA A C 1
ATOM 3116 O O . ALA A 1 407 ? -15.162 -1.600 11.556 1.00 98.06 407 ALA A O 1
ATOM 3117 N N . PRO A 1 408 ? -15.647 -1.924 9.385 1.00 98.31 408 PRO A N 1
ATOM 3118 C CA . PRO A 1 408 ? -16.550 -3.047 9.607 1.00 98.31 408 PRO A CA 1
ATOM 3119 C C . PRO A 1 408 ? -15.832 -4.294 10.152 1.00 98.31 408 PRO A C 1
ATOM 3121 O O . PRO A 1 408 ? -14.601 -4.392 10.103 1.00 98.31 408 PRO A O 1
ATOM 3124 N N . PRO A 1 409 ? -16.575 -5.304 10.643 1.00 97.69 409 PRO A N 1
ATOM 3125 C CA . PRO A 1 409 ? -15.967 -6.522 11.162 1.00 97.69 409 PRO A CA 1
ATOM 3126 C C . PRO A 1 409 ? -15.230 -7.288 10.052 1.00 97.69 409 PRO A C 1
ATOM 3128 O O . PRO A 1 409 ? -15.830 -7.675 9.049 1.00 97.69 409 PRO A O 1
ATOM 3131 N N . ILE A 1 410 ? -13.935 -7.547 10.248 1.00 97.25 410 ILE A N 1
ATOM 3132 C CA . ILE A 1 410 ? -13.092 -8.284 9.294 1.00 97.25 410 ILE A CA 1
ATOM 3133 C C . ILE A 1 410 ? -13.387 -9.782 9.431 1.00 97.25 410 ILE A C 1
ATOM 3135 O O . ILE A 1 410 ? -12.980 -10.426 10.402 1.00 97.25 410 ILE A O 1
ATOM 3139 N N . LYS A 1 411 ? -14.126 -10.330 8.465 1.00 95.56 411 LYS A N 1
ATOM 3140 C CA . LYS A 1 411 ? -14.669 -11.702 8.487 1.00 95.56 411 LYS A CA 1
ATOM 3141 C C . LYS A 1 411 ? -13.945 -12.663 7.544 1.00 95.56 411 LYS A C 1
ATOM 3143 O O . LYS A 1 411 ? -14.067 -13.878 7.713 1.00 95.56 411 LYS A O 1
ATOM 3148 N N . HIS A 1 412 ? -13.197 -12.129 6.580 1.00 94.94 412 HIS A N 1
ATOM 3149 C CA . HIS A 1 412 ? -12.565 -12.878 5.497 1.00 94.94 412 HIS A CA 1
ATOM 3150 C C . HIS A 1 412 ? -11.082 -12.492 5.345 1.00 94.94 412 HIS A C 1
ATOM 3152 O O . HIS A 1 412 ? -10.690 -11.376 5.697 1.00 94.94 412 HIS A O 1
ATOM 3158 N N . PRO A 1 413 ? -10.223 -13.401 4.848 1.00 92.31 413 PRO A N 1
ATOM 3159 C CA . PRO A 1 413 ? -8.815 -13.103 4.604 1.00 92.31 413 PRO A CA 1
ATOM 3160 C C . PRO A 1 413 ? -8.654 -12.068 3.481 1.00 92.31 413 PRO A C 1
ATOM 3162 O O . PRO A 1 413 ? -9.457 -12.006 2.555 1.00 92.31 413 PRO A O 1
ATOM 3165 N N . HIS A 1 414 ? -7.582 -11.282 3.528 1.00 92.56 414 HIS A N 1
ATOM 3166 C CA . HIS A 1 414 ? -7.184 -10.417 2.414 1.00 92.56 414 HIS A CA 1
ATOM 3167 C C . HIS A 1 414 ? -6.329 -11.221 1.428 1.00 92.56 414 HIS A C 1
ATOM 3169 O O . HIS A 1 414 ? -5.445 -11.966 1.857 1.00 92.56 414 HIS A O 1
ATOM 3175 N N . ILE A 1 415 ? -6.615 -11.113 0.126 1.00 93.00 415 ILE A N 1
ATOM 3176 C CA . ILE A 1 415 ? -5.994 -11.951 -0.919 1.00 93.00 415 ILE A CA 1
ATOM 3177 C C . ILE A 1 415 ? -5.079 -11.178 -1.878 1.00 93.00 415 ILE A C 1
ATOM 3179 O O . ILE A 1 415 ? -4.470 -11.783 -2.752 1.00 93.00 415 ILE A O 1
ATOM 3183 N N . TYR A 1 416 ? -4.954 -9.861 -1.698 1.00 93.69 416 TYR A N 1
ATOM 3184 C CA . TYR A 1 416 ? -4.288 -8.934 -2.622 1.00 93.69 416 TYR A CA 1
ATOM 3185 C C . TYR A 1 416 ? -3.016 -8.297 -2.029 1.00 93.69 416 TYR A C 1
ATOM 3187 O O . TYR A 1 416 ? -2.653 -7.168 -2.355 1.00 93.69 416 TYR A O 1
ATOM 3195 N N . GLY A 1 417 ? -2.348 -9.000 -1.109 1.00 82.75 417 GLY A N 1
ATOM 3196 C CA . GLY A 1 417 ? -1.032 -8.607 -0.589 1.00 82.75 417 GLY A CA 1
ATOM 3197 C C . GLY A 1 417 ? -0.994 -8.081 0.851 1.00 82.75 417 GLY A C 1
ATOM 3198 O O . GLY A 1 417 ? 0.033 -7.533 1.260 1.00 82.75 417 GLY A O 1
ATOM 3199 N N . ILE A 1 418 ? -2.052 -8.228 1.661 1.00 81.62 418 ILE A N 1
ATOM 3200 C CA . ILE A 1 418 ? -1.983 -8.041 3.127 1.00 81.62 418 ILE A CA 1
ATOM 3201 C C . ILE A 1 418 ? -2.147 -9.397 3.833 1.00 81.62 418 ILE A C 1
ATOM 3203 O O . ILE A 1 418 ? -3.209 -10.007 3.789 1.00 81.62 418 ILE A O 1
ATOM 3207 N N . ASP A 1 419 ? -1.127 -9.868 4.555 1.00 77.94 419 ASP A N 1
ATOM 3208 C CA . ASP A 1 419 ? -1.231 -11.101 5.352 1.00 77.94 419 ASP A CA 1
ATOM 3209 C C . ASP A 1 419 ? -1.869 -10.825 6.729 1.00 77.94 419 ASP A C 1
ATOM 3211 O O . ASP A 1 419 ? -1.182 -10.701 7.741 1.00 77.94 419 ASP A O 1
ATOM 3215 N N . LEU A 1 420 ? -3.201 -10.679 6.762 1.00 80.31 420 LEU A N 1
ATOM 3216 C CA . LEU A 1 420 ? -3.954 -10.414 7.999 1.00 80.31 420 LEU A CA 1
ATOM 3217 C C . LEU A 1 420 ? -3.977 -11.640 8.936 1.00 80.31 420 LEU A C 1
ATOM 3219 O O . LEU A 1 420 ? -3.358 -11.655 10.009 1.00 80.31 420 LEU A O 1
ATOM 3223 N N . ALA A 1 421 ? -4.741 -12.667 8.556 1.00 82.44 421 ALA A N 1
ATOM 3224 C CA . ALA A 1 421 ? -4.916 -13.903 9.316 1.00 82.44 421 ALA A CA 1
ATOM 3225 C C . ALA A 1 421 ? -5.571 -15.012 8.468 1.00 82.44 421 ALA A C 1
ATOM 3227 O O . ALA A 1 421 ? -6.029 -14.775 7.345 1.00 82.44 421 ALA A O 1
ATOM 3228 N N . THR A 1 422 ? -5.631 -16.226 9.016 1.00 83.62 422 THR A N 1
ATOM 3229 C CA . THR A 1 422 ? -6.557 -17.282 8.564 1.00 83.62 422 THR A CA 1
ATOM 3230 C C . THR A 1 422 ? -7.993 -16.987 9.036 1.00 83.62 422 THR A C 1
ATOM 3232 O O . THR A 1 422 ? -8.147 -16.292 10.041 1.00 83.62 422 THR A O 1
ATOM 3235 N N . PRO A 1 423 ? -9.053 -17.522 8.390 1.00 84.06 423 PRO A N 1
ATOM 3236 C CA . PRO A 1 423 ? -10.438 -17.327 8.843 1.00 84.06 423 PRO A CA 1
ATOM 3237 C C . PRO A 1 423 ? -10.645 -17.679 10.327 1.00 84.06 423 PRO A C 1
ATOM 3239 O O . PRO A 1 423 ? -11.198 -16.890 11.084 1.00 84.06 423 PRO A O 1
ATOM 3242 N N . SER A 1 424 ? -10.070 -18.798 10.778 1.00 85.75 424 SER A N 1
ATOM 3243 C CA . SER A 1 424 ? -10.087 -19.256 12.177 1.00 85.75 424 SER A CA 1
ATOM 3244 C C . SER A 1 424 ? -9.380 -18.334 13.184 1.00 85.75 424 SER A C 1
ATOM 3246 O O . SER A 1 424 ? -9.604 -18.452 14.386 1.00 85.75 424 SER A O 1
ATOM 3248 N N . GLU A 1 425 ? -8.501 -17.440 12.726 1.00 88.56 425 GLU A N 1
ATOM 3249 C CA . GLU A 1 425 ? -7.798 -16.460 13.566 1.00 88.56 425 GLU A CA 1
ATOM 3250 C C . GLU A 1 425 ? -8.474 -15.076 13.573 1.00 88.56 425 GLU A C 1
ATOM 3252 O O . GLU A 1 425 ? -8.091 -14.222 14.377 1.00 88.56 425 GLU A O 1
ATOM 3257 N N . LEU A 1 426 ? -9.450 -14.831 12.690 1.00 93.19 426 LEU A N 1
ATOM 3258 C CA . LEU A 1 426 ? -10.221 -13.590 12.659 1.00 93.19 426 LEU A CA 1
ATOM 3259 C C . LEU A 1 426 ? -11.281 -13.614 13.764 1.00 93.19 426 LEU A C 1
ATOM 3261 O O . LEU A 1 426 ? -12.093 -14.538 13.860 1.00 93.19 426 LEU A O 1
ATOM 3265 N N . ILE A 1 427 ? -11.309 -12.583 14.612 1.00 95.44 427 ILE A N 1
ATOM 3266 C CA . ILE A 1 427 ? -12.224 -12.587 15.760 1.00 95.44 427 ILE A CA 1
ATOM 3267 C C . ILE A 1 427 ? -13.688 -12.482 15.324 1.00 95.44 427 ILE A C 1
ATOM 3269 O O . ILE A 1 427 ? -14.527 -13.145 15.926 1.00 95.44 427 ILE A O 1
ATOM 3273 N N . ALA A 1 428 ? -13.987 -11.736 14.258 1.00 95.62 428 ALA A N 1
ATOM 3274 C CA . ALA A 1 428 ? -15.347 -11.549 13.757 1.00 95.62 428 ALA A CA 1
ATOM 3275 C C . ALA A 1 428 ? -15.848 -12.681 12.841 1.00 95.62 428 ALA A C 1
ATOM 3277 O O . ALA A 1 428 ? -17.028 -12.699 12.490 1.00 95.62 428 ALA A O 1
ATOM 3278 N N . HIS A 1 429 ? -14.989 -13.635 12.466 1.00 93.19 429 HIS A N 1
ATOM 3279 C CA . HIS A 1 429 ? -15.415 -14.807 11.705 1.00 93.19 429 HIS A CA 1
ATOM 3280 C C . HIS A 1 429 ? -16.391 -15.644 12.546 1.00 93.19 429 HIS A C 1
ATOM 3282 O O . HIS A 1 429 ? -16.071 -16.025 13.680 1.00 93.19 429 HIS A O 1
ATOM 3288 N N . GLU A 1 430 ? -17.595 -15.836 11.996 1.00 90.88 430 GLU A N 1
ATOM 3289 C CA . GLU A 1 430 ? -18.742 -16.535 12.601 1.00 90.88 430 GLU A CA 1
ATOM 3290 C C . GLU A 1 430 ? -19.120 -16.065 14.021 1.00 90.88 430 GLU A C 1
ATOM 3292 O O . GLU A 1 430 ? -19.639 -16.837 14.824 1.00 90.88 430 GLU A O 1
ATOM 3297 N N . LYS A 1 431 ? -18.872 -14.788 14.355 1.00 94.06 431 LYS A N 1
ATOM 3298 C CA . LYS A 1 431 ? -19.184 -14.221 15.678 1.00 94.06 431 LYS A CA 1
ATOM 3299 C C . LYS A 1 431 ? -20.049 -12.974 15.599 1.00 94.06 431 LYS A C 1
ATOM 3301 O O . LYS A 1 431 ? -19.882 -12.130 14.719 1.00 94.06 431 LYS A O 1
ATOM 3306 N N . THR A 1 432 ? -20.952 -12.845 16.566 1.00 96.06 432 THR A N 1
ATOM 3307 C CA . THR A 1 432 ? -21.731 -11.625 16.787 1.00 96.06 432 THR A CA 1
ATOM 3308 C C . THR A 1 432 ? -20.891 -10.567 17.501 1.00 96.06 432 THR A C 1
ATOM 3310 O O . THR A 1 432 ? -19.876 -10.859 18.138 1.00 96.06 432 THR A O 1
ATOM 3313 N N . ARG A 1 433 ? -21.357 -9.317 17.462 1.00 94.94 433 ARG A N 1
ATOM 3314 C CA . ARG A 1 433 ? -20.818 -8.208 18.261 1.00 94.94 433 ARG A CA 1
ATOM 3315 C C . ARG A 1 433 ? -20.678 -8.565 19.745 1.00 94.94 433 ARG A C 1
ATOM 3317 O O . ARG A 1 433 ? -19.638 -8.304 20.342 1.00 94.94 433 ARG A O 1
ATOM 3324 N N . GLN A 1 434 ? -21.695 -9.197 20.325 1.00 96.69 434 GLN A N 1
ATOM 3325 C CA . GLN A 1 434 ? -21.736 -9.572 21.738 1.00 96.69 434 GLN A CA 1
ATOM 3326 C C . GLN A 1 434 ? -20.739 -10.696 22.066 1.00 96.69 434 GLN A C 1
ATOM 3328 O O . GLN A 1 434 ? -20.188 -10.736 23.166 1.00 96.69 434 GLN A O 1
ATOM 3333 N N . ASP A 1 435 ? -20.449 -11.596 21.124 1.00 97.06 435 ASP A N 1
ATOM 3334 C CA . ASP A 1 435 ? -19.376 -12.589 21.280 1.00 97.06 435 ASP A CA 1
ATOM 3335 C C . ASP A 1 435 ? -17.999 -11.923 21.296 1.00 97.06 435 ASP A C 1
ATOM 3337 O O . ASP A 1 435 ? -17.145 -12.268 22.115 1.00 97.06 435 ASP A O 1
ATOM 3341 N N . ILE A 1 436 ? -17.796 -10.939 20.416 1.00 97.69 436 ILE A N 1
ATOM 3342 C CA . ILE A 1 436 ? -16.541 -10.193 20.296 1.00 97.69 436 ILE A CA 1
ATOM 3343 C C . ILE A 1 436 ? -16.307 -9.336 21.547 1.00 97.69 436 ILE A C 1
ATOM 3345 O O . ILE A 1 436 ? -15.217 -9.403 22.115 1.00 97.69 436 ILE A O 1
ATOM 3349 N N . ALA A 1 437 ? -17.323 -8.607 22.024 1.00 97.88 437 ALA A N 1
ATOM 3350 C CA . ALA A 1 437 ? -17.252 -7.804 23.249 1.00 97.88 437 ALA A CA 1
ATOM 3351 C C . ALA A 1 437 ? -16.839 -8.649 24.461 1.00 97.88 437 ALA A C 1
ATOM 3353 O O . ALA A 1 437 ? -15.851 -8.333 25.129 1.00 97.88 437 ALA A O 1
ATOM 3354 N N . ARG A 1 438 ? -17.502 -9.798 24.664 1.00 97.75 438 ARG A N 1
ATOM 3355 C CA . ARG A 1 438 ? -17.135 -10.773 25.703 1.00 97.75 438 ARG A CA 1
ATOM 3356 C C . ARG A 1 438 ? -15.708 -11.297 25.530 1.00 97.75 438 ARG A C 1
ATOM 3358 O O . ARG A 1 438 ? -14.977 -11.399 26.510 1.00 97.75 438 ARG A O 1
ATOM 3365 N N . HIS A 1 439 ? -15.282 -11.599 24.302 1.00 96.00 439 HIS A N 1
ATOM 3366 C CA . HIS A 1 439 ? -13.934 -12.108 24.034 1.00 96.00 439 HIS A CA 1
ATOM 3367 C C . HIS A 1 439 ? -12.829 -11.072 24.312 1.00 96.00 439 HIS A C 1
ATOM 3369 O O . HIS A 1 439 ? -11.739 -11.449 24.752 1.00 96.00 439 HIS A O 1
ATOM 3375 N N . ILE A 1 440 ? -13.086 -9.780 24.072 1.00 96.75 440 ILE A N 1
ATOM 3376 C CA . ILE A 1 440 ? -12.129 -8.700 24.366 1.00 96.75 440 ILE A CA 1
ATOM 3377 C C . ILE A 1 440 ? -12.313 -8.065 25.756 1.00 96.75 440 ILE A C 1
ATOM 3379 O O . ILE A 1 440 ? -11.553 -7.168 26.106 1.00 96.75 440 ILE A O 1
ATOM 3383 N N . ASN A 1 441 ? -13.263 -8.556 26.561 1.00 97.00 441 ASN A N 1
ATOM 3384 C CA . ASN A 1 441 ? -13.628 -8.033 27.884 1.00 97.00 441 ASN A CA 1
ATOM 3385 C C . ASN A 1 441 ? -14.128 -6.569 27.879 1.00 97.00 441 ASN A C 1
ATOM 3387 O O . ASN A 1 441 ? -13.976 -5.853 28.874 1.00 97.00 441 ASN A O 1
ATOM 3391 N N . ALA A 1 442 ? -14.707 -6.107 26.768 1.00 98.25 442 ALA A N 1
ATOM 3392 C CA . ALA A 1 442 ? -15.355 -4.797 26.666 1.00 98.25 442 ALA A CA 1
ATOM 3393 C C . ALA A 1 442 ? -16.808 -4.875 27.163 1.00 98.25 442 ALA A C 1
ATOM 3395 O O . ALA A 1 442 ? -17.424 -5.938 27.105 1.00 98.25 442 ALA A O 1
ATOM 3396 N N . ASP A 1 443 ? -17.352 -3.753 27.637 1.00 98.25 443 ASP A N 1
ATOM 3397 C CA . ASP A 1 443 ? -18.785 -3.635 27.941 1.00 98.25 443 ASP A CA 1
ATOM 3398 C C . ASP A 1 443 ? -19.614 -3.678 26.648 1.00 98.25 443 ASP A C 1
ATOM 3400 O O . ASP A 1 443 ? -20.689 -4.271 26.625 1.00 98.25 443 ASP A O 1
ATOM 3404 N N . ASP A 1 444 ? -19.086 -3.107 25.559 1.00 97.81 444 ASP A N 1
ATOM 3405 C CA . ASP A 1 444 ? -19.668 -3.213 24.220 1.00 97.81 444 ASP A CA 1
ATOM 3406 C C . ASP A 1 444 ? -18.619 -2.997 23.111 1.00 97.81 444 ASP A C 1
ATOM 3408 O O . ASP A 1 444 ? -17.557 -2.413 23.350 1.00 97.81 444 ASP A O 1
ATOM 3412 N N . VAL A 1 445 ? -18.920 -3.450 21.890 1.00 98.31 445 VAL A N 1
ATOM 3413 C CA . VAL A 1 445 ? -18.093 -3.259 20.687 1.00 98.31 445 VAL A CA 1
ATOM 3414 C C . VAL A 1 445 ? -18.946 -2.721 19.547 1.00 98.31 445 VAL A C 1
ATOM 3416 O O . VAL A 1 445 ? -19.915 -3.354 19.145 1.00 98.31 445 VAL A O 1
ATOM 3419 N N . ILE A 1 446 ? -18.571 -1.583 18.977 1.00 98.56 446 ILE A N 1
ATOM 3420 C CA . ILE A 1 446 ? -19.315 -0.924 17.902 1.00 98.56 446 ILE A CA 1
ATOM 3421 C C . ILE A 1 446 ? -18.434 -0.889 16.660 1.00 98.56 446 ILE A C 1
ATOM 3423 O O . ILE A 1 446 ? -17.272 -0.503 16.720 1.00 98.56 446 ILE A O 1
ATOM 3427 N N . TYR A 1 447 ? -18.982 -1.338 15.538 1.00 98.56 447 TYR A N 1
ATOM 3428 C CA . TYR A 1 447 ? -18.296 -1.372 14.252 1.00 98.56 447 TYR A CA 1
ATOM 3429 C C . TYR A 1 447 ? -18.932 -0.364 13.307 1.00 98.56 447 TYR A C 1
ATOM 3431 O O . TYR A 1 447 ? -20.147 -0.164 13.351 1.00 98.56 447 TYR A O 1
ATOM 3439 N N . GLN A 1 448 ? -18.112 0.209 12.431 1.00 98.38 448 GLN A N 1
ATOM 3440 C CA . GLN A 1 448 ? -18.585 0.974 11.288 1.00 98.38 448 GLN A CA 1
ATOM 3441 C C . GLN A 1 448 ? -19.376 0.080 10.322 1.00 98.38 448 GLN A C 1
ATOM 3443 O O . GLN A 1 448 ? -19.003 -1.075 10.097 1.00 98.38 448 GLN A O 1
ATOM 3448 N N . ASP A 1 449 ? -20.434 0.609 9.711 1.00 98.31 449 ASP A N 1
ATOM 3449 C CA . ASP A 1 449 ? -21.128 -0.091 8.627 1.00 98.31 449 ASP A CA 1
ATOM 3450 C C . ASP A 1 449 ? -20.338 0.008 7.313 1.00 98.31 449 ASP A C 1
ATOM 3452 O O . ASP A 1 449 ? -19.628 0.983 7.059 1.00 98.31 449 ASP A O 1
ATOM 3456 N N . LEU A 1 450 ? -20.438 -1.020 6.462 1.00 98.31 450 LEU A N 1
ATOM 3457 C CA . LEU A 1 450 ? -19.641 -1.100 5.231 1.00 98.31 450 LEU A CA 1
ATOM 3458 C C . LEU A 1 450 ? -19.993 0.006 4.232 1.00 98.31 450 LEU A C 1
ATOM 3460 O O . LEU A 1 450 ? -19.092 0.594 3.636 1.00 98.31 450 LEU A O 1
ATOM 3464 N N . ASP A 1 451 ? -21.280 0.308 4.078 1.00 98.31 451 ASP A N 1
ATOM 3465 C CA . ASP A 1 451 ? -21.734 1.345 3.152 1.00 98.31 451 ASP A CA 1
ATOM 3466 C C . ASP A 1 451 ? -21.321 2.744 3.628 1.00 98.31 451 ASP A C 1
ATOM 3468 O O . ASP A 1 451 ? -20.912 3.565 2.811 1.00 98.31 451 ASP A O 1
ATOM 3472 N N . ASP A 1 452 ? -21.291 2.988 4.942 1.00 98.44 452 ASP A N 1
ATOM 3473 C CA . ASP A 1 452 ? -20.752 4.229 5.501 1.00 98.44 452 ASP A CA 1
ATOM 3474 C C . ASP A 1 452 ? -19.226 4.329 5.375 1.00 98.44 452 ASP A C 1
ATOM 3476 O O . ASP A 1 452 ? -18.714 5.421 5.139 1.00 98.44 452 ASP A O 1
ATOM 3480 N N . LEU A 1 453 ? -18.484 3.220 5.511 1.00 98.56 453 LEU A N 1
ATOM 3481 C CA . LEU A 1 453 ? -17.039 3.219 5.255 1.00 98.56 453 LEU A CA 1
ATOM 3482 C C . LEU A 1 453 ? -16.753 3.562 3.782 1.00 98.56 453 LEU A C 1
ATOM 3484 O O . LEU A 1 453 ? -15.867 4.367 3.500 1.00 98.56 453 LEU A O 1
ATOM 3488 N N . LYS A 1 454 ? -17.524 2.990 2.848 1.00 97.94 454 LYS A N 1
ATOM 3489 C CA . LYS A 1 454 ? -17.456 3.344 1.422 1.00 97.94 454 LYS A CA 1
ATOM 3490 C C . LYS A 1 454 ? -17.807 4.817 1.213 1.00 97.94 454 LYS A C 1
ATOM 3492 O O . LYS A 1 454 ? -17.034 5.536 0.585 1.00 97.94 454 LYS A O 1
ATOM 3497 N N . ALA A 1 455 ? -18.922 5.285 1.777 1.00 97.56 455 ALA A N 1
ATOM 3498 C CA . ALA A 1 455 ? -19.365 6.675 1.676 1.00 97.56 455 ALA A CA 1
ATOM 3499 C C . ALA A 1 455 ? -18.315 7.656 2.218 1.00 97.56 455 ALA A C 1
ATOM 3501 O O . ALA A 1 455 ? -18.019 8.646 1.559 1.00 97.56 455 ALA A O 1
ATOM 3502 N N . ALA A 1 456 ? -17.676 7.347 3.351 1.00 97.81 456 ALA A N 1
ATOM 3503 C CA . ALA A 1 456 ? -16.640 8.185 3.946 1.00 97.81 456 ALA A CA 1
ATOM 3504 C C . ALA A 1 456 ? -15.463 8.468 2.993 1.00 97.81 456 ALA A C 1
ATOM 3506 O O . ALA A 1 456 ? -14.912 9.569 3.031 1.00 97.81 456 ALA A O 1
ATOM 3507 N N . CYS A 1 457 ? -15.111 7.515 2.123 1.00 96.81 457 CYS A N 1
ATOM 3508 C CA . CYS A 1 457 ? -14.108 7.694 1.071 1.00 96.81 457 CYS A CA 1
ATOM 3509 C C . CYS A 1 457 ? -14.704 8.312 -0.214 1.00 96.81 457 CYS A C 1
ATOM 3511 O O . CYS A 1 457 ? -14.108 9.226 -0.783 1.00 96.81 457 CYS A O 1
ATOM 3513 N N . MET A 1 458 ? -15.889 7.870 -0.663 1.00 95.19 458 MET A N 1
ATOM 3514 C CA . MET A 1 458 ? -16.554 8.390 -1.877 1.00 95.19 458 MET A CA 1
ATOM 3515 C C . MET A 1 458 ? -16.914 9.876 -1.775 1.00 95.19 458 MET A C 1
ATOM 3517 O O . MET A 1 458 ? -16.825 10.603 -2.760 1.00 95.19 458 MET A O 1
ATOM 3521 N N . GLU A 1 459 ? -17.295 10.354 -0.590 1.00 95.12 459 GLU A N 1
ATOM 3522 C CA . GLU A 1 459 ? -17.622 11.763 -0.342 1.00 95.12 459 GLU A CA 1
ATOM 3523 C C . GLU A 1 459 ? -16.393 12.685 -0.516 1.00 95.12 459 GLU A C 1
ATOM 3525 O O . GLU A 1 459 ? -16.555 13.884 -0.734 1.00 95.12 459 GLU A O 1
ATOM 3530 N N . VAL A 1 460 ? -15.165 12.142 -0.479 1.00 94.69 460 VAL A N 1
ATOM 3531 C CA . VAL A 1 460 ? -13.909 12.907 -0.603 1.00 94.69 460 VAL A CA 1
ATOM 3532 C C . VAL A 1 460 ? -13.503 13.173 -2.056 1.00 94.69 460 VAL A C 1
ATOM 3534 O O . VAL A 1 460 ? -12.930 14.229 -2.314 1.00 94.69 460 VAL A O 1
ATOM 3537 N N . GLN A 1 461 ? -13.779 12.269 -3.011 1.00 88.56 461 GLN A N 1
ATOM 3538 C CA . GLN A 1 461 ? -13.359 12.484 -4.414 1.00 88.56 461 GLN A CA 1
ATOM 3539 C C . GLN A 1 461 ? -14.109 13.637 -5.104 1.00 88.56 461 GLN A C 1
ATOM 3541 O O . GLN A 1 461 ? -13.609 14.205 -6.073 1.00 88.56 461 GLN A O 1
ATOM 3546 N N . GLY A 1 462 ? -15.292 13.997 -4.596 1.00 78.38 462 GLY A N 1
ATOM 3547 C CA . GLY A 1 462 ? -16.101 15.098 -5.113 1.00 78.38 462 GLY A CA 1
ATOM 3548 C C . GLY A 1 462 ? -16.664 14.874 -6.530 1.00 78.38 462 GLY A C 1
ATOM 3549 O O . GLY A 1 462 ? -16.574 13.780 -7.096 1.00 78.38 462 GLY A O 1
ATOM 3550 N N . PRO A 1 463 ? -17.293 15.909 -7.120 1.00 73.94 463 PRO A N 1
ATOM 3551 C CA . PRO A 1 463 ? -17.860 15.830 -8.464 1.00 73.94 463 PRO A CA 1
ATOM 3552 C C . PRO A 1 463 ? -16.782 15.585 -9.529 1.00 73.94 463 PRO A C 1
ATOM 3554 O O . PRO A 1 463 ? -15.819 16.341 -9.628 1.00 73.94 463 PRO A O 1
ATOM 3557 N N . GLY A 1 464 ? -16.966 14.555 -10.360 1.00 77.94 464 GLY A N 1
ATOM 3558 C CA . GLY A 1 464 ? -16.002 14.179 -11.405 1.00 77.94 464 GLY A CA 1
ATOM 3559 C C . GLY A 1 464 ? -14.883 13.236 -10.946 1.00 77.94 464 GLY A C 1
ATOM 3560 O O . GLY A 1 464 ? -13.979 12.947 -11.734 1.00 77.94 464 GLY A O 1
ATOM 3561 N N . GLY A 1 465 ? -14.949 12.735 -9.708 1.00 84.94 465 GLY A N 1
ATOM 3562 C CA . GLY A 1 465 ? -14.149 11.597 -9.264 1.00 84.94 465 GLY A CA 1
ATOM 3563 C C . GLY A 1 465 ? -14.360 10.353 -10.142 1.00 84.94 465 GLY A C 1
ATOM 3564 O O . GLY A 1 465 ? -15.401 10.200 -10.783 1.00 84.94 465 GLY A O 1
ATOM 3565 N N . LYS A 1 466 ? -13.334 9.497 -10.220 1.00 90.50 466 LYS A N 1
ATOM 3566 C CA . LYS A 1 466 ? -13.275 8.346 -11.143 1.00 90.50 466 LYS A CA 1
ATOM 3567 C C . LYS A 1 466 ? -13.411 6.987 -10.462 1.00 90.50 466 LYS A C 1
ATOM 3569 O O . LYS A 1 466 ? -13.471 5.988 -11.165 1.00 90.50 466 LYS A O 1
ATOM 3574 N N . VAL A 1 467 ? -13.373 6.940 -9.134 1.00 95.38 467 VAL A N 1
ATOM 3575 C CA . VAL A 1 467 ? -13.484 5.690 -8.380 1.00 95.38 467 VAL A CA 1
ATOM 3576 C C . VAL A 1 467 ? -14.958 5.297 -8.324 1.00 95.38 467 VAL A C 1
ATOM 3578 O O . VAL A 1 467 ? -15.781 6.099 -7.882 1.00 95.38 467 VAL A O 1
ATOM 3581 N N . ASP A 1 468 ? -15.279 4.085 -8.780 1.00 92.12 468 ASP A N 1
ATOM 3582 C CA . ASP A 1 468 ? -16.654 3.573 -8.857 1.00 92.12 468 ASP A CA 1
ATOM 3583 C C . ASP A 1 468 ? -17.085 2.902 -7.541 1.00 92.12 468 ASP A C 1
ATOM 3585 O O . ASP A 1 468 ? -18.213 3.065 -7.075 1.00 92.12 468 ASP A O 1
ATOM 3589 N N . ASP A 1 469 ? -16.175 2.122 -6.951 1.00 95.62 469 ASP A N 1
ATOM 3590 C CA . ASP A 1 469 ? -16.363 1.353 -5.716 1.00 95.62 469 ASP A CA 1
ATOM 3591 C C . ASP A 1 469 ? -14.983 1.088 -5.068 1.00 95.62 469 ASP A C 1
ATOM 3593 O O . ASP A 1 469 ? -13.997 1.726 -5.418 1.00 95.62 469 ASP A O 1
ATOM 3597 N N . PHE A 1 470 ? -14.868 0.133 -4.146 1.00 97.75 470 PHE A N 1
ATOM 3598 C CA . PHE A 1 470 ? -13.621 -0.301 -3.524 1.00 97.75 470 PHE A CA 1
ATOM 3599 C C . PHE A 1 470 ? -13.494 -1.831 -3.491 1.00 97.75 470 PHE A C 1
ATOM 3601 O O . PHE A 1 470 ? -14.465 -2.582 -3.610 1.00 97.75 470 PHE A O 1
ATOM 3608 N N . GLU A 1 471 ? -12.276 -2.320 -3.273 1.00 97.75 471 GLU A N 1
ATOM 3609 C CA . GLU A 1 471 ? -12.042 -3.695 -2.829 1.00 97.75 471 GLU A CA 1
ATOM 3610 C C . GLU A 1 471 ? -12.480 -3.825 -1.358 1.00 97.75 471 GLU A C 1
ATOM 3612 O O . GLU A 1 471 ? -11.959 -3.132 -0.483 1.00 97.75 471 GLU A O 1
ATOM 3617 N N . VAL A 1 472 ? -13.466 -4.688 -1.090 1.00 97.44 472 VAL A N 1
ATOM 3618 C CA . VAL A 1 472 ? -14.120 -4.842 0.227 1.00 97.44 472 VAL A CA 1
ATOM 3619 C C . VAL A 1 472 ? -14.227 -6.305 0.684 1.00 97.44 472 VAL A C 1
ATOM 3621 O O . VAL A 1 472 ? -14.894 -6.607 1.681 1.00 97.44 472 VAL A O 1
ATOM 3624 N N . GLY A 1 473 ? -13.556 -7.234 -0.006 1.00 96.44 473 GLY A N 1
ATOM 3625 C CA . GLY A 1 473 ? -13.686 -8.676 0.201 1.00 96.44 473 GLY A CA 1
ATOM 3626 C C . GLY A 1 473 ? -13.357 -9.137 1.620 1.00 96.44 473 GLY A C 1
ATOM 3627 O O . GLY A 1 473 ? -13.980 -10.073 2.114 1.00 96.44 473 GLY A O 1
ATOM 3628 N N . VAL A 1 474 ? -12.480 -8.428 2.340 1.00 95.75 474 VAL A N 1
ATOM 3629 C CA . VAL A 1 474 ? -12.171 -8.687 3.764 1.00 95.75 474 VAL A CA 1
ATOM 3630 C C . VAL A 1 474 ? -13.384 -8.592 4.704 1.00 95.75 474 VAL A C 1
ATOM 3632 O O . VAL A 1 474 ? -13.410 -9.247 5.752 1.00 95.75 474 VAL A O 1
ATOM 3635 N N . PHE A 1 475 ? -14.405 -7.811 4.338 1.00 96.69 475 PHE A N 1
ATOM 3636 C CA . PHE A 1 475 ? -15.611 -7.597 5.144 1.00 96.69 475 PHE A CA 1
ATOM 3637 C C . PHE A 1 475 ? -16.774 -8.509 4.732 1.00 96.69 475 PHE A C 1
ATOM 3639 O O . PHE A 1 475 ? -17.543 -8.940 5.593 1.00 96.69 475 PHE A O 1
ATOM 3646 N N . CYS A 1 476 ? -16.906 -8.811 3.434 1.00 95.25 476 CYS A N 1
ATOM 3647 C CA . CYS A 1 476 ? -18.095 -9.461 2.862 1.00 95.25 476 CYS A CA 1
ATOM 3648 C C . CYS A 1 476 ? -17.833 -10.758 2.072 1.00 95.25 476 CYS A C 1
ATOM 3650 O O . CYS A 1 476 ? -18.788 -11.387 1.616 1.00 95.25 476 CYS A O 1
ATOM 3652 N N . GLY A 1 477 ? -16.571 -11.145 1.864 1.00 94.19 477 GLY A N 1
ATOM 3653 C CA . GLY A 1 477 ? -16.177 -12.354 1.133 1.00 94.19 477 GLY A CA 1
ATOM 3654 C C . GLY A 1 477 ? -16.327 -12.266 -0.388 1.00 94.19 477 GLY A C 1
ATOM 3655 O O . GLY A 1 477 ? -16.079 -13.253 -1.077 1.00 94.19 477 GLY A O 1
ATOM 3656 N N . ARG A 1 478 ? -16.729 -11.105 -0.922 1.00 94.50 478 ARG A N 1
ATOM 3657 C CA . ARG A 1 478 ? -16.837 -10.837 -2.362 1.00 94.50 478 ARG A CA 1
ATOM 3658 C C . ARG A 1 478 ? -15.598 -10.079 -2.820 1.00 94.50 478 ARG A C 1
ATOM 3660 O O . ARG A 1 478 ? -15.449 -8.900 -2.513 1.00 94.50 478 ARG A O 1
ATOM 3667 N N . TYR A 1 479 ? -14.714 -10.771 -3.523 1.00 95.88 479 TYR A N 1
ATOM 3668 C CA . TYR A 1 479 ? -13.485 -10.204 -4.066 1.00 95.88 479 TYR A CA 1
ATOM 3669 C C . TYR A 1 479 ? -13.694 -9.781 -5.526 1.00 95.88 479 TYR A C 1
ATOM 3671 O O . TYR A 1 479 ? -14.478 -10.396 -6.242 1.00 95.88 479 TYR A O 1
ATOM 3679 N N . GLN A 1 480 ? -12.966 -8.754 -5.971 1.00 95.12 480 GLN A N 1
ATOM 3680 C CA . GLN A 1 480 ? -13.030 -8.242 -7.354 1.00 95.12 480 GLN A CA 1
ATOM 3681 C C . GLN A 1 480 ? -12.557 -9.251 -8.428 1.00 95.12 480 GLN A C 1
ATOM 3683 O O . GLN A 1 480 ? -12.939 -9.158 -9.590 1.00 95.12 480 GLN A O 1
ATOM 3688 N N . THR A 1 481 ? -11.735 -10.232 -8.047 1.00 94.06 481 THR A N 1
ATOM 3689 C CA . THR A 1 481 ? -11.301 -11.354 -8.887 1.00 94.06 481 THR A CA 1
ATOM 3690 C C . THR A 1 481 ? -12.015 -12.633 -8.470 1.00 94.06 481 THR A C 1
ATOM 3692 O O . THR A 1 481 ? -12.322 -12.833 -7.293 1.00 94.06 481 THR A O 1
ATOM 3695 N N . GLU A 1 482 ? -12.249 -13.520 -9.436 1.00 91.81 482 GLU A N 1
ATOM 3696 C CA . GLU A 1 482 ? -12.675 -14.887 -9.151 1.00 91.81 482 GLU A CA 1
ATOM 3697 C C . GLU A 1 482 ? -11.552 -15.620 -8.405 1.00 91.81 482 GLU A C 1
ATOM 3699 O O . GLU A 1 482 ? -10.413 -15.667 -8.868 1.00 91.81 482 GLU A O 1
ATOM 3704 N N . VAL A 1 483 ? -11.859 -16.155 -7.222 1.00 92.88 483 VAL A N 1
ATOM 3705 C CA . VAL A 1 483 ? -10.873 -16.838 -6.377 1.00 92.88 483 VAL A CA 1
ATOM 3706 C C . VAL A 1 483 ? -10.745 -18.296 -6.831 1.00 92.88 483 VAL A C 1
ATOM 3708 O O . VAL A 1 483 ? -11.745 -19.014 -6.770 1.00 92.88 483 VAL A O 1
ATOM 3711 N N . PRO A 1 484 ? -9.549 -18.774 -7.233 1.00 92.00 484 PRO A N 1
ATOM 3712 C CA . PRO A 1 484 ? -9.377 -20.148 -7.694 1.00 92.00 484 PRO A CA 1
ATOM 3713 C C . PRO A 1 484 ? -9.767 -21.194 -6.642 1.00 92.00 484 PRO A C 1
ATOM 3715 O O . PRO A 1 484 ? -9.543 -21.024 -5.437 1.00 92.00 484 PRO A O 1
ATOM 3718 N N . ALA A 1 485 ? -10.305 -22.325 -7.100 1.00 89.50 485 ALA A N 1
ATOM 3719 C CA . ALA A 1 485 ? -10.598 -23.461 -6.232 1.00 89.50 485 ALA A CA 1
ATOM 3720 C C . ALA A 1 485 ? -9.317 -23.960 -5.532 1.00 89.50 485 ALA A C 1
ATOM 3722 O O . ALA A 1 485 ? -8.273 -24.118 -6.161 1.00 89.50 485 ALA A O 1
ATOM 3723 N N . GLY A 1 486 ? -9.382 -24.208 -4.220 1.00 87.38 486 GLY A N 1
ATOM 3724 C CA . GLY A 1 486 ? -8.219 -24.627 -3.426 1.00 87.38 486 GLY A CA 1
ATOM 3725 C C . GLY A 1 486 ? -7.267 -23.496 -3.001 1.00 87.38 486 GLY A C 1
ATOM 3726 O O . GLY A 1 486 ? -6.260 -23.764 -2.338 1.00 87.38 486 GLY A O 1
ATOM 3727 N N . TYR A 1 487 ? -7.545 -22.234 -3.361 1.00 90.50 487 TYR A N 1
ATOM 3728 C CA . TYR A 1 487 ? -6.654 -21.104 -3.070 1.00 90.50 487 TYR A CA 1
ATOM 3729 C C . TYR A 1 487 ? -6.414 -20.895 -1.565 1.00 90.50 487 TYR A C 1
ATOM 3731 O O . TYR A 1 487 ? -5.274 -20.705 -1.131 1.00 90.50 487 TYR A O 1
ATOM 3739 N N . PHE A 1 488 ? -7.461 -20.966 -0.738 1.00 88.56 488 PHE A N 1
ATOM 3740 C CA . PHE A 1 488 ? -7.327 -20.754 0.708 1.00 88.56 488 PHE A CA 1
ATOM 3741 C C . PHE A 1 488 ? -6.602 -21.912 1.401 1.00 88.56 488 PHE A C 1
ATOM 3743 O O . PHE A 1 488 ? -5.809 -21.687 2.317 1.00 88.56 488 PHE A O 1
ATOM 3750 N N . GLU A 1 489 ? -6.808 -23.142 0.937 1.00 86.50 489 GLU A N 1
ATOM 3751 C CA . GLU A 1 489 ? -6.081 -24.335 1.360 1.00 86.50 489 GLU A CA 1
ATOM 3752 C C . GLU A 1 489 ? -4.587 -24.184 1.053 1.00 86.50 489 GLU A C 1
ATOM 3754 O O . GLU A 1 489 ? -3.754 -24.381 1.942 1.00 86.50 489 GLU A O 1
ATOM 3759 N N . HIS A 1 490 ? -4.242 -23.759 -0.166 1.00 84.62 490 HIS A N 1
ATOM 3760 C CA . HIS A 1 490 ? -2.865 -23.485 -0.574 1.00 84.62 490 HIS A CA 1
ATOM 3761 C C . HIS A 1 490 ? -2.223 -22.369 0.270 1.00 84.62 490 HIS A C 1
ATOM 3763 O O . HIS A 1 490 ? -1.138 -22.552 0.832 1.00 84.62 490 HIS A O 1
ATOM 3769 N N . LEU A 1 491 ? -2.919 -21.244 0.462 1.00 83.50 491 LEU A N 1
ATOM 3770 C CA . LEU A 1 491 ? -2.454 -20.125 1.289 1.00 83.50 491 LEU A CA 1
ATOM 3771 C C . LEU A 1 491 ? -2.193 -20.553 2.747 1.00 83.50 491 LEU A C 1
ATOM 3773 O O . LEU A 1 491 ? -1.196 -20.159 3.362 1.00 83.50 491 LEU A O 1
ATOM 3777 N N . ASN A 1 492 ? -3.054 -21.411 3.302 1.00 82.06 492 ASN A N 1
ATOM 3778 C CA . ASN A 1 492 ? -2.881 -21.977 4.639 1.00 82.06 492 ASN A CA 1
ATOM 3779 C C . ASN A 1 492 ? -1.685 -22.946 4.711 1.00 82.06 492 ASN A C 1
ATOM 3781 O O . ASN A 1 492 ? -0.958 -22.940 5.709 1.00 82.06 492 ASN A O 1
ATOM 3785 N N . GLN A 1 493 ? -1.416 -23.724 3.655 1.00 81.81 493 GLN A N 1
ATOM 3786 C CA . GLN A 1 493 ? -0.210 -24.558 3.563 1.00 81.81 493 GLN A CA 1
ATOM 3787 C C . GLN A 1 493 ? 1.072 -23.709 3.535 1.00 81.81 493 GLN A C 1
ATOM 3789 O O . GLN A 1 493 ? 2.012 -24.022 4.270 1.00 81.81 493 GLN A O 1
ATOM 3794 N N . LEU A 1 494 ? 1.110 -22.615 2.761 1.00 79.38 494 LEU A N 1
ATOM 3795 C CA . LEU A 1 494 ? 2.247 -21.680 2.727 1.00 79.38 494 LEU A CA 1
ATOM 3796 C C . LEU A 1 494 ? 2.515 -21.061 4.108 1.00 79.38 494 LEU A C 1
ATOM 3798 O O . LEU A 1 494 ? 3.645 -21.099 4.602 1.00 79.38 494 LEU A O 1
ATOM 3802 N N . ARG A 1 495 ? 1.469 -20.569 4.786 1.00 77.06 495 ARG A N 1
ATOM 3803 C CA . ARG A 1 495 ? 1.555 -20.072 6.175 1.00 77.06 495 ARG A CA 1
ATOM 3804 C C . ARG A 1 495 ? 2.072 -21.150 7.138 1.00 77.06 495 ARG A C 1
ATOM 3806 O O . ARG A 1 495 ? 2.927 -20.869 7.980 1.00 77.06 495 ARG A O 1
ATOM 3813 N N . GLY A 1 496 ? 1.608 -22.393 6.989 1.00 76.12 496 GLY A N 1
ATOM 3814 C CA . GLY A 1 496 ? 2.062 -23.544 7.773 1.00 76.12 496 GLY A CA 1
ATOM 3815 C C . GLY A 1 496 ? 3.545 -23.881 7.568 1.00 76.12 496 GLY A C 1
ATOM 3816 O O . GLY A 1 496 ? 4.257 -24.098 8.551 1.00 76.12 496 GLY A O 1
ATOM 3817 N N . LYS A 1 497 ? 4.033 -23.873 6.318 1.00 75.06 497 LYS A N 1
ATOM 3818 C CA . LYS A 1 497 ? 5.463 -24.037 5.988 1.00 75.06 497 LYS A CA 1
ATOM 3819 C C . LYS A 1 497 ? 6.304 -22.930 6.631 1.00 75.06 497 LYS A C 1
ATOM 3821 O O . LYS A 1 497 ? 7.240 -23.234 7.369 1.00 75.06 497 LYS A O 1
ATOM 3826 N N . LYS A 1 498 ? 5.920 -21.661 6.438 1.00 70.00 498 LYS A N 1
ATOM 3827 C CA . LYS A 1 498 ? 6.605 -20.490 7.013 1.00 70.00 498 LYS A CA 1
ATOM 3828 C C . LYS A 1 498 ? 6.699 -20.565 8.541 1.00 70.00 498 LYS A C 1
ATOM 3830 O O . LYS A 1 498 ? 7.758 -20.285 9.100 1.00 70.00 498 LYS A O 1
ATOM 3835 N N . ARG A 1 499 ? 5.634 -21.012 9.224 1.00 71.50 499 ARG A N 1
ATOM 3836 C CA . ARG A 1 499 ? 5.653 -21.216 10.683 1.00 71.50 499 ARG A CA 1
ATOM 3837 C C . ARG A 1 499 ? 6.671 -22.280 11.104 1.00 71.50 499 ARG A C 1
ATOM 3839 O O . ARG A 1 499 ? 7.475 -22.001 11.986 1.00 71.50 499 ARG A O 1
ATOM 3846 N N . LYS A 1 500 ? 6.693 -23.443 10.439 1.00 72.56 500 LYS A N 1
ATOM 3847 C CA . LYS A 1 500 ? 7.659 -24.522 10.723 1.00 72.56 500 LYS A CA 1
ATOM 3848 C C . LYS A 1 500 ? 9.111 -24.083 10.504 1.00 72.56 500 LYS A C 1
ATOM 3850 O O . LYS A 1 500 ? 9.966 -24.401 11.323 1.00 72.56 500 LYS A O 1
ATOM 3855 N N . ILE A 1 501 ? 9.387 -23.326 9.438 1.00 72.12 501 ILE A N 1
ATOM 3856 C CA . ILE A 1 501 ? 10.728 -22.778 9.159 1.00 72.12 501 ILE A CA 1
ATOM 3857 C C . ILE A 1 501 ? 11.149 -21.801 10.267 1.00 72.12 501 ILE A C 1
ATOM 3859 O O . ILE A 1 501 ? 12.258 -21.903 10.787 1.00 72.12 501 ILE A O 1
ATOM 3863 N N . ALA A 1 502 ? 10.256 -20.897 10.684 1.00 64.75 502 ALA A N 1
ATOM 3864 C CA . ALA A 1 502 ? 10.530 -19.958 11.772 1.00 64.75 502 ALA A CA 1
ATOM 3865 C C . ALA A 1 502 ? 10.724 -20.657 13.134 1.00 64.75 502 ALA A C 1
ATOM 3867 O O . ALA A 1 502 ? 11.596 -20.261 13.904 1.00 64.75 502 ALA A O 1
ATOM 3868 N N . GLU A 1 503 ? 9.946 -21.704 13.426 1.00 69.19 503 GLU A N 1
ATOM 3869 C CA . GLU A 1 503 ? 10.091 -22.545 14.624 1.00 69.19 503 GLU A CA 1
ATOM 3870 C C . GLU A 1 503 ? 11.441 -23.290 14.626 1.00 69.19 503 GLU A C 1
ATOM 3872 O O . GLU A 1 503 ? 12.141 -23.280 15.640 1.00 69.19 503 GLU A O 1
ATOM 3877 N N . ALA A 1 504 ? 11.860 -23.854 13.487 1.00 66.88 504 ALA A N 1
ATOM 3878 C CA . ALA A 1 504 ? 13.154 -24.524 13.338 1.00 66.88 504 ALA A CA 1
ATOM 3879 C C . ALA A 1 504 ? 14.346 -23.555 13.466 1.00 66.88 504 ALA A C 1
ATOM 3881 O O . ALA A 1 504 ? 15.306 -23.847 14.179 1.00 66.88 504 ALA A O 1
ATOM 3882 N N . ALA A 1 505 ? 14.272 -22.376 12.838 1.00 62.44 505 ALA A N 1
ATOM 3883 C CA . ALA A 1 505 ? 15.297 -21.339 12.959 1.00 62.44 505 ALA A CA 1
ATOM 3884 C C . ALA A 1 505 ? 15.412 -20.808 14.401 1.00 62.44 505 ALA A C 1
ATOM 3886 O O . ALA A 1 505 ? 16.518 -20.616 14.909 1.00 62.44 505 ALA A O 1
ATOM 3887 N N . ALA A 1 506 ? 14.279 -20.632 15.092 1.00 59.09 506 ALA A N 1
ATOM 3888 C CA . ALA A 1 506 ? 14.263 -20.255 16.502 1.00 59.09 506 ALA A CA 1
ATOM 3889 C C . ALA A 1 506 ? 14.931 -21.324 17.385 1.00 59.09 506 ALA A C 1
ATOM 3891 O O . ALA A 1 506 ? 15.790 -20.982 18.200 1.00 59.09 506 ALA A O 1
ATOM 3892 N N . ALA A 1 507 ? 14.608 -22.606 17.178 1.00 61.78 507 ALA A N 1
ATOM 3893 C CA . ALA A 1 507 ? 15.241 -23.715 17.891 1.00 61.78 507 ALA A CA 1
ATOM 3894 C C . ALA A 1 507 ? 16.769 -23.728 17.683 1.00 61.78 507 ALA A C 1
ATOM 3896 O O . ALA A 1 507 ? 17.512 -23.720 18.665 1.00 61.78 507 ALA A O 1
ATOM 3897 N N . ALA A 1 508 ? 17.234 -23.623 16.432 1.00 58.72 508 ALA A N 1
ATOM 3898 C CA . ALA A 1 508 ? 18.660 -23.568 16.099 1.00 58.72 508 ALA A CA 1
ATOM 3899 C C . ALA A 1 508 ? 19.386 -22.378 16.760 1.00 58.72 508 ALA A C 1
ATOM 3901 O O . ALA A 1 508 ? 20.485 -22.536 17.296 1.00 58.72 508 ALA A O 1
ATOM 3902 N N . SER A 1 509 ? 18.754 -21.197 16.797 1.00 49.62 509 SER A N 1
ATOM 3903 C CA . SER A 1 509 ? 19.323 -20.025 17.479 1.00 49.62 509 SER A CA 1
ATOM 3904 C C . SER A 1 509 ? 19.431 -20.213 18.998 1.00 49.62 509 SER A C 1
ATOM 3906 O O . SER A 1 509 ? 20.424 -19.804 19.593 1.00 49.62 509 SER A O 1
ATOM 3908 N N . SER A 1 510 ? 18.468 -20.906 19.621 1.00 47.41 510 SER A N 1
ATOM 3909 C CA . SER A 1 510 ? 18.497 -21.184 21.063 1.00 47.41 510 SER A CA 1
ATOM 3910 C C . SER A 1 510 ? 19.556 -22.218 21.467 1.00 47.41 510 SER A C 1
ATOM 3912 O O . SER A 1 510 ? 20.107 -22.122 22.563 1.00 47.41 510 SER A O 1
ATOM 3914 N N . SER A 1 511 ? 19.906 -23.157 20.578 1.00 43.56 511 SER A N 1
ATOM 3915 C CA . SER A 1 511 ? 21.042 -24.065 20.790 1.00 43.56 511 SER A CA 1
ATOM 3916 C C . SER A 1 511 ? 22.404 -23.381 20.635 1.00 43.56 511 SER A C 1
ATOM 3918 O O . SER A 1 511 ? 23.342 -23.765 21.325 1.00 43.56 511 SER A O 1
ATOM 3920 N N . ALA A 1 512 ? 22.523 -22.347 19.793 1.00 39.72 512 ALA A N 1
ATOM 3921 C CA . ALA A 1 512 ? 23.779 -21.608 19.625 1.00 39.72 512 ALA A CA 1
ATOM 3922 C C . ALA A 1 512 ? 24.142 -20.769 20.867 1.00 39.72 512 ALA A C 1
ATOM 3924 O O . ALA A 1 512 ? 25.309 -20.664 21.228 1.00 39.72 512 ALA A O 1
ATOM 3925 N N . THR A 1 513 ? 23.149 -20.238 21.587 1.00 38.31 513 THR A N 1
ATOM 3926 C CA . THR A 1 513 ? 23.364 -19.489 22.842 1.00 38.31 513 THR A CA 1
ATOM 3927 C C . THR A 1 513 ? 23.743 -20.350 24.054 1.00 38.31 513 THR A C 1
ATOM 3929 O O . THR A 1 513 ? 23.943 -19.810 25.138 1.00 38.31 513 THR A O 1
ATOM 3932 N N . ALA A 1 514 ? 23.835 -21.676 23.906 1.00 34.84 514 ALA A N 1
ATOM 3933 C CA . ALA A 1 514 ? 24.241 -22.589 24.978 1.00 34.84 514 ALA A CA 1
ATOM 3934 C C . ALA A 1 514 ? 25.753 -22.898 24.990 1.00 34.84 514 ALA A C 1
ATOM 3936 O O . ALA A 1 514 ? 26.204 -23.661 25.844 1.00 34.84 514 ALA A O 1
ATOM 3937 N N . GLY A 1 515 ? 26.530 -22.335 24.056 1.00 32.50 515 GLY A N 1
ATOM 3938 C CA . GLY A 1 515 ? 27.935 -22.691 23.869 1.00 32.50 515 GLY A CA 1
ATOM 3939 C C . GLY A 1 515 ? 28.782 -21.611 23.205 1.00 32.50 515 GLY A C 1
ATOM 3940 O O . GLY A 1 515 ? 29.353 -21.878 22.159 1.00 32.50 515 GLY A O 1
ATOM 3941 N N . ASP A 1 516 ? 28.875 -20.426 23.816 1.00 29.25 516 ASP A N 1
ATOM 3942 C CA . ASP A 1 516 ? 30.145 -19.686 23.906 1.00 29.25 516 ASP A CA 1
ATOM 3943 C C . ASP A 1 516 ? 30.049 -18.531 24.916 1.00 29.25 516 ASP A C 1
ATOM 3945 O O . ASP A 1 516 ? 29.028 -17.847 25.014 1.00 29.25 516 ASP A O 1
ATOM 3949 N N . GLY A 1 517 ? 31.115 -18.316 25.690 1.00 37.12 517 GLY A N 1
ATOM 3950 C CA . GLY A 1 517 ? 31.209 -17.226 26.664 1.00 37.12 517 GLY A CA 1
ATOM 3951 C C . GLY A 1 517 ? 32.108 -16.099 26.160 1.00 37.12 517 GLY A C 1
ATOM 3952 O O . GLY A 1 517 ? 33.324 -16.264 26.134 1.00 37.12 517 GLY A O 1
ATOM 3953 N N . ALA A 1 518 ? 31.533 -14.942 25.817 1.00 27.67 518 ALA A N 1
ATOM 3954 C CA . ALA A 1 518 ? 32.281 -13.739 25.441 1.00 27.67 518 ALA A CA 1
ATOM 3955 C C . ALA A 1 518 ? 31.584 -12.438 25.902 1.00 27.67 518 ALA A C 1
ATOM 3957 O O . ALA A 1 518 ? 30.372 -12.400 26.104 1.00 27.67 518 ALA A O 1
ATOM 3958 N N . ASN A 1 519 ? 32.387 -11.388 26.109 1.00 26.48 519 ASN A N 1
ATOM 3959 C CA . ASN A 1 519 ? 32.055 -10.161 26.852 1.00 26.48 519 ASN A CA 1
ATOM 3960 C C . ASN A 1 519 ? 30.858 -9.333 26.327 1.00 26.48 519 ASN A C 1
ATOM 3962 O O . ASN A 1 519 ? 30.699 -9.179 25.117 1.00 26.48 519 ASN A O 1
ATOM 3966 N N . PRO A 1 520 ? 30.109 -8.656 27.225 1.00 30.27 520 PRO A N 1
ATOM 3967 C CA . PRO A 1 520 ? 29.170 -7.602 26.861 1.00 30.27 520 PRO A CA 1
ATOM 3968 C C . PRO A 1 520 ? 29.866 -6.231 26.822 1.00 30.27 520 PRO A C 1
ATOM 3970 O O . PRO A 1 520 ? 30.037 -5.577 27.852 1.00 30.27 520 PRO A O 1
ATOM 3973 N N . SER A 1 521 ? 30.226 -5.756 25.632 1.00 29.44 521 SER A N 1
ATOM 3974 C CA . SER A 1 521 ? 30.634 -4.360 25.433 1.00 29.44 521 SER A CA 1
ATOM 3975 C C . SER A 1 521 ? 30.239 -3.859 24.046 1.00 29.44 521 SER A C 1
ATOM 3977 O O . SER A 1 521 ? 31.030 -3.940 23.112 1.00 29.44 521 SER A O 1
ATOM 3979 N N . ASP A 1 522 ? 29.033 -3.305 23.934 1.00 26.27 522 ASP A N 1
ATOM 3980 C CA . ASP A 1 522 ? 28.730 -2.325 22.891 1.00 26.27 522 ASP A CA 1
ATOM 3981 C C . ASP A 1 522 ? 27.774 -1.255 23.437 1.00 26.27 522 ASP A C 1
ATOM 3983 O O . ASP A 1 522 ? 26.834 -1.548 24.183 1.00 26.27 522 ASP A O 1
ATOM 3987 N N . GLY A 1 523 ? 28.111 0.006 23.169 1.00 26.06 523 GLY A N 1
ATOM 3988 C CA . GLY A 1 523 ? 27.676 1.149 23.970 1.00 26.06 523 GLY A CA 1
ATOM 3989 C C . GLY A 1 523 ? 26.351 1.784 23.545 1.00 26.06 523 GLY A C 1
ATOM 3990 O O . GLY A 1 523 ? 26.053 1.944 22.365 1.00 26.06 523 GLY A O 1
ATOM 3991 N N . LEU A 1 524 ? 25.588 2.245 24.538 1.00 25.33 524 LEU A N 1
ATOM 3992 C CA . LEU A 1 524 ? 24.477 3.177 24.347 1.00 25.33 524 LEU A CA 1
ATOM 3993 C C . LEU A 1 524 ? 25.005 4.577 24.004 1.00 25.33 524 LEU A C 1
ATOM 3995 O O . LEU A 1 524 ? 25.704 5.175 24.819 1.00 25.33 524 LEU A O 1
ATOM 3999 N N . VAL A 1 525 ? 24.565 5.153 22.883 1.00 24.17 525 VAL A N 1
ATOM 4000 C CA . VAL A 1 525 ? 24.565 6.611 22.675 1.00 24.17 525 VAL A CA 1
ATOM 4001 C C . VAL A 1 525 ? 23.228 7.014 22.056 1.00 24.17 525 VAL A C 1
ATOM 4003 O O . VAL A 1 525 ? 22.908 6.624 20.937 1.00 24.17 525 VAL A O 1
ATOM 4006 N N . GLY A 1 526 ? 22.428 7.782 22.798 1.00 25.06 526 GLY A N 1
ATOM 4007 C CA . GLY A 1 526 ? 21.150 8.329 22.342 1.00 25.06 526 GLY A CA 1
ATOM 4008 C C . GLY A 1 526 ? 21.103 9.826 22.615 1.00 25.06 526 GLY A C 1
ATOM 4009 O O . GLY A 1 526 ? 21.071 10.241 23.772 1.00 25.06 526 GLY A O 1
ATOM 4010 N N . ASN A 1 527 ? 21.126 10.635 21.556 1.00 23.81 527 ASN A N 1
ATOM 4011 C CA . ASN A 1 527 ? 21.145 12.090 21.676 1.00 23.81 527 ASN A CA 1
ATOM 4012 C C . ASN A 1 527 ? 19.728 12.621 21.976 1.00 23.81 527 ASN A C 1
ATOM 4014 O O . ASN A 1 527 ? 18.763 12.181 21.350 1.00 23.81 527 ASN A O 1
ATOM 4018 N N . SER A 1 528 ? 19.588 13.532 22.942 1.00 30.25 528 SER A N 1
ATOM 4019 C CA . SER A 1 528 ? 18.282 13.970 23.471 1.00 30.25 528 SER A CA 1
ATOM 4020 C C . SER A 1 528 ? 17.956 15.416 23.088 1.00 30.25 528 SER A C 1
ATOM 4022 O O . SER A 1 528 ? 18.759 16.311 23.334 1.00 30.25 528 SER A O 1
ATOM 4024 N N . GLY A 1 529 ? 16.759 15.650 22.538 1.00 23.22 529 GLY A N 1
ATOM 4025 C CA . GLY A 1 529 ? 16.193 16.986 22.290 1.00 23.22 529 GLY A CA 1
ATOM 4026 C C . GLY A 1 529 ? 15.168 17.395 23.366 1.00 23.22 529 GLY A C 1
ATOM 4027 O O . GLY A 1 529 ? 14.560 16.514 23.980 1.00 23.22 529 GLY A O 1
ATOM 4028 N N . PRO A 1 530 ? 14.976 18.701 23.635 1.00 27.78 530 PRO A N 1
ATOM 4029 C CA . PRO A 1 530 ? 14.302 19.177 24.845 1.00 27.78 530 PRO A CA 1
ATOM 4030 C C . PRO A 1 530 ? 12.769 19.058 24.826 1.00 27.78 530 PRO A C 1
ATOM 4032 O O . PRO A 1 530 ? 12.115 19.139 23.788 1.00 27.78 530 PRO A O 1
ATOM 4035 N N . VAL A 1 531 ? 12.192 18.930 26.026 1.00 29.97 531 VAL A N 1
ATOM 4036 C CA . VAL A 1 531 ? 10.743 18.868 26.271 1.00 29.97 531 VAL A CA 1
ATOM 4037 C C . VAL A 1 531 ? 10.231 20.243 26.706 1.00 29.97 531 VAL A C 1
ATOM 4039 O O . VAL A 1 531 ? 10.662 20.767 27.732 1.00 29.97 531 VAL A O 1
ATOM 4042 N N . ASN A 1 532 ? 9.268 20.810 25.974 1.00 23.67 532 ASN A N 1
ATOM 4043 C CA . ASN A 1 532 ? 8.584 22.037 26.390 1.00 23.67 532 ASN A CA 1
ATOM 4044 C C . ASN A 1 532 ? 7.573 21.746 27.511 1.00 23.67 532 ASN A C 1
ATOM 4046 O O . ASN A 1 532 ? 6.584 21.045 27.299 1.00 23.67 532 ASN A O 1
ATOM 4050 N N . VAL A 1 533 ? 7.797 22.321 28.697 1.00 27.28 533 VAL A N 1
ATOM 4051 C CA . VAL A 1 533 ? 6.902 22.196 29.859 1.00 27.28 533 VAL A CA 1
ATOM 4052 C C . VAL A 1 533 ? 6.086 23.475 30.036 1.00 27.28 533 VAL A C 1
ATOM 4054 O O . VAL A 1 533 ? 6.573 24.472 30.569 1.00 27.28 533 VAL A O 1
ATOM 4057 N N . ALA A 1 534 ? 4.811 23.436 29.648 1.00 24.52 534 ALA A N 1
ATOM 4058 C CA . ALA A 1 534 ? 3.852 24.476 30.006 1.00 24.52 534 ALA A CA 1
ATOM 4059 C C . ALA A 1 534 ? 3.365 24.261 31.452 1.00 24.52 534 ALA A C 1
ATOM 4061 O O . ALA A 1 534 ? 2.607 23.331 31.733 1.00 24.52 534 ALA A O 1
ATOM 4062 N N . LYS A 1 535 ? 3.789 25.120 32.387 1.00 24.81 535 LYS A N 1
ATOM 4063 C CA . LYS A 1 535 ? 3.289 25.096 33.771 1.00 24.81 535 LYS A CA 1
ATOM 4064 C C . LYS A 1 535 ? 1.818 25.529 33.813 1.00 24.81 535 LYS A C 1
ATOM 4066 O O . LYS A 1 535 ? 1.513 26.680 33.513 1.00 24.81 535 LYS A O 1
ATOM 4071 N N . ARG A 1 536 ? 0.926 24.650 34.281 1.00 26.27 536 ARG A N 1
ATOM 4072 C CA . ARG A 1 536 ? -0.376 25.041 34.846 1.00 26.27 536 ARG A CA 1
ATOM 4073 C C . ARG A 1 536 ? -0.343 24.857 36.358 1.00 26.27 536 ARG A C 1
ATOM 4075 O O . ARG A 1 536 ? -0.102 23.760 36.850 1.00 26.27 536 ARG A O 1
ATOM 4082 N N . THR A 1 537 ? -0.569 25.949 37.077 1.00 25.09 537 THR A N 1
ATOM 4083 C CA . THR A 1 537 ? -0.639 25.982 38.539 1.00 25.09 537 THR A CA 1
ATOM 4084 C C . THR A 1 537 ? -1.943 25.337 39.003 1.00 25.09 537 THR A C 1
ATOM 4086 O O . THR A 1 537 ? -3.018 25.765 38.587 1.00 25.09 537 THR A O 1
ATOM 4089 N N . LEU A 1 538 ? -1.859 24.326 39.868 1.00 27.27 538 LEU A N 1
ATOM 4090 C CA . LEU A 1 538 ? -3.023 23.789 40.573 1.00 27.27 538 LEU A CA 1
ATOM 4091 C C . LEU A 1 538 ? -3.381 24.715 41.740 1.00 27.27 538 LEU A C 1
ATOM 4093 O O . LEU A 1 538 ? -2.518 25.068 42.542 1.00 27.27 538 LEU A O 1
ATOM 4097 N N . VAL A 1 539 ? -4.656 25.090 41.831 1.00 25.08 539 VAL A N 1
ATOM 4098 C CA . VAL A 1 539 ? -5.222 25.775 42.998 1.00 25.08 539 VAL A CA 1
ATOM 4099 C C . VAL A 1 539 ? -5.703 24.708 43.978 1.00 25.08 539 VAL A C 1
ATOM 4101 O O . VAL A 1 539 ? -6.481 23.836 43.597 1.00 25.08 539 VAL A O 1
ATOM 4104 N N . ALA A 1 540 ? -5.257 24.789 45.229 1.00 25.91 540 ALA A N 1
ATOM 4105 C CA . ALA A 1 540 ? -5.828 24.046 46.347 1.00 25.91 540 ALA A CA 1
ATOM 4106 C C . ALA A 1 540 ? -6.590 25.028 47.248 1.00 25.91 540 ALA A C 1
ATOM 4108 O O . ALA A 1 540 ? -6.133 26.154 47.445 1.00 25.91 540 ALA A O 1
ATOM 4109 N N . VAL A 1 541 ? -7.741 24.608 47.775 1.00 25.31 541 VAL A N 1
ATOM 4110 C CA . VAL A 1 541 ? -8.608 25.426 48.635 1.00 25.31 541 VAL A CA 1
ATOM 4111 C C . VAL A 1 541 ? -8.775 24.730 49.984 1.00 25.31 541 VAL A C 1
ATOM 4113 O O . VAL A 1 541 ? -9.179 23.573 50.006 1.00 25.31 541 VAL A O 1
ATOM 4116 N N . ASP A 1 542 ? -8.476 25.484 51.048 1.00 26.38 542 ASP A N 1
ATOM 4117 C CA . ASP A 1 542 ? -8.851 25.338 52.466 1.00 26.38 542 ASP A CA 1
ATOM 4118 C C . ASP A 1 542 ? -8.545 24.005 53.197 1.00 26.38 542 ASP A C 1
ATOM 4120 O O . ASP A 1 542 ? -8.750 22.907 52.702 1.00 26.38 542 ASP A O 1
ATOM 4124 N N . SER A 1 543 ? -8.062 24.022 54.446 1.00 26.23 543 SER A N 1
ATOM 4125 C CA . SER A 1 543 ? -8.694 24.773 55.540 1.00 26.23 543 SER A CA 1
ATOM 4126 C C . SER A 1 543 ? -7.829 25.018 56.794 1.00 26.23 543 SER A C 1
ATOM 4128 O O . SER A 1 543 ? -7.130 24.117 57.246 1.00 26.23 543 SER A O 1
ATOM 4130 N N . ALA A 1 544 ? -8.072 26.180 57.423 1.00 26.89 544 ALA A N 1
ATOM 4131 C CA . ALA A 1 544 ? -7.998 26.501 58.864 1.00 26.89 544 ALA A CA 1
ATOM 4132 C C . ALA A 1 544 ? -6.658 26.421 59.647 1.00 26.89 544 ALA A C 1
ATOM 4134 O O . ALA A 1 544 ? -6.039 25.369 59.747 1.00 26.89 544 ALA A O 1
ATOM 4135 N N . GLY A 1 545 ? -6.331 27.500 60.392 1.00 24.92 545 GLY A N 1
ATOM 4136 C CA . GLY A 1 545 ? -5.543 27.372 61.638 1.00 24.92 545 GLY A CA 1
ATOM 4137 C C . GLY A 1 545 ? -4.589 28.503 62.074 1.00 24.92 545 GLY A C 1
ATOM 4138 O O . GLY A 1 545 ? -3.400 28.251 62.145 1.00 24.92 545 GLY A O 1
ATOM 4139 N N . ALA A 1 546 ? -5.114 29.682 62.446 1.00 27.09 546 ALA A N 1
ATOM 4140 C CA . ALA A 1 546 ? -4.602 30.637 63.466 1.00 27.09 546 ALA A CA 1
ATOM 4141 C C . ALA A 1 546 ? -3.098 31.049 63.575 1.00 27.09 546 ALA A C 1
ATOM 4143 O O . ALA A 1 546 ? -2.215 30.222 63.764 1.00 27.09 546 ALA A O 1
ATOM 4144 N N . GLY A 1 547 ? -2.839 32.364 63.730 1.00 25.25 547 GLY A N 1
ATOM 4145 C CA . GLY A 1 547 ? -1.661 32.866 64.478 1.00 25.25 547 GLY A CA 1
ATOM 4146 C C . GLY A 1 547 ? -1.042 34.198 64.009 1.00 25.25 547 GLY A C 1
ATOM 4147 O O . GLY A 1 547 ? -0.511 34.282 62.910 1.00 25.25 547 GLY A O 1
ATOM 4148 N N . ALA A 1 548 ? -1.063 35.229 64.865 1.00 27.97 548 ALA A N 1
ATOM 4149 C CA . ALA A 1 548 ? -0.300 36.487 64.717 1.00 27.97 548 ALA A CA 1
ATOM 4150 C C . ALA A 1 548 ? 1.220 36.276 64.976 1.00 27.97 548 ALA A C 1
ATOM 4152 O O . ALA A 1 548 ? 1.587 35.253 65.541 1.00 27.97 548 ALA A O 1
ATOM 4153 N N . GLY A 1 549 ? 2.164 37.184 64.679 1.00 25.19 549 GLY A N 1
ATOM 4154 C CA . GLY A 1 549 ? 2.129 38.527 64.074 1.00 25.19 549 GLY A CA 1
ATOM 4155 C C . GLY A 1 549 ? 3.397 39.346 64.435 1.00 25.19 549 GLY A C 1
ATOM 4156 O O . GLY A 1 549 ? 4.191 38.899 65.254 1.00 25.19 549 GLY A O 1
ATOM 4157 N N . ALA A 1 550 ? 3.522 40.564 63.879 1.00 28.08 550 ALA A N 1
ATOM 4158 C CA . ALA A 1 550 ? 4.498 41.636 64.202 1.00 28.08 550 ALA A CA 1
ATOM 4159 C C . ALA A 1 550 ? 6.006 41.453 63.858 1.00 28.08 550 ALA A C 1
ATOM 4161 O O . ALA A 1 550 ? 6.578 40.382 64.019 1.00 28.08 550 ALA A O 1
ATOM 4162 N N . GLY A 1 551 ? 6.666 42.561 63.461 1.00 25.31 551 GLY A N 1
ATOM 4163 C CA . GLY A 1 551 ? 8.141 42.685 63.439 1.00 25.31 551 GLY A CA 1
ATOM 4164 C C . GLY A 1 551 ? 8.768 43.446 62.253 1.00 25.31 551 GLY A C 1
ATOM 4165 O O . GLY A 1 551 ? 9.421 42.828 61.422 1.00 25.31 551 GLY A O 1
ATOM 4166 N N . PHE A 1 552 ? 8.631 44.779 62.182 1.00 23.64 552 PHE A N 1
ATOM 4167 C CA . PHE A 1 552 ? 9.373 45.645 61.235 1.00 23.64 552 PHE A CA 1
ATOM 4168 C C . PHE A 1 552 ? 10.468 46.447 61.967 1.00 23.64 552 PHE A C 1
ATOM 4170 O O . PHE A 1 552 ? 10.230 46.900 63.085 1.00 23.64 552 PHE A O 1
ATOM 4177 N N . GLY A 1 553 ? 11.620 46.701 61.323 1.00 25.17 553 GLY A N 1
ATOM 4178 C CA . GLY A 1 553 ? 12.688 47.543 61.888 1.00 25.17 553 GLY A CA 1
ATOM 4179 C C . GLY A 1 553 ? 13.807 47.964 60.914 1.00 25.17 553 GLY A C 1
ATOM 4180 O O . GLY A 1 553 ? 14.694 47.173 60.630 1.00 25.17 553 GLY A O 1
ATOM 4181 N N . VAL A 1 554 ? 13.706 49.204 60.405 1.00 27.56 554 VAL A N 1
ATOM 4182 C CA . VAL A 1 554 ? 14.714 50.304 60.268 1.00 27.56 554 VAL A CA 1
ATOM 4183 C C . VAL A 1 554 ? 16.229 49.971 60.412 1.00 27.56 554 VAL A C 1
ATOM 4185 O O . VAL A 1 554 ? 16.592 49.248 61.326 1.00 27.56 554 VAL A O 1
ATOM 4188 N N . GLY A 1 555 ? 17.203 50.550 59.678 1.00 24.94 555 GLY A N 1
ATOM 4189 C CA . GLY A 1 555 ? 17.203 51.469 58.516 1.00 24.94 555 GLY A CA 1
ATOM 4190 C C . GLY A 1 555 ? 18.512 52.305 58.354 1.00 24.94 555 GLY A C 1
ATOM 4191 O O . GLY A 1 555 ? 19.119 52.667 59.350 1.00 24.94 555 GLY A O 1
ATOM 4192 N N . ALA A 1 556 ? 18.878 52.635 57.098 1.00 25.92 556 ALA A N 1
ATOM 4193 C CA . ALA A 1 556 ? 19.716 53.752 56.566 1.00 25.92 556 ALA A CA 1
ATOM 4194 C C . ALA A 1 556 ? 21.186 54.066 57.019 1.00 25.92 556 ALA A C 1
ATOM 4196 O O . ALA A 1 556 ? 21.494 54.171 58.199 1.00 25.92 556 ALA A O 1
ATOM 4197 N N . GLY A 1 557 ? 22.043 54.404 56.024 1.00 24.64 557 GLY A N 1
ATOM 4198 C CA . GLY A 1 557 ? 23.353 55.106 56.136 1.00 24.64 557 GLY A CA 1
ATOM 4199 C C . GLY A 1 557 ? 24.407 54.625 55.102 1.00 24.64 557 GLY A C 1
ATOM 4200 O O . GLY A 1 557 ? 24.875 53.506 55.234 1.00 24.64 557 GLY A O 1
ATOM 4201 N N . ALA A 1 558 ? 24.640 55.316 53.965 1.00 27.92 558 ALA A N 1
ATOM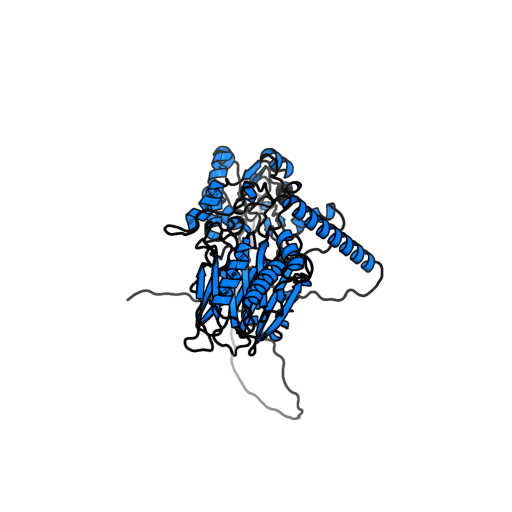 4202 C CA . ALA A 1 558 ? 25.728 56.303 53.695 1.00 27.92 558 ALA A CA 1
ATOM 4203 C C . ALA A 1 558 ? 27.144 55.677 53.442 1.00 27.92 558 ALA A C 1
ATOM 4205 O O . ALA A 1 558 ? 27.466 54.707 54.109 1.00 27.92 558 ALA A O 1
ATOM 4206 N N . VAL A 1 559 ? 28.072 56.132 52.565 1.00 27.36 559 VAL A N 1
ATOM 4207 C CA . VAL A 1 559 ? 28.177 57.235 51.561 1.00 27.36 559 VAL A CA 1
ATOM 4208 C C . VAL A 1 559 ? 29.445 57.032 50.652 1.00 27.36 559 VAL A C 1
ATOM 4210 O O . VAL A 1 559 ? 30.398 56.429 51.128 1.00 27.36 559 VAL A O 1
ATOM 4213 N N . VAL A 1 560 ? 29.411 57.516 49.385 1.00 28.02 560 VAL A N 1
ATOM 4214 C CA . VAL A 1 560 ? 30.443 58.096 48.431 1.00 28.02 560 VAL A CA 1
ATOM 4215 C C . VAL A 1 560 ? 31.968 57.939 48.766 1.00 28.02 560 VAL A C 1
ATOM 4217 O O . VAL A 1 560 ? 32.321 58.104 49.926 1.00 28.02 560 VAL A O 1
ATOM 4220 N N . ASP A 1 561 ? 32.964 57.682 47.876 1.00 27.19 561 ASP A N 1
ATOM 4221 C CA . ASP A 1 561 ? 33.213 57.966 46.421 1.00 27.19 561 ASP A CA 1
ATOM 4222 C C . ASP A 1 561 ? 34.286 57.032 45.748 1.00 27.19 561 ASP A C 1
ATOM 4224 O O . ASP A 1 561 ? 34.854 56.183 46.433 1.00 27.19 561 ASP A O 1
ATOM 4228 N N . GLY A 1 562 ? 34.675 57.271 44.468 1.00 25.50 562 GLY A N 1
ATOM 4229 C CA . GLY A 1 562 ? 36.081 57.094 44.002 1.00 25.50 562 GLY A CA 1
ATOM 4230 C C . GLY A 1 562 ? 36.357 56.674 42.532 1.00 25.50 562 GLY A C 1
ATOM 4231 O O . GLY A 1 562 ? 36.037 55.559 42.134 1.00 25.50 562 GLY A O 1
ATOM 4232 N N . LEU A 1 563 ? 37.047 57.519 41.742 1.00 25.22 563 LEU A N 1
ATOM 4233 C CA . LEU A 1 563 ? 37.342 57.358 40.294 1.00 25.22 563 LEU A CA 1
ATOM 4234 C C . LEU A 1 563 ? 38.836 57.045 39.952 1.00 25.22 563 LEU A C 1
ATOM 4236 O O . LEU A 1 563 ? 39.730 57.480 40.667 1.00 25.22 563 LEU A O 1
ATOM 4240 N N . VAL A 1 564 ? 39.067 56.480 38.744 1.00 27.17 564 VAL A N 1
ATOM 4241 C CA . VAL A 1 564 ? 40.135 56.840 37.748 1.00 27.17 564 VAL A CA 1
ATOM 4242 C C . VAL A 1 564 ? 41.546 56.162 37.712 1.00 27.17 564 VAL A C 1
ATOM 4244 O O . VAL A 1 564 ? 42.419 56.400 38.532 1.00 27.17 564 VAL A O 1
ATOM 4247 N N . GLU A 1 565 ? 41.751 55.424 36.598 1.00 26.72 565 GLU A N 1
ATOM 4248 C CA . GLU A 1 565 ? 42.888 55.396 35.628 1.00 26.72 565 GLU A CA 1
ATOM 4249 C C . GLU A 1 565 ? 44.319 54.812 35.873 1.00 26.72 565 GLU A C 1
ATOM 4251 O O . GLU A 1 565 ? 45.110 55.310 36.663 1.00 26.72 565 GLU A O 1
ATOM 4256 N N . ARG A 1 566 ? 44.702 53.942 34.902 1.00 25.97 566 ARG A N 1
ATOM 4257 C CA . ARG A 1 566 ? 45.861 54.018 33.950 1.00 25.97 566 ARG A CA 1
ATOM 4258 C C . ARG A 1 566 ? 47.164 53.184 34.101 1.00 25.97 566 ARG A C 1
ATOM 4260 O O . ARG A 1 566 ? 47.964 53.371 35.003 1.00 25.97 566 ARG A O 1
ATOM 4267 N N . VAL A 1 567 ? 47.451 52.516 32.964 1.00 26.03 567 VAL A N 1
ATOM 4268 C CA . VAL A 1 567 ? 48.738 52.365 32.223 1.00 26.03 567 VAL A CA 1
ATOM 4269 C C . VAL A 1 567 ? 49.667 51.157 32.486 1.00 26.03 567 VAL A C 1
ATOM 4271 O O . VAL A 1 567 ? 49.979 50.769 33.601 1.00 26.03 567 VAL A O 1
ATOM 4274 N N . ALA A 1 568 ? 50.088 50.593 31.345 1.00 27.41 568 ALA A N 1
ATOM 4275 C CA . ALA A 1 568 ? 50.826 49.363 31.049 1.00 27.41 568 ALA A CA 1
ATOM 4276 C C . ALA A 1 568 ? 52.350 49.358 31.313 1.00 27.41 568 ALA A C 1
ATOM 4278 O O . ALA A 1 568 ? 52.962 50.420 31.394 1.00 27.41 568 ALA A O 1
ATOM 4279 N N . ALA A 1 569 ? 52.966 48.159 31.248 1.00 26.47 569 ALA A N 1
ATOM 4280 C CA . ALA A 1 569 ? 54.319 47.932 30.699 1.00 26.47 569 ALA A CA 1
ATOM 4281 C C . ALA A 1 569 ? 54.613 46.446 30.327 1.00 26.47 569 ALA A C 1
ATOM 4283 O O . ALA A 1 569 ? 54.005 45.527 30.865 1.00 26.47 569 ALA A O 1
ATOM 4284 N N . ASN A 1 570 ? 55.562 46.277 29.394 1.00 28.30 570 ASN A N 1
ATOM 4285 C CA . ASN A 1 570 ? 56.125 45.081 28.710 1.00 28.30 570 ASN A CA 1
ATOM 4286 C C . ASN A 1 570 ? 56.835 44.043 29.641 1.00 28.30 570 ASN A C 1
ATOM 4288 O O . ASN A 1 570 ? 57.031 44.351 30.810 1.00 28.30 570 ASN A O 1
ATOM 4292 N N . GLY A 1 571 ? 57.333 42.854 29.226 1.00 24.77 571 GLY A N 1
ATOM 4293 C CA . GLY A 1 571 ? 57.452 42.154 27.918 1.00 24.77 571 GLY A CA 1
ATOM 4294 C C . GLY A 1 571 ? 58.418 40.925 27.970 1.00 24.77 571 GLY A C 1
ATOM 4295 O O . GLY A 1 571 ? 58.814 40.552 29.070 1.00 24.77 571 GLY A O 1
ATOM 4296 N N . ALA A 1 572 ? 58.836 40.389 26.797 1.00 26.09 572 ALA A N 1
ATOM 4297 C CA . ALA A 1 572 ? 59.834 39.299 26.534 1.00 26.09 572 ALA A CA 1
ATOM 4298 C C . ALA A 1 572 ? 59.428 37.828 26.878 1.00 26.09 572 ALA A C 1
ATOM 4300 O O . ALA A 1 572 ? 58.680 37.623 27.827 1.00 26.09 572 ALA A O 1
ATOM 4301 N N . GLU A 1 573 ? 59.859 36.745 26.193 1.00 26.86 573 GLU A N 1
ATOM 4302 C CA . GLU A 1 573 ? 60.494 36.518 24.861 1.00 26.86 573 GLU A CA 1
ATOM 4303 C C . GLU A 1 573 ? 60.282 35.040 24.381 1.00 26.86 573 GLU A C 1
ATOM 4305 O O . GLU A 1 573 ? 59.800 34.222 25.157 1.00 26.86 573 GLU A O 1
ATOM 4310 N N . GLU A 1 574 ? 60.612 34.759 23.106 1.00 25.30 574 GLU A N 1
ATOM 4311 C CA . GLU A 1 574 ? 60.722 33.498 22.297 1.00 25.30 574 GLU A CA 1
ATOM 4312 C C . GLU A 1 574 ? 60.569 32.085 22.954 1.00 25.30 574 GLU A C 1
ATOM 4314 O O . GLU A 1 574 ? 60.981 31.848 24.080 1.00 25.30 574 GLU A O 1
ATOM 4319 N N . ASP A 1 575 ? 60.011 31.048 22.292 1.00 25.53 575 ASP A N 1
ATOM 4320 C CA . ASP A 1 575 ? 60.613 30.342 21.130 1.00 25.53 575 ASP A CA 1
ATOM 4321 C C . ASP A 1 575 ? 59.613 29.473 20.299 1.00 25.53 575 ASP A C 1
ATOM 4323 O O . ASP A 1 575 ? 58.433 29.330 20.624 1.00 25.53 575 ASP A O 1
ATOM 4327 N N . LYS A 1 576 ? 60.084 28.911 19.176 1.00 25.59 576 LYS A N 1
ATOM 4328 C CA . LYS A 1 576 ? 59.327 28.266 18.085 1.00 25.59 576 LYS A CA 1
ATOM 4329 C C . LYS A 1 576 ? 59.146 26.753 18.275 1.00 25.59 576 LYS A C 1
ATOM 4331 O O . LYS A 1 576 ? 60.126 26.048 18.498 1.00 25.59 576 LYS A O 1
ATOM 4336 N N . ASN A 1 577 ? 57.963 26.216 17.947 1.00 26.53 577 ASN A N 1
ATOM 4337 C CA . ASN A 1 577 ? 57.879 25.014 17.095 1.00 26.53 577 ASN A CA 1
ATOM 4338 C C . ASN A 1 577 ? 56.487 24.753 16.489 1.00 26.53 577 ASN A C 1
ATOM 4340 O O . ASN A 1 577 ? 55.479 25.283 16.947 1.00 26.53 577 ASN A O 1
ATOM 4344 N N . ALA A 1 578 ? 56.462 23.958 15.416 1.00 25.67 578 ALA A N 1
ATOM 4345 C CA . ALA A 1 578 ? 55.296 23.742 14.556 1.00 25.67 578 ALA A CA 1
ATOM 4346 C C . ALA A 1 578 ? 54.291 22.695 15.083 1.00 25.67 578 ALA A C 1
ATOM 4348 O O . ALA A 1 578 ? 54.668 21.720 15.729 1.00 25.67 578 ALA A O 1
ATOM 4349 N N . GLY A 1 579 ? 53.016 22.845 14.704 1.00 24.81 579 GLY A N 1
ATOM 4350 C CA . GLY A 1 579 ? 51.959 21.848 14.913 1.00 24.81 579 GLY A CA 1
ATOM 4351 C C . GLY A 1 579 ? 50.628 22.297 14.302 1.00 24.81 579 GLY A C 1
ATOM 4352 O O . GLY A 1 579 ? 50.149 23.386 14.603 1.00 24.81 579 GLY A O 1
ATOM 4353 N N . MET A 1 580 ? 50.053 21.493 13.403 1.00 25.72 580 MET A N 1
ATOM 4354 C CA . MET A 1 580 ? 48.830 21.831 12.657 1.00 25.72 580 MET A CA 1
ATOM 4355 C C . MET A 1 580 ? 47.574 21.848 13.541 1.00 25.72 580 MET A C 1
ATOM 4357 O O . MET A 1 580 ? 47.438 21.044 14.461 1.00 25.72 580 MET A O 1
ATOM 4361 N N . ALA A 1 581 ? 46.624 22.723 13.204 1.00 26.11 581 ALA A N 1
ATOM 4362 C CA . ALA A 1 581 ? 45.333 22.830 13.875 1.00 26.11 581 ALA A CA 1
ATOM 4363 C C . ALA A 1 581 ? 44.241 21.985 13.195 1.00 26.11 581 ALA A C 1
ATOM 4365 O O . ALA A 1 581 ? 44.024 22.114 11.993 1.00 26.11 581 ALA A O 1
ATOM 4366 N N . ASN A 1 582 ? 43.505 21.205 13.989 1.00 27.80 582 ASN A N 1
ATOM 4367 C CA . ASN A 1 582 ? 42.036 21.258 14.084 1.00 27.80 582 ASN A CA 1
ATOM 4368 C C . ASN A 1 582 ? 41.637 20.633 15.447 1.00 27.80 582 ASN A C 1
ATOM 4370 O O . ASN A 1 582 ? 42.386 19.789 15.949 1.00 27.80 582 ASN A O 1
ATOM 4374 N N . PRO A 1 583 ? 40.529 21.046 16.092 1.00 29.03 583 PRO A N 1
ATOM 4375 C CA . PRO A 1 583 ? 39.272 20.377 15.754 1.00 29.03 583 PRO A CA 1
ATOM 4376 C C . PRO A 1 583 ? 38.026 21.278 15.731 1.00 29.03 583 PRO A C 1
ATOM 4378 O O . PRO A 1 583 ? 37.858 22.198 16.536 1.00 29.03 583 PRO A O 1
ATOM 4381 N N . ASP A 1 584 ? 37.081 20.880 14.884 1.00 27.39 584 ASP A N 1
ATOM 4382 C CA . ASP A 1 584 ? 35.678 21.268 14.949 1.00 27.39 584 ASP A CA 1
ATOM 4383 C C . ASP A 1 584 ? 35.067 20.967 16.323 1.00 27.39 584 ASP A C 1
ATOM 4385 O O . ASP A 1 584 ? 35.065 19.814 16.756 1.00 27.39 584 ASP A O 1
ATOM 4389 N N . ASN A 1 585 ? 34.456 21.970 16.966 1.00 29.16 585 ASN A N 1
ATOM 4390 C CA . ASN A 1 585 ? 33.290 21.734 17.824 1.00 29.16 585 ASN A CA 1
ATOM 4391 C C . ASN A 1 585 ? 32.483 23.017 18.102 1.00 29.16 585 ASN A C 1
ATOM 4393 O O . ASN A 1 585 ? 32.673 23.668 19.132 1.00 29.16 585 ASN A O 1
ATOM 4397 N N . ARG A 1 586 ? 31.543 23.368 17.214 1.00 28.62 586 ARG A N 1
ATOM 4398 C CA . ARG A 1 586 ? 30.378 24.200 17.569 1.00 28.62 586 ARG A CA 1
ATOM 4399 C C . ARG A 1 586 ? 29.125 23.677 16.877 1.00 28.62 586 ARG A C 1
ATOM 4401 O O . ARG A 1 586 ? 28.928 23.881 15.686 1.00 28.62 586 ARG A O 1
ATOM 4408 N N . GLN A 1 587 ? 28.282 23.011 17.660 1.00 26.12 587 GLN A N 1
ATOM 4409 C CA . GLN A 1 587 ? 26.860 22.903 17.352 1.00 26.12 587 GLN A CA 1
ATOM 4410 C C . GLN A 1 587 ? 26.243 24.294 17.489 1.00 26.12 587 GLN A C 1
ATOM 4412 O O . GLN A 1 587 ? 26.528 24.979 18.472 1.00 26.12 587 GLN A O 1
ATOM 4417 N N . ASP A 1 588 ? 25.368 24.673 16.564 1.00 25.59 588 ASP A N 1
ATOM 4418 C CA . ASP A 1 588 ? 24.455 25.790 16.781 1.00 25.59 588 ASP A CA 1
ATOM 4419 C C . ASP A 1 588 ? 23.028 25.344 16.459 1.00 25.59 588 ASP A C 1
ATOM 4421 O O . ASP A 1 588 ? 22.770 24.688 15.446 1.00 25.59 588 ASP A O 1
ATOM 4425 N N . ILE A 1 589 ? 22.113 25.631 17.381 1.00 24.78 589 ILE A N 1
ATOM 4426 C CA . ILE A 1 589 ? 20.714 25.203 17.341 1.00 24.78 589 ILE A CA 1
ATOM 4427 C C . ILE A 1 589 ? 19.875 26.467 17.436 1.00 24.78 589 ILE A C 1
ATOM 4429 O O . ILE A 1 589 ? 19.773 27.057 18.510 1.00 24.78 589 ILE A O 1
ATOM 4433 N N . SER A 1 590 ? 19.216 26.858 16.346 1.00 25.80 590 SER A N 1
ATOM 4434 C CA . SER A 1 590 ? 18.164 27.869 16.427 1.00 25.80 590 SER A CA 1
ATOM 4435 C C . SER A 1 590 ? 17.106 27.694 15.344 1.00 25.80 590 SER A C 1
ATOM 4437 O O . SER A 1 590 ? 17.359 27.849 14.152 1.00 25.80 590 SER A O 1
ATOM 4439 N N . LEU A 1 591 ? 15.890 27.399 15.797 1.00 24.88 591 LEU A N 1
ATOM 4440 C CA . LEU A 1 591 ? 14.656 27.724 15.095 1.00 24.88 591 LEU A CA 1
ATOM 4441 C C . LEU A 1 591 ? 14.126 29.014 15.721 1.00 24.88 591 LEU A C 1
ATOM 4443 O O . LEU A 1 591 ? 13.921 29.030 16.931 1.00 24.88 591 LEU A O 1
ATOM 4447 N N . HIS A 1 592 ? 13.815 30.031 14.913 1.00 28.86 592 HIS A N 1
ATOM 4448 C CA . HIS A 1 592 ? 12.472 30.624 14.922 1.00 28.86 592 HIS A CA 1
ATOM 4449 C C . HIS A 1 592 ? 12.250 31.659 13.807 1.00 28.86 592 HIS A C 1
ATOM 4451 O O . HIS A 1 592 ? 13.051 32.560 13.610 1.00 28.86 592 HIS A O 1
ATOM 4457 N N . ASN A 1 593 ? 11.078 31.516 13.178 1.00 24.42 593 ASN A N 1
ATOM 4458 C CA . ASN A 1 593 ? 10.147 32.545 12.700 1.00 24.42 593 ASN A CA 1
ATOM 4459 C C . ASN A 1 593 ? 10.674 33.743 11.890 1.00 24.42 593 ASN A C 1
ATOM 4461 O O . ASN A 1 593 ? 11.410 34.575 12.402 1.00 24.42 593 ASN A O 1
ATOM 4465 N N . LEU A 1 594 ? 10.025 33.982 10.746 1.00 26.19 594 LEU A N 1
ATOM 4466 C CA . LEU A 1 594 ? 9.287 35.233 10.515 1.00 26.19 594 LEU A CA 1
ATOM 4467 C C . LEU A 1 594 ? 8.257 35.030 9.393 1.00 26.19 594 LEU A C 1
ATOM 4469 O O . LEU A 1 594 ? 8.612 34.739 8.256 1.00 26.19 594 LEU A O 1
ATOM 4473 N N . ALA A 1 595 ? 6.979 35.198 9.728 1.00 23.03 595 ALA A N 1
ATOM 4474 C CA . ALA A 1 595 ? 5.900 35.382 8.767 1.00 23.03 595 ALA A CA 1
ATOM 4475 C C . ALA A 1 595 ? 5.156 36.659 9.168 1.00 23.03 595 ALA A C 1
ATOM 4477 O O . ALA A 1 595 ? 4.517 36.704 10.218 1.00 23.03 595 ALA A O 1
ATOM 4478 N N . THR A 1 596 ? 5.281 37.695 8.346 1.00 27.23 596 THR A N 1
ATOM 4479 C CA . THR A 1 596 ? 4.54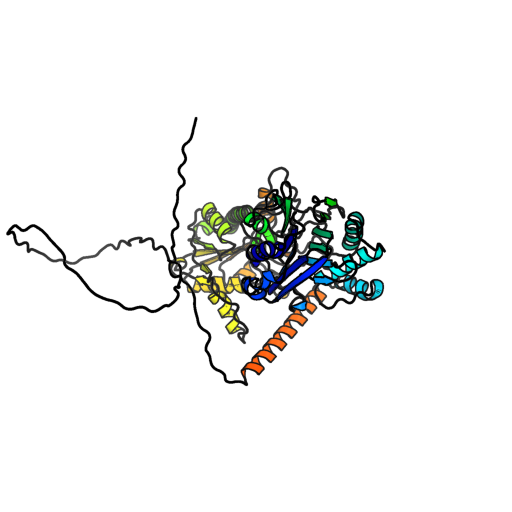3 38.956 8.464 1.00 27.23 596 THR A CA 1
ATOM 4480 C C . THR A 1 596 ? 4.225 39.442 7.057 1.00 27.23 596 THR A C 1
ATOM 4482 O O . THR A 1 596 ? 5.128 39.866 6.335 1.00 27.23 596 THR A O 1
ATOM 4485 N N . GLU A 1 597 ? 2.954 39.363 6.669 1.00 29.36 597 GLU A N 1
ATOM 4486 C CA . GLU A 1 597 ? 2.431 40.088 5.506 1.00 29.36 597 GLU A CA 1
ATOM 4487 C C . GLU A 1 597 ? 2.482 41.606 5.753 1.00 29.36 597 GLU A C 1
ATOM 4489 O O . GLU A 1 597 ? 2.614 42.061 6.897 1.00 29.36 597 GLU A O 1
ATOM 4494 N N . PRO A 1 598 ? 2.339 42.406 4.687 1.00 31.03 598 PRO A N 1
ATOM 4495 C CA . PRO A 1 598 ? 1.050 43.089 4.563 1.00 31.03 598 PRO A CA 1
ATOM 4496 C C . PRO A 1 598 ? 0.470 43.089 3.137 1.00 31.03 598 PRO A C 1
ATOM 4498 O O . PRO A 1 598 ? 1.190 43.087 2.142 1.00 31.03 598 PRO A O 1
ATOM 4501 N N . ALA A 1 599 ? -0.855 43.193 3.062 1.00 28.23 599 ALA A N 1
ATOM 4502 C CA . ALA A 1 599 ? -1.628 43.533 1.864 1.00 28.23 599 ALA A CA 1
ATOM 4503 C C . ALA A 1 599 ? -2.163 44.984 1.972 1.00 28.23 599 ALA A C 1
ATOM 4505 O O . ALA A 1 599 ? -2.153 45.540 3.074 1.00 28.23 599 ALA A O 1
ATOM 4506 N N . PRO A 1 600 ? -2.790 45.569 0.932 1.00 41.72 600 PRO A N 1
ATOM 4507 C CA . PRO A 1 600 ? -2.486 45.510 -0.505 1.00 41.72 600 PRO A CA 1
ATOM 4508 C C . PRO A 1 600 ? -2.337 46.923 -1.138 1.00 41.72 600 PRO A C 1
ATOM 4510 O O . PRO A 1 600 ? -2.772 47.919 -0.555 1.00 41.72 600 PRO A O 1
ATOM 4513 N N . GLN A 1 601 ? -1.838 46.991 -2.379 1.00 30.67 601 GLN A N 1
ATOM 4514 C CA . GLN A 1 601 ? -2.224 47.986 -3.400 1.00 30.67 601 GLN A CA 1
ATOM 4515 C C . GLN A 1 601 ? -2.270 47.310 -4.773 1.00 30.67 601 GLN A C 1
ATOM 4517 O O . GLN A 1 601 ? -1.441 46.397 -4.981 1.00 30.67 601 GLN A O 1
#

Nearest PDB structures (foldseek):
  1ecf-assembly1_B  TM=9.608E-01  e=1.550E-60  Escherichia coli
  8w7d-assembly1_B  TM=9.664E-01  e=1.126E-57  Escherichia coli K-12
  1ao0-assembly1_A  TM=9.169E-01  e=1.629E-43  Bacillus subtilis
  1gph-assembly1_1  TM=9.157E-01  e=4.911E-42  Bacillus subtilis
  6lbp-assembly1_A  TM=9.228E-01  e=1.500E-41  Arabidopsis thaliana

Organism: NCBI:txid113614

Foldseek 3Di:
DKKKKKWAFLPFQFFCQLVLQLVLLVVQVLRAFQKKKKWAAHPPQDIFIFIFTGGSCVRCVNVVNSVRHTGRIIMMMHDDDDQFDHGRQPHDQDWDPAPQIKTKDKFWFFLPQVVLQCCCVPPVVHDQDGPDVRSSLVSQLRSQLVVVVDNDDDPVSNLRSVLSSLVPTDTWIWMWMDRGLWWIKTATALQNAQWKKKFWDAHPPDVVIIMIMMISWCSSCVVVPTDPMDTAFHQKMWIDTRSRDIDIDNSDHRPAHAYALVCLLDRPDQPTATLLFRSLQLLLLLLLLLLVLQCVPLPLVRLVQAAEEEEPDDRNVSSSVSSCVNSVHHYDPQKDFDPPQDDPPDDPDPVVVLVVLVSGIAGDLVVAAAGAYEYEYSAQFQLSNLLSVVVRSVVSHHPAYEYEHSAAQQQDADRIRDGRDQNVRGLPHVDDQVSSCVVSVHPGYHYRDPVSSFVSRVVRSPPPRRHPTHQDCRRPVDGPTDRDPCSSVVSVVSVVVVVVVVVVVSVVVVVVVVDDDDDDDDDDDDDDDDDDDDDDDDDDDDDDDDDDDDDDDDDDDYDDDDDDYDDDDDDDDDDDDDDDDDDDDDDDDDDDDDDDDDDDD

Mean predicted aligned error: 11.31 Å

Secondary structure (DSSP, 8-state):
--EEEEEE-S-TT--BHHHHHHHHHHHTGGG-SSEEEEEEE-GGG-EEEEEEES-HHHHTTTTGGGTT--BSEEEEEEEPP-SS--SSTTPSPEEE-SSS-EEEEEEEEETTHHHHHHHHHHTS-----SS-HHHHHHHHHHHHHHHT--SS--HHHHHHHHHHHHHH--EEEEEEEEETTTEEEEEE-TT--S--EEEEEE-SSSTT-EEEEEESSHHHHHHTT-EEEEEPPTTEEEEEETTS-EEEEE-S-------BHHIIIIIS-TT-EETTEEHHHHHHHHHHHHHHHHHHHHHHHHHHT--EEEE-TTTTHHHHHHHHHHHT--B---EEE-TT--------SHHHHHTTHHHHEEE-GGGTTT-EEEEEES--SSSHHHHHHHHHHHHTT-SEEEEEESS----S---SS-----GGG-TTTT--HHHHHHHHT-SEEEE--HHHHHHHHHHHH-TT------B-HHHHS--SSPPPTTHHHHHHHHHHHHHHHHHHHHHHHHHHTTS-------------PPPP----PPP--------------------------------------------------------------